Protein AF-A0A9W8HR29-F1 (afdb_monomer)

pLDDT: mean 79.42, std 15.04, range [24.59, 95.12]

Secondary structure (DSSP, 8-state):
------EEETT-EEEEPPTT-SSPEEEE----SSSSEEE-TT-----------SS---S----------EEEPPTT--EEEEEETTB-EEEEEEPPTT--EEEEEEEEPTT--EEEEEESS-SS--SSS-SEEE---TTS-SEEEEEE-TT--TT--EEEEEEEESSSEEEEEEEEEESPPPPPP--------------TTEEE-TTT--EEEGGGHHHHHHHHHHHEEE-TTT--EEETT-HHHHSEEE-SSSS-EEEGGGHHHHHHHHS--EE-SS-TT-EESSHHHHHHHHHHT-TT-EEE-TTT--EEE--SPP--HHHHHTT--HHHHHHHHSEEE-TTT--EEEGGGHHHHHHHHHHHHHHHHHT-PBPSBTT--SBPPSSTT---HHHHGGG---S--TT-HHHHHHHHHHHHHHHHT----TT---TTSHHHHHHH-SSTT-PPPPHHHHHHHHHHHHHHTGGGGT--SS------TT--B----

Nearest PDB structures (foldseek):
  8v38-assembly1_B  TM=7.486E-01  e=2.681E-05  Homo sapiens
  8kcw-assembly1_C  TM=7.750E-01  e=1.058E-04  Homo sapiens
  8jun-assembly1_B  TM=7.691E-01  e=1.193E-04  Homo sapiens
  8k11-assembly1_B  TM=7.518E-01  e=1.058E-04  Homo sapiens
  8k10-assembly1_B  TM=7.608E-01  e=1.193E-04  Homo sapiens

Sequence (493 aa):
MRARLTVLSLGQTFQVPVGGMDKPLAFSVAALEPMDAVDIVDTDLSVDIVHVDGDVISGRPKDDAEQQQIDELIPGVTRDITIAKDRPRVFQLHIPADVENAEISIVCQPGSDASLCASRILRNPGILDNEWFNCSPPSQQPKSLFIECAQFPSGSNTIYASVVGFTDTCTATIEARFDVPAKPEQTNLSASEAIDKVDADERLCSNCGSSVPIARFEMHRAVCERHNVKCPKCSRIFKRGSEELDQHWHCDICNEAGEISDCTKHMDFYHTPCKCSCDSSLNYPSLVALADHRRTDCENRLIECQYCHTIVAQGPVSSAAEAIMLGQRAHEFECGSRSITCVKCKTYVRIRQVQVHMRVHEMKEAEARANMVPCVNRECRRERGDNLLGLCSICFGPLYSGQYDPGNQKLLKRLARNLHMQLTSGCGSASCRNTHCASGRANAIADASAAPLSQTEAAAMLVPVLKAYAPLATATGGHSTVDYSGIDLHLCV

InterPro domains:
  IPR032353 Ubiquitin-protein ligase E3A, N-terminal zinc-binding domain [PF16558] (413-461)
  IPR042556 Ubiquitin-protein ligase E3A, N-terminal zinc-binding domain superfamily [G3DSA:6.10.130.10] (408-475)
  IPR051986 Innate Immunity and Apoptosis Regulator [PTHR16295] (202-377)

Organism: NCBI:txid2761395

Foldseek 3Di:
DPPPPQKDAAQDWDFADAQPDLGTDIDGRPDDPPDRMDGPPPDDDDDDDDDDDDDDDDDDDDPDDPPLDAAEADAPDKDKDKDFQVRKRKYKYADDPPFFKKKKWKDWDPPWDKKKFKAQQDRAADLQAGQDIFLDFNQDPTGMDMDGQNPDDPPGRMMMMIIHTPDRMIIMMIHMHTPDPDDPPPPPPPPPDPPDPLPPQWDADPQARDIDGPVCNVVCNVVCVQQWDQDPLPRDIDGDPDPCVVQWDADPVDSDIDGVSRVVSCCQFQADWDADSQDRVDIDRGNNRSSVCLNPARQSNWDQAPQPRDTGGQHHADPDPVCVVVVGGDVNVVSQQDWDQDPPPRDTDRNVCVVVVVVVVVVVVVVCVVPFDAALAPVGRHGQDPDLRSGRPVLCVQLDDPDDDQQCPSSLVSLLVQLLCQQAVNPPDCPACFPSGLNNLVNVDPDDPSHRDDSVRSNVVCVVLSVLSNVSRVDRDDDDPRPSVPRHHHGDD

Structure (mmCIF, N/CA/C/O backbone):
data_AF-A0A9W8HR29-F1
#
_entry.id   AF-A0A9W8HR29-F1
#
loop_
_atom_site.group_PDB
_atom_site.id
_atom_site.type_symbol
_atom_site.label_atom_id
_atom_site.label_alt_id
_atom_site.label_comp_id
_atom_site.label_asym_id
_atom_site.label_entity_id
_atom_site.label_seq_id
_atom_site.pdbx_PDB_ins_code
_atom_site.Cartn_x
_atom_site.Cartn_y
_atom_site.Cartn_z
_atom_site.occupancy
_atom_site.B_iso_or_equiv
_atom_site.auth_seq_id
_atom_site.auth_comp_id
_atom_site.auth_asym_id
_atom_site.auth_atom_id
_atom_site.pdbx_PDB_model_num
ATOM 1 N N . MET A 1 1 ? -2.275 -29.136 2.436 1.00 29.55 1 MET A N 1
ATOM 2 C CA . MET A 1 1 ? -2.028 -29.855 1.164 1.00 29.55 1 MET A CA 1
ATOM 3 C C . MET A 1 1 ? -3.056 -29.350 0.155 1.00 29.55 1 MET A C 1
ATOM 5 O O . MET A 1 1 ? -4.223 -29.680 0.296 1.00 29.55 1 MET A O 1
ATOM 9 N N . ARG A 1 2 ? -2.686 -28.459 -0.778 1.00 34.75 2 ARG A N 1
ATOM 10 C CA . ARG A 1 2 ? -3.606 -28.018 -1.843 1.00 34.75 2 ARG A CA 1
ATOM 11 C C . ARG A 1 2 ? -3.799 -29.202 -2.790 1.00 34.75 2 ARG A C 1
ATOM 13 O O . ARG A 1 2 ? -2.899 -29.487 -3.575 1.00 34.75 2 ARG A O 1
ATOM 20 N N . ALA A 1 3 ? -4.913 -29.923 -2.680 1.00 44.09 3 ALA A N 1
ATOM 21 C CA . ALA A 1 3 ? -5.321 -30.840 -3.735 1.00 44.09 3 ALA A CA 1
ATOM 22 C C . ALA A 1 3 ? -5.590 -29.969 -4.966 1.00 44.09 3 ALA A C 1
ATOM 24 O O . ALA A 1 3 ? -6.568 -29.228 -5.005 1.00 44.09 3 ALA A O 1
ATOM 25 N N . ARG A 1 4 ? -4.646 -29.948 -5.910 1.00 54.03 4 ARG A N 1
ATOM 26 C CA . ARG A 1 4 ? -4.839 -29.290 -7.200 1.00 54.03 4 ARG A CA 1
ATOM 27 C C . ARG A 1 4 ? -5.914 -30.096 -7.920 1.00 54.03 4 ARG A C 1
ATOM 29 O O . ARG A 1 4 ? -5.614 -31.151 -8.467 1.00 54.03 4 ARG A O 1
ATOM 36 N N . LEU A 1 5 ? -7.163 -29.653 -7.811 1.00 66.69 5 LEU A N 1
ATOM 37 C CA . LEU A 1 5 ? -8.264 -30.214 -8.579 1.00 66.69 5 LEU A CA 1
ATOM 38 C C . LEU A 1 5 ? -7.974 -29.893 -10.041 1.00 66.69 5 LEU A C 1
ATOM 40 O O . LEU A 1 5 ? -7.916 -28.730 -10.421 1.00 66.69 5 LEU A O 1
ATOM 44 N N . THR A 1 6 ? -7.693 -30.926 -10.824 1.00 76.88 6 THR A N 1
ATOM 45 C CA . THR A 1 6 ? -7.554 -30.817 -12.278 1.00 76.88 6 THR A CA 1
ATOM 46 C C . THR A 1 6 ? -8.882 -31.101 -12.969 1.00 76.88 6 THR A C 1
ATOM 48 O O . THR A 1 6 ? -9.074 -30.698 -14.099 1.00 76.88 6 THR A O 1
ATOM 51 N N . VAL A 1 7 ? -9.826 -31.752 -12.286 1.00 81.25 7 VAL A N 1
ATOM 52 C CA . VAL A 1 7 ? -11.146 -32.100 -12.821 1.00 81.25 7 VAL A CA 1
ATOM 53 C C . VAL A 1 7 ? -12.213 -31.716 -11.799 1.00 81.25 7 VAL A C 1
ATOM 55 O O . VAL A 1 7 ? -12.035 -31.979 -10.605 1.00 81.25 7 VAL A O 1
ATOM 58 N N . LEU A 1 8 ? -13.308 -31.116 -12.271 1.00 84.62 8 LEU A N 1
ATOM 59 C CA . LEU A 1 8 ? -14.548 -30.932 -11.512 1.00 84.62 8 LEU A CA 1
ATOM 60 C C . LEU A 1 8 ? -15.607 -31.900 -12.031 1.00 84.62 8 LEU A C 1
ATOM 62 O O . LEU A 1 8 ? -15.760 -32.064 -13.238 1.00 84.62 8 LEU A O 1
ATOM 66 N N . SER A 1 9 ? -16.330 -32.551 -11.123 1.00 86.88 9 SER A N 1
ATOM 67 C CA . SER A 1 9 ? -17.468 -33.423 -11.443 1.00 86.88 9 SER A CA 1
ATOM 68 C C . SER A 1 9 ? -18.747 -32.938 -10.763 1.00 86.88 9 SER A C 1
ATOM 70 O O . SER A 1 9 ? -18.696 -32.375 -9.669 1.00 86.88 9 SER A O 1
ATOM 72 N N . LEU A 1 10 ? -19.898 -33.184 -11.387 1.00 86.00 10 LEU A N 1
ATOM 73 C CA . LEU A 1 10 ? -21.213 -32.880 -10.831 1.00 86.00 10 LEU A CA 1
ATOM 74 C C . LEU A 1 10 ? -21.392 -33.555 -9.460 1.00 86.00 10 LEU A C 1
ATOM 76 O O . LEU A 1 10 ? -21.100 -34.739 -9.290 1.00 86.00 10 LEU A O 1
ATOM 80 N N . GLY A 1 11 ? -21.854 -32.796 -8.465 1.00 80.94 11 GLY A N 1
ATOM 81 C CA . GLY A 1 11 ? -2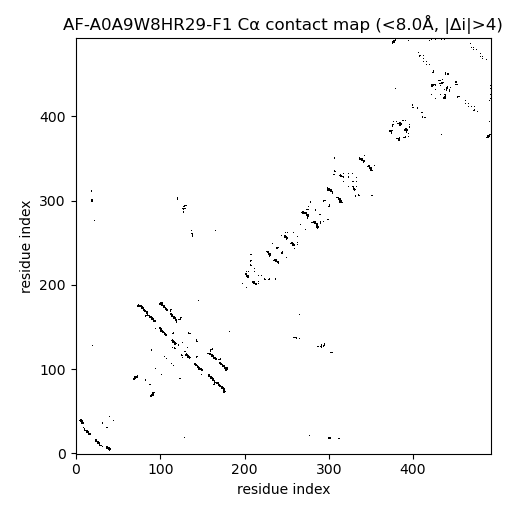2.037 -33.255 -7.085 1.00 80.94 11 GLY A CA 1
ATOM 82 C C . GLY A 1 11 ? -20.746 -33.396 -6.272 1.00 80.94 11 GLY A C 1
ATOM 83 O O . GLY A 1 11 ? -20.801 -33.791 -5.107 1.00 80.94 11 GLY A O 1
ATOM 84 N N . GLN A 1 12 ? -19.579 -33.076 -6.842 1.00 83.62 12 GLN A N 1
ATOM 85 C CA . GLN A 1 12 ? -18.324 -33.090 -6.101 1.00 83.62 12 GLN A CA 1
ATOM 86 C C . GLN A 1 12 ? -18.313 -31.976 -5.056 1.00 83.62 12 GLN A C 1
ATOM 88 O O . GLN A 1 12 ? -18.514 -30.803 -5.374 1.00 83.62 12 GLN A O 1
ATOM 93 N N . THR A 1 13 ? -18.005 -32.338 -3.812 1.00 81.81 13 THR A N 1
ATOM 94 C CA . THR A 1 13 ? -17.772 -31.367 -2.745 1.00 81.81 13 THR A CA 1
ATOM 95 C C . THR A 1 13 ? -16.288 -31.113 -2.547 1.00 81.81 13 THR A C 1
ATOM 97 O O . THR A 1 13 ? -15.501 -32.059 -2.457 1.00 81.81 13 THR A O 1
ATOM 100 N N . PHE A 1 14 ? -15.897 -29.852 -2.415 1.00 79.12 14 PHE A N 1
ATOM 101 C CA . PHE A 1 14 ? -14.521 -29.468 -2.122 1.00 79.12 14 PHE A CA 1
ATOM 102 C C . PHE A 1 14 ? -14.470 -28.290 -1.153 1.00 79.12 14 PHE A C 1
ATOM 104 O O . PHE A 1 14 ? -15.413 -27.515 -1.025 1.00 79.12 14 PHE A O 1
ATOM 111 N N . GLN A 1 15 ? -13.359 -28.180 -0.431 1.00 77.06 15 GLN A N 1
ATOM 112 C CA . GLN A 1 15 ? -13.149 -27.127 0.554 1.00 77.06 15 GLN A CA 1
ATOM 113 C C . GLN A 1 15 ? -12.235 -26.053 -0.017 1.00 77.06 15 GLN A C 1
ATOM 115 O O . GLN A 1 15 ? -11.118 -26.344 -0.450 1.00 77.06 15 GLN A O 1
ATOM 120 N N . VAL A 1 16 ? -12.702 -24.810 0.019 1.00 70.25 16 VAL A N 1
ATOM 121 C CA . VAL A 1 16 ? -11.916 -23.645 -0.375 1.00 70.25 16 VAL A CA 1
ATOM 122 C C . VAL A 1 16 ? -11.541 -22.877 0.891 1.00 70.25 16 VAL A C 1
ATOM 124 O O . VAL A 1 16 ? -12.426 -22.418 1.618 1.00 70.25 16 VAL A O 1
ATOM 127 N N . PRO A 1 17 ? -10.240 -22.735 1.198 1.00 59.31 17 PRO A N 1
ATOM 128 C CA . PRO A 1 17 ? -9.805 -21.833 2.250 1.00 59.31 17 PRO A CA 1
ATOM 129 C C . PRO A 1 17 ? -10.076 -20.396 1.797 1.00 59.31 17 PRO A C 1
ATOM 131 O O . PRO A 1 17 ? -9.523 -19.942 0.795 1.00 59.31 17 PRO A O 1
ATOM 134 N N . VAL A 1 18 ? -10.933 -19.690 2.529 1.00 60.09 18 VAL A N 1
ATOM 135 C CA . VAL A 1 18 ? -11.230 -18.275 2.294 1.00 60.09 18 VAL A CA 1
ATOM 136 C C . VAL A 1 18 ? -10.462 -17.463 3.325 1.00 60.09 18 VAL A C 1
ATOM 138 O O . VAL A 1 18 ? -10.602 -17.689 4.526 1.00 60.09 18 VAL A O 1
ATOM 141 N N . GLY A 1 19 ? -9.620 -16.538 2.859 1.00 46.47 19 GLY A N 1
ATOM 142 C CA . GLY A 1 19 ? -8.911 -15.622 3.751 1.00 46.47 19 GLY A CA 1
ATOM 143 C C . GLY A 1 19 ? -9.905 -14.805 4.580 1.00 46.47 19 GLY A C 1
ATOM 144 O O . GLY A 1 19 ? -10.909 -14.336 4.051 1.00 46.47 19 GLY A O 1
ATOM 145 N N . GLY A 1 20 ? -9.644 -14.685 5.881 1.00 48.59 20 GLY A N 1
ATOM 146 C CA . GLY A 1 20 ? -10.544 -14.042 6.846 1.00 48.59 20 GLY A CA 1
ATOM 147 C C . GLY A 1 20 ? -11.447 -15.007 7.628 1.00 48.59 20 GLY A C 1
ATOM 148 O O . GLY A 1 20 ? -11.881 -14.673 8.726 1.00 48.59 20 GLY A O 1
ATOM 149 N N . MET A 1 21 ? -11.678 -16.234 7.145 1.00 50.28 21 MET A N 1
ATOM 150 C CA . MET A 1 21 ? -12.486 -17.231 7.862 1.00 50.28 21 MET A CA 1
ATOM 151 C C . MET A 1 21 ? -11.616 -18.311 8.514 1.00 50.28 21 MET A C 1
ATOM 153 O O . MET A 1 21 ? -10.758 -18.907 7.868 1.00 50.28 21 MET A O 1
ATOM 157 N N . ASP A 1 22 ? -11.885 -18.629 9.785 1.00 47.88 22 ASP A N 1
ATOM 158 C CA . ASP A 1 22 ? -11.164 -19.688 10.514 1.00 47.88 22 ASP A CA 1
ATOM 159 C C . ASP A 1 22 ? -11.532 -21.109 10.054 1.00 47.88 22 ASP A C 1
ATOM 161 O O . ASP A 1 22 ? -10.843 -22.073 10.390 1.00 47.88 22 ASP A O 1
ATOM 165 N N . LYS A 1 23 ? -12.611 -21.258 9.275 1.00 54.41 23 LYS A N 1
ATOM 166 C CA . LYS A 1 23 ? -13.042 -22.531 8.687 1.00 54.41 23 LYS A CA 1
ATOM 167 C C . LYS A 1 23 ? -13.112 -22.410 7.163 1.00 54.41 23 LYS A C 1
ATOM 169 O O . LYS A 1 23 ? -13.665 -21.426 6.671 1.00 54.41 23 LYS A O 1
ATOM 174 N N . PRO A 1 24 ? -12.596 -23.397 6.409 1.00 66.75 24 PRO A N 1
ATOM 175 C CA . PRO A 1 24 ? -12.752 -23.414 4.961 1.00 66.75 24 PRO A CA 1
ATOM 176 C C . PRO A 1 24 ? -14.233 -23.565 4.593 1.00 66.75 24 PRO A C 1
ATOM 178 O O . PRO A 1 24 ? -14.962 -24.329 5.230 1.00 66.75 24 PRO A O 1
ATOM 181 N N . LEU A 1 25 ? -14.668 -22.857 3.551 1.00 73.75 25 LEU A N 1
ATOM 182 C CA . LEU A 1 25 ? -16.018 -23.000 3.015 1.00 73.75 25 LEU A CA 1
ATOM 183 C C . LEU A 1 25 ? -16.094 -24.282 2.184 1.00 73.75 25 LEU A C 1
ATOM 185 O O . LEU A 1 25 ? -15.221 -24.554 1.356 1.00 73.75 25 LEU A O 1
ATOM 189 N N . ALA A 1 26 ? -17.135 -25.075 2.418 1.00 78.12 26 ALA A N 1
ATOM 190 C CA . ALA A 1 26 ? -17.436 -26.246 1.611 1.00 78.12 26 ALA A CA 1
ATOM 191 C C . ALA A 1 26 ? -18.320 -25.829 0.430 1.00 78.12 26 ALA A C 1
ATOM 193 O O . ALA A 1 26 ? -19.395 -25.269 0.624 1.00 78.12 26 ALA A O 1
ATOM 194 N N . PHE A 1 27 ? -17.863 -26.119 -0.782 1.00 82.06 27 PHE A N 1
ATOM 195 C CA . PHE A 1 27 ? -18.604 -25.918 -2.021 1.00 82.06 27 PHE A CA 1
ATOM 196 C C . PHE A 1 27 ? -19.040 -27.271 -2.576 1.00 82.06 27 PHE A C 1
ATOM 198 O O . PHE A 1 27 ? -18.325 -28.260 -2.418 1.00 82.06 27 PHE A O 1
ATOM 205 N N . SER A 1 28 ? -20.197 -27.305 -3.237 1.00 85.00 28 SER A N 1
ATOM 206 C CA . SER A 1 28 ? -20.696 -28.459 -3.986 1.00 85.00 28 SER A CA 1
ATOM 207 C C . SER A 1 28 ? -20.991 -28.037 -5.420 1.00 85.00 28 SER A C 1
ATOM 209 O O . SER A 1 28 ? -21.617 -26.998 -5.638 1.00 85.00 28 SER A O 1
ATOM 211 N N . VAL A 1 29 ? -20.539 -28.819 -6.401 1.00 86.50 29 VAL A N 1
ATOM 212 C CA . VAL A 1 29 ? -20.821 -28.560 -7.820 1.00 86.50 29 VAL A CA 1
ATOM 213 C C . VAL A 1 29 ? -22.278 -28.920 -8.113 1.00 86.50 29 VAL A C 1
ATOM 215 O O . VAL A 1 29 ? -22.612 -30.092 -8.277 1.00 86.50 29 VAL A O 1
ATOM 218 N N . ALA A 1 30 ? -23.155 -27.918 -8.170 1.00 83.69 30 ALA A N 1
ATOM 219 C CA . ALA A 1 30 ? -24.585 -28.127 -8.411 1.00 83.69 30 ALA A CA 1
ATOM 220 C C . ALA A 1 30 ? -24.928 -28.370 -9.891 1.00 83.69 30 ALA A C 1
ATOM 222 O O . ALA A 1 30 ? -25.857 -29.118 -10.186 1.00 83.69 30 ALA A O 1
ATOM 223 N N . ALA A 1 31 ? -24.189 -27.744 -10.807 1.00 82.44 31 ALA A N 1
ATOM 224 C CA . ALA A 1 31 ? -24.345 -27.878 -12.251 1.00 82.44 31 ALA A CA 1
ATOM 225 C C . ALA A 1 31 ? -22.985 -27.685 -12.936 1.00 82.44 31 ALA A C 1
ATOM 227 O O . ALA A 1 31 ? -22.140 -26.945 -12.429 1.00 82.44 31 ALA A O 1
ATOM 228 N N . LEU A 1 32 ? -22.776 -28.358 -14.068 1.00 84.94 32 LEU A N 1
ATOM 229 C CA . LEU A 1 32 ? -21.562 -28.250 -14.873 1.00 84.94 32 LEU A CA 1
ATOM 230 C C . LEU A 1 32 ? -21.936 -28.391 -16.354 1.00 84.94 32 LEU A C 1
ATOM 232 O O . LEU A 1 32 ? -22.578 -29.363 -16.741 1.00 84.94 32 LEU A O 1
ATOM 236 N N . GLU A 1 33 ? -21.545 -27.421 -17.177 1.00 80.81 33 GLU A N 1
ATOM 237 C CA . GLU A 1 33 ? -21.699 -27.466 -18.634 1.00 80.81 33 GLU A CA 1
ATOM 238 C C . GLU A 1 33 ? -20.305 -27.439 -19.287 1.00 80.81 33 GLU A C 1
ATOM 240 O O . GLU A 1 33 ? -19.400 -26.793 -18.755 1.00 80.81 33 GLU A O 1
ATOM 245 N N . PRO A 1 34 ? -20.081 -28.130 -20.422 1.00 79.25 34 PRO A N 1
ATOM 246 C CA . PRO A 1 34 ? -21.062 -28.863 -21.230 1.00 79.25 34 PRO A CA 1
ATOM 247 C C . PRO A 1 34 ? -21.294 -30.320 -20.792 1.00 79.25 34 PRO A C 1
ATOM 249 O O . PRO A 1 34 ? -22.150 -30.991 -21.364 1.00 79.25 34 PRO A O 1
ATOM 252 N N . MET A 1 35 ? -20.512 -30.841 -19.843 1.00 84.12 35 MET A N 1
ATOM 253 C CA . MET A 1 35 ? -20.577 -32.236 -19.395 1.00 84.12 35 MET A CA 1
ATOM 254 C C . MET A 1 35 ? -20.517 -32.324 -17.871 1.00 84.12 35 MET A C 1
ATOM 256 O O . MET A 1 35 ? -19.964 -31.446 -17.218 1.00 84.12 35 MET A O 1
ATOM 260 N N . ASP A 1 36 ? -20.984 -33.445 -17.320 1.00 84.31 36 ASP A N 1
ATOM 261 C CA . ASP A 1 36 ? -21.012 -33.711 -15.873 1.00 84.31 36 ASP A CA 1
ATOM 262 C C . ASP A 1 36 ? -19.617 -33.911 -15.243 1.00 84.31 36 ASP A C 1
ATOM 264 O O . ASP A 1 36 ? -19.499 -34.045 -14.025 1.00 84.31 36 ASP A O 1
ATOM 268 N N . ALA A 1 37 ? -18.553 -33.936 -16.050 1.00 83.75 37 ALA A N 1
ATOM 269 C CA . ALA A 1 37 ? -17.166 -33.886 -15.602 1.00 83.75 37 ALA A CA 1
ATOM 270 C C . ALA A 1 37 ? -16.308 -33.128 -16.624 1.00 83.75 37 ALA A C 1
ATOM 272 O O . ALA A 1 37 ? -16.308 -33.469 -17.810 1.00 83.75 37 ALA A O 1
ATOM 273 N N . VAL A 1 38 ? -15.572 -32.114 -16.167 1.00 81.69 38 VAL A N 1
ATOM 274 C CA . VAL A 1 38 ? -14.775 -31.226 -17.027 1.00 81.69 38 VAL A CA 1
ATOM 275 C C . VAL A 1 38 ? -13.377 -31.040 -16.437 1.00 81.69 38 VAL A C 1
ATOM 277 O O . VAL A 1 38 ? -13.218 -30.870 -15.225 1.00 81.69 38 VAL A O 1
ATOM 280 N N . ASP A 1 39 ? -12.362 -31.108 -17.300 1.00 82.31 39 ASP A N 1
ATOM 281 C CA . ASP A 1 39 ? -10.987 -30.714 -16.976 1.00 82.31 39 ASP A CA 1
ATOM 282 C C . ASP A 1 39 ? -10.919 -29.187 -16.891 1.00 82.31 39 ASP A C 1
ATOM 284 O O . ASP A 1 39 ? -11.374 -28.489 -17.794 1.00 82.31 39 ASP A O 1
ATOM 288 N N . ILE A 1 40 ? -10.394 -28.678 -15.782 1.00 80.25 40 ILE A N 1
ATOM 289 C CA . ILE A 1 40 ? -10.356 -27.246 -15.472 1.00 80.25 40 ILE A CA 1
ATOM 290 C C . ILE A 1 40 ? -8.967 -26.628 -15.653 1.00 80.25 40 ILE A C 1
ATOM 292 O O . ILE A 1 40 ? -8.763 -25.456 -15.337 1.00 80.25 40 ILE A O 1
ATOM 296 N N . VAL A 1 41 ? -7.991 -27.393 -16.146 1.00 75.75 41 VAL A N 1
ATOM 297 C CA . VAL A 1 41 ? -6.661 -26.864 -16.461 1.00 75.75 41 VAL A CA 1
ATOM 298 C C . VAL A 1 41 ? -6.735 -26.039 -17.749 1.00 75.75 41 VAL A C 1
ATOM 300 O O . VAL A 1 41 ? -7.274 -26.494 -18.753 1.00 75.75 41 VAL A O 1
ATOM 303 N N . ASP A 1 42 ? -6.218 -24.807 -17.709 1.00 68.75 42 ASP A N 1
ATOM 304 C CA . ASP A 1 42 ? -6.177 -23.863 -18.842 1.00 68.75 42 ASP A CA 1
ATOM 305 C C . ASP A 1 42 ? -7.539 -23.617 -19.528 1.00 68.75 42 ASP A C 1
ATOM 307 O O . ASP A 1 42 ? -7.603 -23.315 -20.720 1.00 68.75 42 ASP A O 1
ATOM 311 N N . THR A 1 43 ? -8.633 -23.734 -18.768 1.00 69.75 43 THR A N 1
ATOM 312 C CA . THR A 1 43 ? -10.004 -23.543 -19.258 1.00 69.75 43 THR A CA 1
ATOM 313 C C . THR A 1 43 ? -10.639 -22.316 -18.605 1.00 69.75 43 THR A C 1
ATOM 315 O O . THR A 1 43 ? -10.575 -22.153 -17.385 1.00 69.75 43 THR A O 1
ATOM 318 N N . ASP A 1 44 ? -11.269 -21.457 -19.408 1.00 72.19 44 ASP A N 1
ATOM 319 C CA . ASP A 1 44 ? -12.042 -20.320 -18.904 1.00 72.19 44 ASP A CA 1
ATOM 320 C C . ASP A 1 44 ? -13.346 -20.828 -18.266 1.00 72.19 44 ASP A C 1
ATOM 322 O O . ASP A 1 44 ? -14.189 -21.426 -18.934 1.00 72.19 44 ASP A O 1
ATOM 326 N N . LEU A 1 45 ? -13.508 -20.600 -16.960 1.00 75.56 45 LEU A N 1
ATOM 327 C CA . LEU A 1 45 ? -14.682 -21.013 -16.187 1.00 75.56 45 LEU A CA 1
ATOM 328 C C . LEU A 1 45 ? -15.534 -19.801 -15.810 1.00 75.56 45 LEU A C 1
ATOM 330 O O . LEU A 1 45 ? -15.059 -18.883 -15.142 1.00 75.56 45 LEU A O 1
ATOM 334 N N . SER A 1 46 ? -16.815 -19.833 -16.173 1.00 76.12 46 SER A N 1
ATOM 335 C CA . SER A 1 46 ? -17.845 -18.973 -15.585 1.00 76.12 46 SER A CA 1
ATOM 336 C C . SER A 1 46 ? -18.444 -19.669 -14.367 1.00 76.12 46 SER A C 1
ATOM 338 O O . SER A 1 46 ? -18.906 -20.805 -14.476 1.00 76.12 46 SER A O 1
ATOM 340 N N . VAL A 1 47 ? -18.430 -19.006 -13.210 1.00 80.38 47 VAL A N 1
ATOM 341 C CA . VAL A 1 47 ? -18.870 -19.597 -11.940 1.00 80.38 47 VAL A CA 1
ATOM 342 C C . VAL A 1 47 ? -20.011 -18.781 -11.350 1.00 80.38 47 VAL A C 1
ATOM 344 O O . VAL A 1 47 ? -19.821 -17.610 -11.026 1.00 80.38 47 VAL A O 1
ATOM 347 N N . ASP A 1 48 ? -21.148 -19.440 -11.134 1.00 79.25 48 ASP A N 1
ATOM 348 C CA . ASP A 1 48 ? -22.278 -18.910 -10.373 1.00 79.25 48 ASP A CA 1
ATOM 349 C C . ASP A 1 48 ? -22.317 -19.565 -8.987 1.00 79.25 48 ASP A C 1
ATOM 351 O O . ASP A 1 48 ? -22.355 -20.791 -8.857 1.00 79.25 48 ASP A O 1
ATOM 355 N N . ILE A 1 49 ? -22.286 -18.747 -7.931 1.00 82.56 49 ILE A N 1
ATOM 356 C CA . ILE A 1 49 ? -22.278 -19.218 -6.540 1.00 82.56 49 ILE A CA 1
ATOM 357 C C . ILE A 1 49 ? -23.665 -19.013 -5.935 1.00 82.56 49 ILE A C 1
ATOM 359 O O . ILE A 1 49 ? -24.147 -17.886 -5.844 1.00 82.56 49 ILE A O 1
ATOM 363 N N . VAL A 1 50 ? -24.275 -20.103 -5.467 1.00 78.75 50 VAL A N 1
ATOM 364 C CA . VAL A 1 50 ? -25.568 -20.094 -4.770 1.00 78.75 50 VAL A CA 1
ATOM 365 C C . VAL A 1 50 ? -25.352 -20.475 -3.305 1.00 78.75 50 VAL A C 1
ATOM 367 O O . VAL A 1 50 ? -24.699 -21.476 -3.011 1.00 78.75 50 VAL A O 1
ATOM 370 N N . HIS A 1 51 ? -25.882 -19.671 -2.381 1.00 68.12 51 HIS A N 1
ATOM 371 C CA . HIS A 1 51 ? -25.857 -19.974 -0.950 1.00 68.12 51 HIS A CA 1
ATOM 372 C C . HIS A 1 51 ? -26.900 -21.049 -0.616 1.00 68.12 51 HIS A C 1
ATOM 374 O O . HIS A 1 51 ? -28.027 -20.983 -1.104 1.00 68.12 51 HIS A O 1
ATOM 380 N N . VAL A 1 52 ? -26.530 -22.035 0.203 1.00 61.03 52 VAL A N 1
ATOM 381 C CA . VAL A 1 52 ? -27.433 -23.108 0.638 1.00 61.03 52 VAL A CA 1
ATOM 382 C C . VAL A 1 52 ? -27.587 -23.019 2.152 1.00 61.03 52 VAL A C 1
ATOM 384 O O . VAL A 1 52 ? -26.702 -23.447 2.890 1.00 61.03 52 VAL A O 1
ATOM 387 N N . ASP A 1 53 ? -28.709 -22.468 2.612 1.00 40.19 53 ASP A N 1
ATOM 388 C CA . ASP A 1 53 ? -29.099 -22.529 4.019 1.00 40.19 53 ASP A CA 1
ATOM 389 C C . ASP A 1 53 ? -29.784 -23.873 4.311 1.00 40.19 53 ASP A C 1
ATOM 391 O O . ASP A 1 53 ? -30.951 -24.080 3.982 1.00 40.19 53 ASP A O 1
ATOM 395 N N . GLY A 1 54 ? -29.053 -24.787 4.957 1.00 42.81 54 GLY A N 1
ATOM 396 C CA . GLY A 1 54 ? -29.590 -26.031 5.523 1.00 42.81 54 GLY A CA 1
ATOM 397 C C . GLY A 1 54 ? -29.890 -27.164 4.527 1.00 42.81 54 GLY A C 1
ATOM 398 O O . GLY A 1 54 ? -30.117 -26.955 3.339 1.00 42.81 54 GLY A O 1
ATOM 399 N N . ASP A 1 55 ? -29.863 -28.398 5.045 1.00 40.41 55 ASP A N 1
ATOM 400 C CA . ASP A 1 55 ? -30.017 -29.676 4.330 1.00 40.41 55 ASP A CA 1
ATOM 401 C C . ASP A 1 55 ? -31.291 -29.771 3.465 1.00 40.41 55 ASP A C 1
ATOM 403 O O . ASP A 1 55 ? -32.291 -30.328 3.911 1.00 40.41 55 ASP A O 1
ATOM 407 N N . VAL A 1 56 ? -31.274 -29.322 2.204 1.00 37.06 56 VAL A N 1
ATOM 408 C CA . VAL A 1 56 ? -32.254 -29.775 1.198 1.00 37.06 56 VAL A CA 1
ATOM 409 C C . VAL A 1 56 ? -31.645 -29.826 -0.208 1.00 37.06 56 VAL A C 1
ATOM 411 O O . VAL A 1 56 ? -31.516 -28.826 -0.912 1.00 37.06 56 VAL A O 1
ATOM 414 N N . ILE A 1 57 ? -31.364 -31.048 -0.666 1.00 41.25 57 ILE A N 1
ATOM 415 C CA . ILE A 1 57 ? -31.263 -31.400 -2.086 1.00 41.25 57 ILE A CA 1
ATOM 416 C C . ILE A 1 57 ? -32.693 -31.421 -2.647 1.00 41.25 57 ILE A C 1
ATOM 418 O O . ILE A 1 57 ? -33.349 -32.453 -2.570 1.00 41.25 57 ILE A O 1
ATOM 422 N N . SER A 1 58 ? -33.195 -30.301 -3.181 1.00 35.03 58 SER A N 1
ATOM 423 C CA . SER A 1 58 ? -34.215 -30.278 -4.249 1.00 35.03 58 SER A CA 1
ATOM 424 C C . SER A 1 58 ? -34.688 -28.859 -4.587 1.00 35.03 58 SER A C 1
ATOM 426 O O . SER A 1 58 ? -35.375 -28.227 -3.794 1.00 35.03 58 SER A O 1
ATOM 428 N N . GLY A 1 59 ? -34.418 -28.438 -5.825 1.00 33.16 59 GLY A N 1
ATOM 429 C CA . GLY A 1 59 ? -35.404 -27.828 -6.724 1.00 33.16 59 GLY A CA 1
ATOM 430 C C . GLY A 1 59 ? -36.092 -26.513 -6.328 1.00 33.16 59 GLY A C 1
ATOM 431 O O . GLY A 1 59 ? -37.126 -26.527 -5.672 1.00 33.16 59 GLY A O 1
ATOM 432 N N . ARG A 1 60 ? -35.635 -25.441 -6.995 1.00 28.69 60 ARG A N 1
ATOM 433 C CA . ARG A 1 60 ? -36.199 -24.080 -7.152 1.00 28.69 60 ARG A CA 1
ATOM 434 C C . ARG A 1 60 ? -35.934 -23.092 -6.004 1.00 28.69 60 ARG A C 1
ATOM 436 O O . ARG A 1 60 ? -36.316 -23.363 -4.869 1.00 28.69 60 ARG A O 1
ATOM 443 N N . PRO A 1 61 ? -35.338 -21.923 -6.312 1.00 30.22 61 PRO A N 1
ATOM 444 C CA . PRO A 1 61 ? -35.013 -20.918 -5.314 1.00 30.22 61 PRO A CA 1
ATOM 445 C C . PRO A 1 61 ? -36.286 -20.214 -4.839 1.00 30.22 61 PRO A C 1
ATOM 447 O O . PRO A 1 61 ? -37.112 -19.778 -5.642 1.00 30.22 61 PRO A O 1
ATOM 450 N N . LYS A 1 62 ? -36.435 -20.111 -3.518 1.00 29.91 62 LYS A N 1
ATOM 451 C CA . LYS A 1 62 ? -37.134 -18.982 -2.914 1.00 29.91 62 LYS A CA 1
ATOM 452 C C . LYS A 1 62 ? -36.094 -17.879 -2.769 1.00 29.91 62 LYS A C 1
ATOM 454 O O . LYS A 1 62 ? -35.113 -18.063 -2.054 1.00 29.91 62 LYS A O 1
ATOM 459 N N . ASP A 1 63 ? -36.303 -16.795 -3.503 1.00 33.16 63 ASP A N 1
ATOM 460 C CA . ASP A 1 63 ? -35.687 -15.505 -3.224 1.00 33.16 63 ASP A CA 1
ATOM 461 C C . ASP A 1 63 ? -36.018 -15.136 -1.776 1.00 33.16 63 ASP A C 1
ATOM 463 O O . ASP A 1 63 ? -37.195 -15.138 -1.433 1.00 33.16 63 ASP A O 1
ATOM 467 N N . ASP A 1 64 ? -34.989 -14.967 -0.943 1.00 32.31 64 ASP A N 1
ATOM 468 C CA . ASP A 1 64 ? -34.931 -14.124 0.267 1.00 32.31 64 ASP A CA 1
ATOM 469 C C . ASP A 1 64 ? -33.626 -14.450 1.030 1.00 32.31 64 ASP A C 1
ATOM 471 O O . ASP A 1 64 ? -33.629 -14.869 2.186 1.00 32.31 64 ASP A O 1
ATOM 475 N N . ALA A 1 65 ? -32.474 -14.297 0.367 1.00 38.66 65 ALA A N 1
ATOM 476 C CA . ALA A 1 65 ? -31.202 -14.184 1.077 1.00 38.66 65 ALA A CA 1
ATOM 477 C C . ALA A 1 65 ? -31.025 -12.706 1.448 1.00 38.66 65 ALA A C 1
ATOM 479 O O . ALA A 1 65 ? -30.914 -11.867 0.552 1.00 38.66 65 ALA A O 1
ATOM 480 N N . GLU A 1 66 ? -31.014 -12.381 2.746 1.00 41.09 66 GLU A N 1
ATOM 481 C CA . GLU A 1 66 ? -30.610 -11.066 3.261 1.00 41.09 66 GLU A CA 1
ATOM 482 C C . GLU A 1 66 ? -29.160 -10.792 2.820 1.00 41.09 66 GLU A C 1
ATOM 484 O O . GLU A 1 66 ? -28.199 -11.091 3.529 1.00 41.09 66 GLU A O 1
ATOM 489 N N . GLN A 1 67 ? -28.978 -10.248 1.615 1.00 48.75 67 GLN A N 1
ATOM 490 C CA . GLN A 1 67 ? -27.714 -9.659 1.194 1.00 48.75 67 GLN A CA 1
ATOM 491 C C . GLN A 1 67 ? -27.344 -8.619 2.249 1.00 48.75 67 GLN A C 1
ATOM 493 O O . GLN A 1 67 ? -28.119 -7.699 2.506 1.00 48.75 67 GLN A O 1
ATOM 498 N N . GLN A 1 68 ? -26.187 -8.791 2.894 1.00 61.12 68 GLN A N 1
ATOM 499 C CA . GLN A 1 68 ? -25.693 -7.850 3.893 1.00 61.12 68 GLN A CA 1
ATOM 500 C C . GLN A 1 68 ? -25.658 -6.456 3.255 1.00 61.12 68 GLN A C 1
ATOM 502 O O . GLN A 1 68 ? -24.853 -6.189 2.363 1.00 61.12 68 GLN A O 1
ATOM 507 N N . GLN A 1 69 ? -26.601 -5.602 3.653 1.00 70.19 69 GLN A N 1
ATOM 508 C CA . GLN A 1 69 ? -26.821 -4.311 3.019 1.00 70.19 69 GLN A CA 1
ATOM 509 C C . GLN A 1 69 ? -25.612 -3.410 3.289 1.00 70.19 69 GLN A C 1
ATOM 511 O O . GLN A 1 69 ? -25.332 -3.065 4.438 1.00 70.19 69 GLN A O 1
ATOM 516 N N . ILE A 1 70 ? -24.885 -3.064 2.224 1.00 82.62 70 ILE A N 1
ATOM 517 C CA . ILE A 1 70 ? -23.780 -2.107 2.269 1.00 82.62 70 ILE A CA 1
ATOM 518 C C . ILE A 1 70 ? -24.374 -0.724 2.026 1.00 82.62 70 ILE A C 1
ATOM 520 O O . ILE A 1 70 ? -24.843 -0.430 0.927 1.00 82.62 70 ILE A O 1
ATOM 524 N N . ASP A 1 71 ? -24.356 0.119 3.051 1.00 86.75 71 ASP A N 1
ATOM 525 C CA . ASP A 1 71 ? -24.885 1.475 2.951 1.00 86.75 71 ASP A CA 1
ATOM 526 C C . ASP A 1 71 ? -23.801 2.445 2.461 1.00 86.75 71 ASP A C 1
ATOM 528 O O . ASP A 1 71 ? -22.661 2.416 2.914 1.00 86.75 71 ASP A O 1
ATOM 532 N N . GLU A 1 72 ? -24.141 3.365 1.562 1.00 89.50 72 GLU A N 1
ATOM 533 C CA . GLU A 1 72 ? -23.199 4.402 1.127 1.00 89.50 72 GLU A CA 1
ATOM 534 C C . GLU A 1 72 ? -23.031 5.478 2.209 1.00 89.50 72 GLU A C 1
ATOM 536 O O . GLU A 1 72 ? -24.021 6.035 2.690 1.00 89.50 72 GLU A O 1
ATOM 541 N N . LEU A 1 73 ? -21.792 5.789 2.591 1.00 90.25 73 LEU A N 1
ATOM 542 C CA . LEU A 1 73 ? -21.464 6.842 3.549 1.00 90.25 73 LEU A CA 1
ATOM 543 C C . LEU A 1 73 ? -21.101 8.125 2.804 1.00 90.25 73 LEU A C 1
ATOM 545 O O . LEU A 1 73 ? -20.106 8.176 2.084 1.00 90.25 73 LEU A O 1
ATOM 549 N N . ILE A 1 74 ? -21.909 9.167 2.997 1.00 87.88 74 ILE A N 1
ATOM 550 C CA . ILE A 1 74 ? -21.728 10.459 2.333 1.00 87.88 74 ILE A CA 1
ATOM 551 C C . ILE A 1 74 ? -20.901 11.377 3.251 1.00 87.88 74 ILE A C 1
ATOM 553 O O . ILE A 1 74 ? -21.303 11.598 4.397 1.00 87.88 74 ILE A O 1
ATOM 557 N N . PRO A 1 75 ? -19.774 11.935 2.777 1.00 88.25 75 PRO A N 1
ATOM 558 C CA . PRO A 1 75 ? -18.957 12.862 3.555 1.00 88.25 75 PRO A CA 1
ATOM 559 C C . PRO A 1 75 ? -19.754 14.078 4.051 1.00 88.25 75 PRO A C 1
ATOM 561 O O . PRO A 1 75 ? -20.517 14.679 3.297 1.00 88.25 75 PRO A O 1
ATOM 564 N N . GLY A 1 76 ? -19.572 14.450 5.319 1.00 85.31 76 GLY A N 1
ATOM 565 C CA . GLY A 1 76 ? -20.255 15.568 5.979 1.00 85.31 76 GLY A CA 1
ATOM 566 C C . GLY A 1 76 ? -21.720 15.308 6.348 1.00 85.31 76 GLY A C 1
ATOM 567 O O . GLY A 1 76 ? -22.374 16.199 6.889 1.00 85.31 76 GLY A O 1
ATOM 568 N N . VAL A 1 77 ? -22.249 14.110 6.073 1.00 89.06 77 VAL A N 1
ATOM 569 C CA . VAL A 1 77 ? -23.601 13.702 6.466 1.00 89.06 77 VAL A CA 1
ATOM 570 C C . VAL A 1 77 ? -23.508 12.706 7.613 1.00 89.06 77 VAL A C 1
ATOM 572 O O . VAL A 1 77 ? -22.914 11.636 7.482 1.00 89.06 77 VAL A O 1
ATOM 575 N N . THR A 1 78 ? -24.133 13.044 8.736 1.00 90.06 78 THR A N 1
ATOM 576 C CA . THR A 1 78 ? -24.272 12.132 9.870 1.00 90.06 78 THR A CA 1
ATOM 577 C C . THR A 1 78 ? -25.395 11.129 9.617 1.00 90.06 78 THR A C 1
ATOM 579 O O . THR A 1 78 ? -26.439 11.460 9.045 1.00 90.06 78 THR A O 1
ATOM 582 N N . ARG A 1 79 ? -25.199 9.883 10.052 1.00 89.19 79 ARG A N 1
ATOM 583 C CA . ARG A 1 79 ? -26.234 8.844 10.018 1.00 89.19 79 ARG A CA 1
ATOM 584 C C . ARG A 1 79 ? -26.363 8.145 11.355 1.00 89.19 79 ARG A C 1
ATOM 586 O O . ARG A 1 79 ? -25.387 7.603 11.864 1.00 89.19 79 ARG A O 1
ATOM 593 N N . ASP A 1 80 ? -27.587 8.095 11.861 1.00 90.00 80 ASP A N 1
ATOM 594 C CA . ASP A 1 80 ? -27.922 7.308 13.041 1.00 90.00 80 ASP A CA 1
ATOM 595 C C . ASP A 1 80 ? -28.144 5.849 12.654 1.00 90.00 80 ASP A C 1
ATOM 597 O O . ASP A 1 80 ? -28.828 5.530 11.676 1.00 90.00 80 ASP A O 1
ATOM 601 N N . ILE A 1 81 ? -27.527 4.952 13.412 1.00 90.56 81 ILE A N 1
ATOM 602 C CA . ILE A 1 81 ? -27.484 3.526 13.119 1.00 90.56 81 ILE A CA 1
ATOM 603 C C . ILE A 1 81 ? -27.779 2.727 14.382 1.00 90.56 81 ILE A C 1
ATOM 605 O O . ILE A 1 81 ? -27.375 3.088 15.487 1.00 90.56 81 ILE A O 1
ATOM 609 N N . THR A 1 82 ? -28.481 1.612 14.204 1.00 88.75 82 THR A N 1
ATOM 610 C CA . THR A 1 82 ? -28.710 0.610 15.245 1.00 88.75 82 THR A CA 1
ATOM 611 C C . THR A 1 82 ? -28.052 -0.691 14.813 1.00 88.75 82 THR A C 1
ATOM 613 O O . THR A 1 82 ? -28.257 -1.145 13.689 1.00 88.75 82 THR A O 1
ATOM 616 N N . ILE A 1 83 ? -27.222 -1.258 15.681 1.00 87.88 83 ILE A N 1
ATOM 617 C CA . ILE A 1 83 ? -26.354 -2.400 15.394 1.00 87.88 83 ILE A CA 1
ATOM 618 C C . ILE A 1 83 ? -26.647 -3.484 16.426 1.00 87.88 83 ILE A C 1
ATOM 620 O O . ILE A 1 83 ? -26.756 -3.189 17.614 1.00 87.88 83 ILE A O 1
ATOM 624 N N . ALA A 1 84 ? -26.757 -4.731 15.981 1.00 84.50 84 ALA A N 1
ATOM 625 C CA . ALA A 1 84 ? -26.791 -5.881 16.878 1.00 84.50 84 ALA A CA 1
ATOM 626 C C . ALA A 1 84 ? -25.374 -6.448 17.032 1.00 84.50 84 ALA A C 1
ATOM 628 O O . ALA A 1 84 ? -24.602 -6.432 16.072 1.00 84.50 84 ALA A O 1
ATOM 629 N N . LYS A 1 85 ? -25.046 -6.981 18.213 1.00 76.88 85 LYS A N 1
ATOM 630 C CA . LYS A 1 85 ? -23.709 -7.506 18.552 1.00 76.88 85 LYS A CA 1
ATOM 631 C C . LYS A 1 85 ? -23.103 -8.424 17.480 1.00 76.88 85 LYS A C 1
ATOM 633 O O . LYS A 1 85 ? -21.952 -8.253 17.093 1.00 76.88 85 LYS A O 1
ATOM 638 N N . ASP A 1 86 ? -23.906 -9.341 16.944 1.00 73.31 86 ASP A N 1
ATOM 639 C CA . ASP A 1 86 ? -23.449 -10.361 15.989 1.00 73.31 86 ASP A CA 1
ATOM 640 C C . ASP A 1 86 ? -23.630 -9.958 14.514 1.00 73.31 86 ASP A C 1
ATOM 642 O O . ASP A 1 86 ? -23.306 -10.727 13.609 1.00 73.31 86 ASP A O 1
ATOM 646 N N . ARG A 1 87 ? -24.177 -8.766 14.244 1.00 82.69 87 ARG A N 1
ATOM 647 C CA . ARG A 1 87 ? -24.484 -8.292 12.886 1.00 82.69 87 ARG A CA 1
ATOM 648 C C . ARG A 1 87 ? -23.871 -6.908 12.662 1.00 82.69 87 ARG A C 1
ATOM 650 O O . ARG A 1 87 ? -24.550 -5.902 12.888 1.00 82.69 87 ARG A O 1
ATOM 657 N N . PRO A 1 88 ? -22.602 -6.833 12.217 1.00 85.75 88 PRO A N 1
ATOM 658 C CA . PRO A 1 88 ? -21.965 -5.554 11.944 1.00 85.75 88 PRO A CA 1
ATOM 659 C C . PRO A 1 88 ? -22.652 -4.850 10.770 1.00 85.75 88 PRO A C 1
ATOM 661 O O . PRO A 1 88 ? -22.995 -5.482 9.764 1.00 85.75 88 PRO A O 1
ATOM 664 N N . ARG A 1 89 ? -22.831 -3.528 10.885 1.00 89.19 89 ARG A N 1
ATOM 665 C CA . ARG A 1 89 ? -23.290 -2.700 9.760 1.00 89.19 89 ARG A CA 1
ATOM 666 C C . ARG A 1 89 ? -22.090 -2.213 8.968 1.00 89.19 89 ARG A C 1
ATOM 668 O O . ARG A 1 89 ? -21.138 -1.689 9.545 1.00 89.19 89 ARG A O 1
ATOM 675 N N . VAL A 1 90 ? -22.159 -2.395 7.657 1.00 90.38 90 VAL A N 1
ATOM 676 C CA . VAL A 1 90 ? -21.083 -2.079 6.723 1.00 90.38 90 VAL A CA 1
ATOM 677 C C . VAL A 1 90 ? -21.465 -0.854 5.908 1.00 90.38 90 VAL A C 1
ATOM 679 O O . VAL A 1 90 ? -22.578 -0.749 5.393 1.00 90.38 90 VAL A O 1
ATOM 682 N N . PHE A 1 91 ? -20.504 0.045 5.766 1.00 91.75 91 PHE A N 1
ATOM 683 C CA . PHE A 1 91 ? -20.599 1.278 5.018 1.00 91.75 91 PHE A CA 1
ATOM 684 C C . PHE A 1 91 ? -19.545 1.312 3.921 1.00 91.75 91 PHE A C 1
ATOM 686 O O . PHE A 1 91 ? -18.419 0.865 4.126 1.00 91.75 91 PHE A O 1
ATOM 693 N N . GLN A 1 92 ? -19.891 1.874 2.772 1.00 92.88 92 GLN A N 1
ATOM 694 C CA . GLN A 1 92 ? -18.967 2.114 1.672 1.00 92.88 92 GLN A CA 1
ATOM 695 C C . GLN A 1 92 ? -18.738 3.616 1.512 1.00 92.88 92 GLN A C 1
ATOM 697 O O . GLN A 1 92 ? -19.690 4.374 1.350 1.00 92.88 92 GLN A O 1
ATOM 702 N N . LEU A 1 93 ? -17.476 4.036 1.520 1.00 91.19 93 LEU A N 1
ATOM 703 C CA . LEU A 1 93 ? -17.049 5.416 1.312 1.00 91.19 93 LEU A CA 1
ATOM 704 C C . LEU A 1 93 ? -16.212 5.500 0.033 1.00 91.19 93 LEU A C 1
ATOM 706 O O . LEU A 1 93 ? -15.191 4.820 -0.087 1.00 91.19 93 LEU A O 1
ATOM 710 N N . HIS A 1 94 ? -16.633 6.338 -0.913 1.00 90.50 94 HIS A N 1
ATOM 711 C CA . HIS A 1 94 ? -15.865 6.630 -2.121 1.00 90.50 94 HIS A CA 1
ATOM 712 C C . HIS A 1 94 ? -15.010 7.882 -1.920 1.00 90.50 94 HIS A C 1
ATOM 714 O O . HIS A 1 94 ? -15.528 8.931 -1.546 1.00 90.50 94 HIS A O 1
ATOM 720 N N . ILE A 1 95 ? -13.710 7.770 -2.179 1.00 87.38 95 ILE A N 1
ATOM 721 C CA . ILE A 1 95 ? -12.730 8.837 -2.003 1.00 87.38 95 ILE A CA 1
ATOM 722 C C . ILE A 1 95 ? -12.386 9.454 -3.368 1.00 87.38 95 ILE A C 1
ATOM 724 O O . ILE A 1 95 ? -11.912 8.759 -4.272 1.00 87.38 95 ILE A O 1
ATOM 728 N N . PRO A 1 96 ? -12.614 10.760 -3.551 1.00 85.69 96 PRO A N 1
ATOM 729 C CA . PRO A 1 96 ? -12.151 11.481 -4.731 1.00 85.69 96 PRO A CA 1
ATOM 730 C C . PRO A 1 96 ? -10.617 11.464 -4.858 1.00 85.69 96 PRO A C 1
ATOM 732 O O . PRO A 1 96 ? -9.903 11.364 -3.866 1.00 85.69 96 PRO A O 1
ATOM 735 N N . ALA A 1 97 ? -10.092 11.549 -6.083 1.00 81.50 97 ALA A N 1
ATOM 736 C CA . ALA A 1 97 ? -8.647 11.446 -6.340 1.00 81.50 97 ALA A CA 1
ATOM 737 C C . ALA A 1 97 ? -7.820 12.640 -5.816 1.00 81.50 97 ALA A C 1
ATOM 739 O O . ALA A 1 97 ? -6.599 12.547 -5.738 1.00 81.50 97 ALA A O 1
ATOM 740 N N . ASP A 1 98 ? -8.477 13.755 -5.512 1.00 82.06 98 ASP A N 1
ATOM 741 C CA . ASP A 1 98 ? -7.914 15.006 -5.001 1.00 82.06 98 ASP A CA 1
ATOM 742 C C . ASP A 1 98 ? -7.862 15.084 -3.468 1.00 82.06 98 ASP A C 1
ATOM 744 O O . ASP A 1 98 ? -7.233 15.996 -2.938 1.00 82.06 98 ASP A O 1
ATOM 748 N N . VAL A 1 99 ? -8.478 14.129 -2.766 1.00 84.69 99 VAL A N 1
ATOM 749 C CA . VAL A 1 99 ? -8.487 14.073 -1.300 1.00 84.69 99 VAL A CA 1
ATOM 750 C C . VAL A 1 99 ? -7.205 13.423 -0.789 1.00 84.69 99 VAL A C 1
ATOM 752 O O . VAL A 1 99 ? -6.859 12.303 -1.174 1.00 84.69 99 VAL A O 1
ATOM 755 N N . GLU A 1 100 ? -6.517 14.100 0.128 1.00 85.00 100 GLU A N 1
ATOM 756 C CA . GLU A 1 100 ? -5.282 13.589 0.723 1.00 85.00 100 GLU A CA 1
ATOM 757 C C . GLU A 1 100 ? -5.571 12.676 1.911 1.00 85.00 100 GLU A C 1
ATOM 759 O O . GLU A 1 100 ? -4.869 11.680 2.099 1.00 85.00 100 GLU A O 1
ATOM 764 N N . ASN A 1 101 ? -6.606 12.988 2.699 1.00 88.19 101 ASN A N 1
ATOM 765 C CA . ASN A 1 101 ? -6.924 12.274 3.935 1.00 88.19 101 ASN A CA 1
ATOM 766 C C . ASN A 1 101 ? -8.435 12.146 4.173 1.00 88.19 101 ASN A C 1
ATOM 768 O O . ASN A 1 101 ? -9.210 13.045 3.849 1.00 88.19 101 ASN A O 1
ATOM 772 N N . ALA A 1 102 ? -8.849 11.058 4.823 1.00 90.25 102 ALA A N 1
ATOM 773 C CA . ALA A 1 102 ? -10.226 10.832 5.253 1.00 90.25 102 ALA A CA 1
ATOM 774 C C . ALA A 1 102 ? -10.293 10.479 6.747 1.00 90.25 102 ALA A C 1
ATOM 776 O O . ALA A 1 102 ? -9.496 9.685 7.241 1.00 90.25 102 ALA A O 1
ATOM 777 N N . GLU A 1 103 ? -11.270 11.037 7.462 1.00 92.50 103 GLU A N 1
ATOM 778 C CA . GLU A 1 103 ? -11.601 10.671 8.841 1.00 92.50 103 GLU A CA 1
ATOM 779 C C . GLU A 1 103 ? -12.989 10.024 8.880 1.00 92.50 103 GLU A C 1
ATOM 781 O O . GLU A 1 103 ? -13.972 10.632 8.456 1.00 92.50 103 GLU A O 1
ATOM 786 N N . ILE A 1 104 ? -13.086 8.802 9.404 1.00 93.00 104 ILE A N 1
ATOM 787 C CA . ILE A 1 104 ? -14.365 8.133 9.691 1.00 93.00 104 ILE A CA 1
ATOM 788 C C . ILE A 1 104 ? -14.527 8.099 11.203 1.00 93.00 104 ILE A C 1
ATOM 790 O O . ILE A 1 104 ? -13.638 7.616 11.897 1.00 93.00 104 ILE A O 1
ATOM 794 N N . SER A 1 105 ? -15.646 8.593 11.723 1.00 93.06 105 SER A N 1
ATOM 795 C CA . SER A 1 105 ? -15.888 8.680 13.163 1.00 93.06 105 SER A CA 1
ATOM 796 C C . SER A 1 105 ? -17.248 8.121 13.557 1.00 93.06 105 SER A C 1
ATOM 798 O O . SER A 1 105 ? -18.217 8.223 12.803 1.00 93.06 105 SER A O 1
ATOM 800 N N . ILE A 1 106 ? -17.310 7.526 14.749 1.00 93.69 106 ILE A N 1
ATOM 801 C CA . ILE A 1 106 ? -18.553 7.101 15.389 1.00 93.69 106 ILE A CA 1
ATOM 802 C C . ILE A 1 106 ? -18.694 7.738 16.771 1.00 93.69 106 ILE A C 1
ATOM 804 O O . ILE A 1 106 ? -17.719 7.873 17.517 1.00 93.69 106 ILE A O 1
ATOM 808 N N . VAL A 1 107 ? -19.930 8.090 17.116 1.00 92.69 107 VAL A N 1
ATOM 809 C CA . VAL A 1 107 ? -20.338 8.537 18.452 1.00 92.69 107 VAL A CA 1
ATOM 810 C C . VAL A 1 107 ? -21.402 7.577 18.965 1.00 92.69 107 VAL A C 1
ATOM 812 O O . VAL A 1 107 ? -22.475 7.478 18.375 1.00 92.69 107 VAL A O 1
ATOM 815 N N . CYS A 1 108 ? -21.114 6.848 20.041 1.00 89.69 108 CYS A N 1
ATOM 816 C CA . CYS A 1 108 ? -22.086 5.931 20.649 1.00 89.69 108 CYS A CA 1
ATOM 817 C C . CYS A 1 108 ? -23.019 6.685 21.610 1.00 89.69 108 CYS A C 1
ATOM 819 O O . CYS A 1 108 ? -22.582 7.589 22.323 1.00 89.69 108 CYS A O 1
ATOM 821 N N . GLN A 1 109 ? -24.301 6.313 21.653 1.00 87.56 109 GLN A N 1
ATOM 822 C CA . GLN A 1 109 ? -25.233 6.849 22.649 1.00 87.56 109 GLN A CA 1
ATOM 823 C C . GLN A 1 109 ? -24.925 6.290 24.052 1.00 87.56 109 GLN A C 1
ATOM 825 O O . GLN A 1 109 ? -24.362 5.195 24.163 1.00 87.56 109 GLN A O 1
ATOM 830 N N . PRO A 1 110 ? -25.316 6.988 25.138 1.00 82.62 110 PRO A N 1
ATOM 831 C CA . PRO A 1 110 ? -25.085 6.520 26.504 1.00 82.62 110 PRO A CA 1
ATOM 832 C C . PRO A 1 110 ? -25.623 5.100 26.731 1.00 82.62 110 PRO A C 1
ATOM 834 O O . PRO A 1 110 ? -26.771 4.806 26.402 1.00 82.62 110 PRO A O 1
ATOM 837 N N . GLY A 1 111 ? -24.795 4.220 27.298 1.00 80.38 111 GLY A N 1
ATOM 838 C CA . GLY A 1 111 ? -25.148 2.816 27.550 1.00 80.38 111 GLY A CA 1
ATOM 839 C C . GLY A 1 111 ? -24.970 1.874 26.353 1.00 80.38 111 GLY A C 1
ATOM 840 O O . GLY A 1 111 ? -25.221 0.679 26.489 1.00 80.38 111 GLY A O 1
ATOM 841 N N . SER A 1 112 ? -24.509 2.380 25.207 1.00 85.94 112 SER A N 1
ATOM 842 C CA . SER A 1 112 ? -24.125 1.569 24.051 1.00 85.94 112 SER A CA 1
ATOM 843 C C . SER A 1 112 ? -22.636 1.694 23.757 1.00 85.94 112 SER A C 1
ATOM 845 O O . SER A 1 112 ? -22.038 2.748 23.975 1.00 85.94 112 SER A O 1
ATOM 847 N N . ASP A 1 113 ? -22.039 0.624 23.235 1.00 88.88 113 ASP A N 1
ATOM 848 C CA . ASP A 1 113 ? -20.648 0.649 22.806 1.00 88.88 113 ASP A CA 1
ATOM 849 C C . ASP A 1 113 ? -20.435 -0.130 21.514 1.00 88.88 113 ASP A C 1
ATOM 851 O O . ASP A 1 113 ? -20.930 -1.246 21.357 1.00 88.88 113 ASP A O 1
ATOM 855 N N . ALA A 1 114 ? -19.667 0.452 20.600 1.00 89.56 114 ALA A N 1
ATOM 856 C CA . ALA A 1 114 ? -19.292 -0.176 19.346 1.00 89.56 114 ALA A CA 1
ATOM 857 C C . ALA A 1 114 ? -17.814 0.064 19.020 1.00 89.56 114 ALA A C 1
ATOM 859 O O . ALA A 1 114 ? -17.173 0.985 19.536 1.00 89.56 114 ALA A O 1
ATOM 860 N N . SER A 1 115 ? -17.266 -0.778 18.154 1.00 90.94 115 SER A N 1
ATOM 861 C CA . SER A 1 115 ? -15.922 -0.651 17.595 1.00 90.94 115 SER A CA 1
ATOM 862 C C . SER A 1 115 ? -16.013 -0.314 16.111 1.00 90.94 115 SER A C 1
ATOM 864 O O . SER A 1 115 ? -16.917 -0.777 15.412 1.00 90.94 115 SER A O 1
ATOM 866 N N . LEU A 1 116 ? -15.071 0.496 15.636 1.00 92.44 116 LEU A N 1
ATOM 867 C CA . LEU A 1 116 ? -14.991 0.916 14.241 1.00 92.44 116 LEU A CA 1
ATOM 868 C C . LEU A 1 116 ? -13.814 0.206 13.572 1.00 92.44 116 LEU A C 1
ATOM 870 O O . LEU A 1 116 ? -12.694 0.263 14.078 1.00 92.44 116 LEU A O 1
ATOM 874 N N . CYS A 1 117 ? -14.057 -0.451 12.443 1.00 91.75 117 CYS A N 1
ATOM 875 C CA . CYS A 1 117 ? -13.012 -1.074 11.632 1.00 91.75 117 CYS A CA 1
ATOM 876 C C . CYS A 1 117 ? -13.163 -0.636 10.176 1.00 91.75 117 CYS A C 1
ATOM 878 O O . CYS A 1 117 ? -14.272 -0.371 9.721 1.00 91.75 117 CYS A O 1
ATOM 880 N N . ALA A 1 118 ? -12.062 -0.557 9.437 1.00 91.62 118 ALA A N 1
ATOM 881 C CA . ALA A 1 118 ? -12.075 -0.213 8.025 1.00 91.62 118 ALA A CA 1
ATOM 882 C C . ALA A 1 118 ? -11.045 -1.024 7.232 1.00 91.62 118 ALA A C 1
ATOM 884 O O . ALA A 1 118 ? -9.993 -1.416 7.747 1.00 91.62 118 ALA A O 1
ATOM 885 N N . SER A 1 119 ? -11.358 -1.278 5.965 1.00 89.19 119 SER A N 1
ATOM 886 C CA . SER A 1 119 ? -10.474 -1.934 5.004 1.00 89.19 119 SER A CA 1
ATOM 887 C C . SER A 1 119 ? -10.810 -1.487 3.585 1.00 89.19 119 SER A C 1
ATOM 889 O O . SER A 1 119 ? -11.964 -1.223 3.253 1.00 89.19 119 SER A O 1
ATOM 891 N N . ARG A 1 120 ? -9.803 -1.437 2.721 1.00 87.38 120 ARG A N 1
ATOM 892 C CA . ARG A 1 120 ? -9.975 -1.287 1.275 1.00 87.38 120 ARG A CA 1
ATOM 893 C C . ARG A 1 120 ? -10.220 -2.609 0.560 1.00 87.38 120 ARG A C 1
ATOM 895 O O . ARG A 1 120 ? -10.885 -2.643 -0.470 1.00 87.38 120 ARG A O 1
ATOM 902 N N . ILE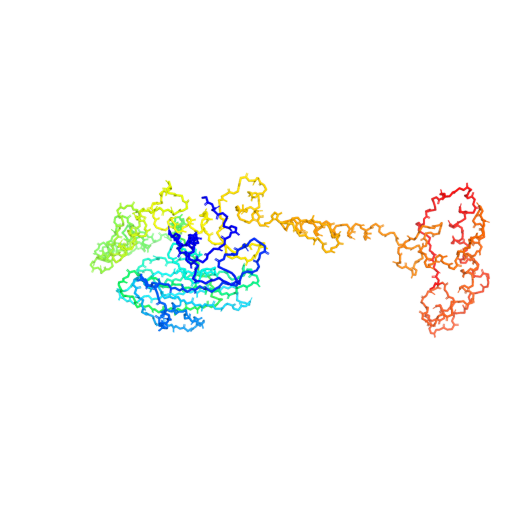 A 1 121 ? -9.630 -3.683 1.079 1.00 82.38 121 ILE A N 1
ATOM 903 C CA . ILE A 1 121 ? -9.636 -5.004 0.444 1.00 82.38 121 ILE A CA 1
ATOM 904 C C . ILE A 1 121 ? -10.915 -5.755 0.818 1.00 82.38 121 ILE A C 1
ATOM 906 O O . ILE A 1 121 ? -11.568 -6.361 -0.032 1.00 82.38 121 ILE A O 1
ATOM 910 N N . LEU A 1 122 ? -11.282 -5.719 2.100 1.00 82.56 122 LEU A N 1
ATOM 911 C CA . LEU A 1 122 ? -12.413 -6.468 2.630 1.00 82.56 122 LEU A CA 1
ATOM 912 C C . LEU A 1 122 ? -13.683 -5.635 2.579 1.00 82.56 122 LEU A C 1
ATOM 914 O O . LEU A 1 122 ? -13.738 -4.554 3.151 1.00 82.56 122 LEU A O 1
ATOM 918 N N . ARG A 1 123 ? -14.733 -6.189 1.964 1.00 84.44 123 ARG A N 1
ATOM 919 C CA . ARG A 1 123 ? -16.064 -5.564 1.943 1.00 84.44 123 ARG A CA 1
ATOM 920 C C . ARG A 1 123 ? -16.745 -5.573 3.306 1.00 84.44 123 ARG A C 1
ATOM 922 O O . ARG A 1 123 ? -17.537 -4.689 3.570 1.00 84.44 123 ARG A O 1
ATOM 929 N N . ASN A 1 124 ? -16.441 -6.549 4.156 1.00 83.50 124 ASN A N 1
ATOM 930 C CA . ASN A 1 124 ? -16.946 -6.636 5.523 1.00 83.50 124 ASN A CA 1
ATOM 931 C C . ASN A 1 124 ? -15.749 -6.791 6.473 1.00 83.50 124 ASN A C 1
ATOM 933 O O . ASN A 1 124 ? -15.396 -7.922 6.818 1.00 83.50 124 ASN A O 1
ATOM 937 N N . PRO A 1 125 ? -15.048 -5.691 6.804 1.00 85.75 125 PRO A N 1
ATOM 938 C CA . PRO A 1 125 ? -13.979 -5.756 7.784 1.00 85.75 125 PRO A CA 1
ATOM 939 C C . PRO A 1 125 ? -14.544 -6.143 9.154 1.00 85.75 125 PRO A C 1
ATOM 941 O O . PRO A 1 125 ? -15.685 -5.848 9.492 1.00 85.75 125 PRO A O 1
ATOM 944 N N . GLY A 1 126 ? -13.735 -6.835 9.943 1.00 85.00 126 GLY A N 1
ATOM 945 C CA . GLY A 1 126 ? -14.062 -7.217 11.311 1.00 85.00 126 GLY A CA 1
ATOM 946 C C . GLY A 1 126 ? -12.972 -6.768 12.273 1.00 85.00 126 GLY A C 1
ATOM 947 O O . GLY A 1 126 ? -11.940 -6.232 11.872 1.00 85.00 126 GLY A O 1
ATOM 948 N N . ILE A 1 127 ? -13.155 -7.048 13.562 1.00 85.50 127 ILE A N 1
ATOM 949 C CA . ILE A 1 127 ? -12.155 -6.687 14.583 1.00 85.50 127 ILE A CA 1
ATOM 950 C C . ILE A 1 127 ? -10.822 -7.417 14.341 1.00 85.50 127 ILE A C 1
ATOM 952 O O . ILE A 1 127 ? -9.756 -6.865 14.596 1.00 85.50 127 ILE A O 1
ATOM 956 N N . LEU A 1 128 ? -10.876 -8.643 13.818 1.00 83.88 128 LEU A N 1
ATOM 957 C CA . LEU A 1 128 ? -9.691 -9.452 13.521 1.00 83.88 128 LEU A CA 1
ATOM 958 C C . LEU A 1 128 ? -9.128 -9.225 12.113 1.00 83.88 128 LEU A C 1
ATOM 960 O O . LEU A 1 128 ? -7.947 -9.474 11.892 1.00 83.88 128 LEU A O 1
ATOM 964 N N . ASP A 1 129 ? -9.958 -8.766 11.175 1.00 83.00 129 ASP A N 1
ATOM 965 C CA . ASP A 1 129 ? -9.593 -8.578 9.771 1.00 83.00 129 ASP A CA 1
ATOM 966 C C . ASP A 1 129 ? -9.907 -7.150 9.335 1.00 83.00 129 ASP A C 1
ATOM 968 O O . ASP A 1 129 ? -11.026 -6.822 8.936 1.00 83.00 129 ASP A O 1
ATOM 972 N N . ASN A 1 130 ? -8.907 -6.284 9.434 1.00 87.50 130 ASN A N 1
ATOM 973 C CA . ASN A 1 130 ? -9.008 -4.881 9.063 1.00 87.50 130 ASN A CA 1
ATOM 974 C C . ASN A 1 130 ? -7.627 -4.315 8.717 1.00 87.50 130 ASN A C 1
ATOM 976 O O . ASN A 1 130 ? -6.589 -4.917 8.996 1.00 87.50 130 ASN A O 1
ATOM 980 N N . GLU A 1 131 ? -7.632 -3.140 8.097 1.00 84.50 131 GLU A N 1
ATOM 981 C CA . GLU A 1 131 ? -6.427 -2.328 7.911 1.00 84.50 131 GLU A CA 1
ATOM 982 C C . GLU A 1 131 ? -6.340 -1.277 9.023 1.00 84.50 131 GLU A C 1
ATOM 984 O O . GLU A 1 131 ? -5.289 -1.103 9.646 1.00 84.50 131 GLU A O 1
ATOM 989 N N . TRP A 1 132 ? -7.482 -0.668 9.350 1.00 88.69 132 TRP A N 1
ATOM 990 C CA . TRP A 1 132 ? -7.629 0.299 10.430 1.00 88.69 132 TRP A CA 1
ATOM 991 C C . TRP A 1 132 ? -8.690 -0.165 11.424 1.00 88.69 132 TRP A C 1
ATOM 993 O O . TRP A 1 132 ? -9.751 -0.655 11.031 1.00 88.69 132 TRP A O 1
ATOM 1003 N N . PHE A 1 133 ? -8.435 0.033 12.716 1.00 90.56 133 PHE A N 1
ATOM 1004 C CA . PHE A 1 133 ? -9.407 -0.245 13.765 1.00 90.56 133 PHE A CA 1
ATOM 1005 C C . PHE A 1 133 ? -9.286 0.747 14.918 1.00 90.56 133 PHE A C 1
ATOM 1007 O O . PHE A 1 133 ? -8.202 1.233 15.230 1.00 90.56 133 PHE A O 1
ATOM 1014 N N . ASN A 1 134 ? -10.414 1.013 15.568 1.00 89.69 134 ASN A N 1
ATOM 1015 C CA . ASN A 1 134 ? -10.496 1.756 16.810 1.00 89.69 134 ASN A CA 1
ATOM 1016 C C . ASN A 1 134 ? -11.460 1.013 17.744 1.00 89.69 134 ASN A C 1
ATOM 1018 O O . ASN A 1 134 ? -12.684 1.028 17.576 1.00 89.69 134 ASN A O 1
ATOM 1022 N N . CYS A 1 135 ? -10.862 0.323 18.714 1.00 84.94 135 CYS A N 1
ATOM 1023 C CA . CYS A 1 135 ? -11.546 -0.462 19.738 1.00 84.94 135 CYS A CA 1
ATOM 1024 C C . CYS A 1 135 ? -11.622 0.284 21.072 1.00 84.94 135 CYS A C 1
ATOM 1026 O O . CYS A 1 135 ? -11.884 -0.364 22.087 1.00 84.94 135 CYS A O 1
ATOM 1028 N N . SER A 1 136 ? -11.368 1.599 21.088 1.00 86.50 136 SER A N 1
ATOM 1029 C CA . SER A 1 136 ? -11.264 2.378 22.320 1.00 86.50 136 SER A CA 1
ATOM 1030 C C . SER A 1 136 ? -12.467 2.157 23.244 1.00 86.50 136 SER A C 1
ATOM 1032 O O . SER A 1 136 ? -13.569 1.807 22.779 1.00 86.50 136 SER A O 1
ATOM 1034 N N . PRO A 1 137 ? -12.257 2.306 24.559 1.00 84.25 137 PRO A N 1
ATOM 1035 C CA . PRO A 1 137 ? -13.310 2.139 25.545 1.00 84.25 137 PRO A CA 1
ATOM 1036 C C . PRO A 1 137 ? -14.490 3.113 25.343 1.00 84.25 137 PRO A C 1
ATOM 1038 O O . PRO A 1 137 ? -14.330 4.136 24.671 1.00 84.25 137 PRO A O 1
ATOM 1041 N N . PRO A 1 138 ? -15.670 2.811 25.916 1.00 83.00 138 PRO A N 1
ATOM 1042 C CA . PRO A 1 138 ? -16.830 3.704 25.932 1.00 83.00 138 PRO A CA 1
ATOM 1043 C C . PRO A 1 138 ? -16.522 5.137 26.385 1.00 83.00 138 PRO A C 1
ATOM 1045 O O . PRO A 1 138 ? -17.074 6.068 25.802 1.00 83.00 138 PRO A O 1
ATOM 1048 N N . SER A 1 139 ? -15.628 5.313 27.366 1.00 83.25 139 SER A N 1
ATOM 1049 C CA . SER A 1 139 ? -15.214 6.625 27.892 1.00 83.25 139 SER A CA 1
ATOM 1050 C C . SER A 1 139 ? -14.455 7.506 26.883 1.00 83.25 139 SER A C 1
ATOM 1052 O O . SER A 1 139 ? -14.390 8.726 27.034 1.00 83.25 139 SER A O 1
ATOM 1054 N N . GLN A 1 140 ? -13.900 6.918 25.816 1.00 83.44 140 GLN A N 1
ATOM 1055 C CA . GLN A 1 140 ? -13.129 7.618 24.786 1.00 83.44 140 GLN A CA 1
ATOM 1056 C C . GLN A 1 140 ? -13.955 7.795 23.504 1.00 83.44 140 GLN A C 1
ATOM 1058 O O . GLN A 1 140 ? -13.926 6.961 22.597 1.00 83.44 140 GLN A O 1
ATOM 1063 N N . GLN A 1 141 ? -14.685 8.909 23.430 1.00 84.00 141 GLN A N 1
ATOM 1064 C CA . GLN A 1 141 ? -15.499 9.313 22.277 1.00 84.00 141 GLN A CA 1
ATOM 1065 C C . GLN A 1 141 ? -15.042 10.684 21.734 1.00 84.00 141 GLN A C 1
ATOM 1067 O O . GLN A 1 141 ? -14.576 11.521 22.512 1.00 84.00 141 GLN A O 1
ATOM 1072 N N . PRO A 1 142 ? -15.227 10.976 20.432 1.00 87.50 142 PRO A N 1
ATOM 1073 C CA . PRO A 1 142 ? -15.647 10.057 19.372 1.00 87.50 142 PRO A CA 1
ATOM 1074 C C . PRO A 1 142 ? -14.545 9.047 19.038 1.00 87.50 142 PRO A C 1
ATOM 1076 O O . PRO A 1 142 ? -13.358 9.344 19.171 1.00 87.50 142 PRO A O 1
ATOM 1079 N N . LYS A 1 143 ? -14.928 7.869 18.544 1.00 91.69 143 LYS A N 1
ATOM 1080 C CA . LYS A 1 143 ? -13.960 6.903 18.009 1.00 91.69 143 LYS A CA 1
ATOM 1081 C C . LYS A 1 143 ? -13.758 7.207 16.540 1.00 91.69 143 LYS A C 1
ATOM 1083 O O . LYS A 1 143 ? -14.684 7.007 15.756 1.00 91.69 143 LYS A O 1
ATOM 1088 N N . SER A 1 144 ? -12.581 7.702 16.174 1.00 91.69 144 SER A N 1
ATOM 1089 C CA . SER A 1 144 ? -12.255 8.009 14.784 1.00 91.69 144 SER A CA 1
ATOM 1090 C C . SER A 1 144 ? -11.095 7.183 14.235 1.00 91.69 144 SER A C 1
ATOM 1092 O O . SER A 1 144 ? -10.255 6.671 14.979 1.00 91.69 144 SER A O 1
ATOM 1094 N N . LEU A 1 145 ? -11.113 7.011 12.914 1.00 91.56 145 LEU A N 1
ATOM 1095 C CA . LEU A 1 145 ? -10.064 6.428 12.091 1.00 91.56 145 LEU A CA 1
ATOM 1096 C C . LEU A 1 145 ? -9.580 7.495 11.122 1.00 91.56 145 LEU A C 1
ATOM 1098 O O . LEU A 1 145 ? -10.380 8.013 10.344 1.00 91.56 145 LEU A O 1
ATOM 1102 N N . PHE A 1 146 ? -8.284 7.781 11.156 1.00 90.50 146 PHE A N 1
ATOM 1103 C CA . PHE A 1 146 ? -7.627 8.653 10.192 1.00 90.50 146 PHE A CA 1
ATOM 1104 C C . PHE A 1 146 ? -6.960 7.807 9.106 1.00 90.50 146 PHE A C 1
ATOM 1106 O O . PHE A 1 146 ? -6.235 6.859 9.414 1.00 90.50 146 PHE A O 1
ATOM 1113 N N . ILE A 1 147 ? -7.236 8.125 7.844 1.00 89.06 147 ILE A N 1
ATOM 1114 C CA . ILE A 1 147 ? -6.814 7.334 6.691 1.00 89.06 147 ILE A CA 1
ATOM 1115 C C . ILE A 1 147 ? -6.114 8.244 5.686 1.00 89.06 147 ILE A C 1
ATOM 1117 O O . ILE A 1 147 ? -6.745 9.087 5.046 1.00 89.06 147 ILE A O 1
ATOM 1121 N N . GLU A 1 148 ? -4.811 8.031 5.519 1.00 86.06 148 GLU A N 1
ATOM 1122 C CA . GLU A 1 148 ? -4.018 8.686 4.480 1.00 86.06 148 GLU A CA 1
ATOM 1123 C C . GLU A 1 148 ? -4.354 8.086 3.109 1.00 86.06 148 GLU A C 1
ATOM 1125 O O . GLU A 1 148 ? -4.114 6.906 2.840 1.00 86.06 148 GLU A O 1
ATOM 1130 N N . CYS A 1 149 ? -4.917 8.909 2.229 1.00 81.88 149 CYS A N 1
ATOM 1131 C CA . CYS A 1 149 ? -5.398 8.509 0.907 1.00 81.88 149 CYS A CA 1
ATOM 1132 C C . CYS A 1 149 ? -4.338 8.706 -0.189 1.00 81.88 149 CYS A C 1
ATOM 1134 O O . CYS A 1 149 ? -4.392 8.050 -1.229 1.00 81.88 149 CYS A O 1
ATOM 1136 N N . ALA A 1 150 ? -3.316 9.533 0.064 1.00 69.25 150 ALA A N 1
ATOM 1137 C CA . ALA A 1 150 ? -2.242 9.842 -0.887 1.00 69.25 150 ALA A CA 1
ATOM 1138 C C . ALA A 1 150 ? -1.464 8.609 -1.401 1.00 69.25 150 ALA A C 1
ATOM 1140 O O . ALA A 1 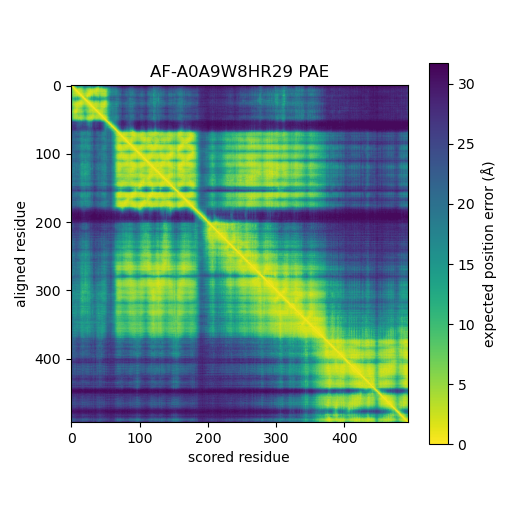150 ? -0.863 8.649 -2.473 1.00 69.25 150 ALA A O 1
ATOM 1141 N N . GLN A 1 151 ? -1.469 7.502 -0.651 1.00 62.06 151 GLN A N 1
ATOM 1142 C CA . GLN A 1 151 ? -0.726 6.278 -0.979 1.00 62.06 151 GLN A CA 1
ATOM 1143 C C . GLN A 1 151 ? -1.569 5.235 -1.726 1.00 62.06 151 GLN A C 1
ATOM 1145 O O . GLN A 1 151 ? -1.154 4.085 -1.882 1.00 62.06 151 GLN A O 1
ATOM 1150 N N . PHE A 1 152 ? -2.776 5.594 -2.164 1.00 72.38 152 PHE A N 1
ATOM 1151 C CA . PHE A 1 152 ? -3.688 4.634 -2.762 1.00 72.38 152 PHE A CA 1
ATOM 1152 C C . PHE A 1 152 ? -3.175 4.178 -4.143 1.00 72.38 152 PHE A C 1
ATOM 1154 O O . PHE A 1 152 ? -2.982 5.017 -5.024 1.00 72.38 152 PHE A O 1
ATOM 1161 N N . PRO A 1 153 ? -2.973 2.862 -4.390 1.00 64.75 153 PRO A N 1
ATOM 1162 C CA . PRO A 1 153 ? -2.712 2.380 -5.742 1.00 64.75 153 PRO A CA 1
ATOM 1163 C C . PRO A 1 153 ? -3.885 2.744 -6.656 1.00 64.75 153 PRO A C 1
ATOM 1165 O O . PRO A 1 153 ? -5.040 2.730 -6.226 1.00 64.75 153 PRO A O 1
ATOM 1168 N N . SER A 1 154 ? -3.574 3.059 -7.916 1.00 54.41 154 SER A N 1
ATOM 1169 C CA . SER A 1 154 ? -4.423 3.772 -8.887 1.00 54.41 154 SER A CA 1
ATOM 1170 C C . SER A 1 154 ? -5.704 3.049 -9.363 1.00 54.41 154 SER A C 1
ATOM 1172 O O . SER A 1 154 ? -6.184 3.339 -10.455 1.00 54.41 154 SER A O 1
ATOM 1174 N N . GLY A 1 155 ? -6.252 2.101 -8.596 1.00 52.41 155 GLY A N 1
ATOM 1175 C CA . GLY A 1 155 ? -7.362 1.232 -9.008 1.00 52.41 155 GLY A CA 1
ATOM 1176 C C . GLY A 1 155 ? -8.632 1.298 -8.152 1.00 52.41 155 GLY A C 1
ATOM 1177 O O . GLY A 1 155 ? -9.724 1.181 -8.701 1.00 52.41 155 GLY A O 1
ATOM 1178 N N . SER A 1 156 ? -8.540 1.500 -6.832 1.00 66.69 156 SER A N 1
ATOM 1179 C CA . SER A 1 156 ? -9.723 1.492 -5.956 1.00 66.69 156 SER A CA 1
ATOM 1180 C C . SER A 1 156 ? -9.662 2.587 -4.893 1.00 66.69 156 SER A C 1
ATOM 1182 O O . SER A 1 156 ? -8.991 2.442 -3.869 1.00 66.69 156 SER A O 1
ATOM 1184 N N . ASN A 1 157 ? -10.435 3.654 -5.089 1.00 83.19 157 ASN A N 1
ATOM 1185 C CA . ASN A 1 157 ? -10.598 4.708 -4.086 1.00 83.19 157 ASN A CA 1
ATOM 1186 C C . ASN A 1 157 ? -11.823 4.451 -3.203 1.00 83.19 157 ASN A C 1
ATOM 1188 O O . ASN A 1 157 ? -12.624 5.342 -2.953 1.00 83.19 157 ASN A O 1
ATOM 1192 N N . THR A 1 158 ? -12.057 3.202 -2.816 1.00 88.19 158 THR A N 1
ATOM 1193 C CA . THR A 1 158 ? -13.214 2.839 -1.994 1.00 88.19 158 THR A CA 1
ATOM 1194 C C . THR A 1 158 ? -12.732 2.219 -0.699 1.00 88.19 158 THR A C 1
ATOM 1196 O O . THR A 1 158 ? -11.874 1.339 -0.716 1.00 88.19 158 THR A O 1
ATOM 1199 N N . ILE A 1 159 ? -13.296 2.682 0.410 1.00 90.88 159 ILE A N 1
ATOM 1200 C CA . ILE A 1 159 ? -13.078 2.125 1.740 1.00 90.88 159 ILE A CA 1
ATOM 1201 C C . ILE A 1 159 ? -14.390 1.530 2.219 1.00 90.88 159 ILE A C 1
ATOM 1203 O O . ILE A 1 159 ? -15.444 2.156 2.107 1.00 90.88 159 ILE A O 1
ATOM 1207 N N . TYR A 1 160 ? -14.310 0.339 2.791 1.00 91.62 160 TYR A N 1
ATOM 1208 C CA . TYR A 1 160 ? -15.407 -0.270 3.518 1.00 91.62 160 TYR A CA 1
ATOM 1209 C C . TYR A 1 160 ? -15.162 -0.074 5.011 1.00 91.62 160 TYR A C 1
ATOM 1211 O O . TYR A 1 160 ? -14.099 -0.426 5.520 1.00 91.62 160 TYR A O 1
ATOM 1219 N N . ALA A 1 161 ? -16.129 0.511 5.708 1.00 92.62 161 ALA A N 1
ATOM 1220 C CA . ALA A 1 161 ? -16.104 0.729 7.148 1.00 92.62 161 ALA A CA 1
ATOM 1221 C C . ALA A 1 161 ? -17.184 -0.133 7.805 1.00 92.62 161 ALA A C 1
ATOM 1223 O O . ALA A 1 161 ? -18.346 -0.071 7.425 1.00 92.62 161 ALA A O 1
ATOM 1224 N N . SER A 1 162 ? -16.824 -0.924 8.803 1.00 91.62 162 SER A N 1
ATOM 1225 C CA . SER A 1 162 ? -17.750 -1.738 9.585 1.00 91.62 162 SER A CA 1
ATOM 1226 C C . SER A 1 162 ? -17.875 -1.182 10.996 1.00 91.62 162 SER A C 1
ATOM 1228 O O . SER A 1 162 ? -16.862 -0.928 11.657 1.00 91.62 162 SER A O 1
ATOM 1230 N N . VAL A 1 163 ? -19.103 -1.085 11.492 1.00 91.44 163 VAL A N 1
ATOM 1231 C CA . VAL A 1 163 ? -19.366 -0.800 12.902 1.00 91.44 163 VAL A CA 1
ATOM 1232 C C . VAL A 1 163 ? -19.827 -2.084 13.582 1.00 91.44 163 VAL A C 1
ATOM 1234 O O . VAL A 1 163 ? -20.855 -2.657 13.213 1.00 91.44 163 VAL A O 1
ATOM 1237 N N . VAL A 1 164 ? -19.044 -2.543 14.558 1.00 89.25 164 VAL A N 1
ATOM 1238 C CA . VAL A 1 164 ? -19.255 -3.801 15.285 1.00 89.25 164 VAL A CA 1
ATOM 1239 C C . VAL A 1 164 ? -19.767 -3.481 16.685 1.00 89.25 164 VAL A C 1
ATOM 1241 O O . VAL A 1 164 ? -19.066 -2.831 17.462 1.00 89.25 164 VAL A O 1
ATOM 1244 N N . GLY A 1 165 ? -20.988 -3.907 17.006 1.00 87.38 165 GLY A N 1
ATOM 1245 C CA . GLY A 1 165 ? -21.580 -3.688 18.325 1.00 87.38 165 GLY A CA 1
ATOM 1246 C C . GLY A 1 165 ? -20.914 -4.545 19.402 1.00 87.38 165 GLY A C 1
ATOM 1247 O O . GLY A 1 165 ? -20.618 -5.713 19.169 1.00 87.38 165 GLY A O 1
ATOM 1248 N N . PHE A 1 166 ? -20.677 -3.975 20.583 1.00 85.56 166 PHE A N 1
ATOM 1249 C CA . PHE A 1 166 ? -20.209 -4.723 21.754 1.00 85.56 166 PHE A CA 1
ATOM 1250 C C . PHE A 1 166 ? -21.376 -5.153 22.657 1.00 85.56 166 PHE A C 1
ATOM 1252 O O . PHE A 1 166 ? -21.376 -6.265 23.193 1.00 85.56 166 PHE A O 1
ATOM 1259 N N . THR A 1 167 ? -22.393 -4.295 22.793 1.00 82.12 167 THR A N 1
ATOM 1260 C CA . THR A 1 167 ? -23.644 -4.590 23.510 1.00 82.12 167 THR A CA 1
ATOM 1261 C C . THR A 1 167 ? -24.675 -5.250 22.587 1.00 82.12 167 THR A C 1
ATOM 1263 O O . THR A 1 167 ? -24.583 -5.139 21.366 1.00 82.12 167 THR A O 1
ATOM 1266 N N . ASP A 1 168 ? -25.676 -5.935 23.154 1.00 81.12 168 ASP A N 1
ATOM 1267 C CA . ASP A 1 168 ? -26.695 -6.675 22.379 1.00 81.12 168 ASP A CA 1
ATOM 1268 C C . ASP A 1 168 ? -27.415 -5.796 21.350 1.00 81.12 168 ASP A C 1
ATOM 1270 O O . ASP A 1 168 ? -27.744 -6.231 20.246 1.00 81.12 168 ASP A O 1
ATOM 1274 N N . THR A 1 169 ? -27.631 -4.530 21.699 1.00 86.06 169 THR A N 1
ATOM 1275 C CA . THR A 1 169 ? -28.086 -3.487 20.783 1.00 86.06 169 THR A CA 1
ATOM 1276 C C . THR A 1 169 ? -27.269 -2.227 21.036 1.00 86.06 169 THR A C 1
ATOM 1278 O O . THR A 1 169 ? -27.142 -1.784 22.180 1.00 86.06 169 THR A O 1
ATOM 1281 N N . CYS A 1 170 ? -26.700 -1.661 19.975 1.00 86.25 170 CYS A N 1
ATOM 1282 C CA . CYS A 1 170 ? -25.919 -0.433 20.017 1.00 86.25 170 CYS A CA 1
ATOM 1283 C C . CYS A 1 170 ? -26.549 0.619 19.115 1.00 86.25 170 CYS A C 1
ATOM 1285 O O . CYS A 1 170 ? -26.851 0.333 17.957 1.00 86.25 170 CYS A O 1
ATOM 1287 N N . THR A 1 171 ? -26.690 1.842 19.611 1.00 90.50 171 THR A N 1
ATOM 1288 C CA . THR A 1 171 ? -27.088 2.998 18.810 1.00 90.50 171 THR A CA 1
ATOM 1289 C C . THR A 1 171 ? -25.911 3.955 18.697 1.00 90.50 171 THR A C 1
ATOM 1291 O O . THR A 1 171 ? -25.336 4.388 19.692 1.00 90.50 171 THR A O 1
ATOM 1294 N N . ALA A 1 172 ? -25.517 4.272 17.470 1.00 91.44 172 ALA A N 1
ATOM 1295 C CA . ALA A 1 172 ? -24.394 5.161 17.210 1.00 91.44 172 ALA A CA 1
ATOM 1296 C C . ALA A 1 172 ? -24.716 6.108 16.057 1.00 91.44 172 ALA A C 1
ATOM 1298 O O . ALA A 1 172 ? -25.572 5.814 15.228 1.00 91.44 172 ALA A O 1
ATOM 1299 N N . THR A 1 173 ? -24.002 7.223 15.993 1.00 93.00 173 THR A N 1
ATOM 1300 C CA . THR A 1 173 ? -24.013 8.131 14.846 1.00 93.00 173 THR A CA 1
ATOM 1301 C C . THR A 1 173 ? -22.671 8.009 14.134 1.00 93.00 173 THR A C 1
ATOM 1303 O O . THR A 1 173 ? -21.631 8.166 14.774 1.00 93.00 173 THR A O 1
ATOM 1306 N N . ILE A 1 174 ? -22.681 7.708 12.834 1.00 93.12 174 ILE A N 1
ATOM 1307 C CA . ILE A 1 174 ? -21.482 7.625 11.989 1.00 93.12 174 ILE A CA 1
ATOM 1308 C C . ILE A 1 174 ? -21.375 8.848 11.073 1.00 93.12 174 ILE A C 1
ATOM 1310 O O . ILE A 1 174 ? -22.379 9.323 10.539 1.00 93.12 174 ILE A O 1
ATOM 1314 N N . GLU A 1 175 ? -20.154 9.339 10.876 1.00 93.44 175 GLU A N 1
ATOM 1315 C CA . GLU A 1 175 ? -19.833 10.436 9.962 1.00 93.44 175 GLU A CA 1
ATOM 1316 C C . GLU A 1 175 ? -18.476 10.192 9.285 1.00 93.44 175 GLU A C 1
ATOM 1318 O O . GLU A 1 175 ? -17.537 9.719 9.928 1.00 93.44 175 GLU A O 1
ATOM 1323 N N . ALA A 1 176 ? -18.356 10.558 8.007 1.00 92.81 176 ALA A N 1
ATOM 1324 C CA . ALA A 1 176 ? -17.076 10.652 7.304 1.00 92.81 176 ALA A CA 1
ATOM 1325 C C . ALA A 1 176 ? -16.764 12.105 6.937 1.00 92.81 176 ALA A C 1
ATOM 1327 O O . ALA A 1 176 ? -17.666 12.865 6.588 1.00 92.81 176 ALA A O 1
ATOM 1328 N N . ARG A 1 177 ? -15.490 12.491 6.969 1.00 91.06 177 ARG A N 1
ATOM 1329 C CA . ARG A 1 177 ? -15.002 13.810 6.546 1.00 91.06 177 ARG A CA 1
ATOM 1330 C C . ARG A 1 177 ? -13.720 13.665 5.736 1.00 91.06 177 ARG A C 1
ATOM 1332 O O . ARG A 1 177 ? -12.950 12.737 5.961 1.00 91.06 177 ARG A O 1
ATOM 1339 N N . PHE A 1 178 ? -13.490 14.595 4.818 1.00 90.88 178 PHE A N 1
ATOM 1340 C CA . PHE A 1 178 ? -12.274 14.660 4.007 1.00 90.88 178 PHE A CA 1
ATOM 1341 C C . PHE A 1 178 ? -11.413 15.854 4.401 1.00 90.88 178 PHE A C 1
ATOM 1343 O O . PHE A 1 178 ? -11.934 16.850 4.906 1.00 90.88 178 PHE A O 1
ATOM 1350 N N . ASP A 1 179 ? -10.105 15.709 4.189 1.00 82.50 179 ASP A N 1
ATOM 1351 C CA . ASP A 1 179 ? -9.070 16.727 4.390 1.00 82.50 179 ASP A CA 1
ATOM 1352 C C . ASP A 1 179 ? -9.147 17.415 5.760 1.00 82.50 179 ASP A C 1
ATOM 1354 O O . ASP A 1 179 ? -8.915 18.615 5.922 1.00 82.50 179 ASP A O 1
ATOM 1358 N N . VAL A 1 180 ? -9.477 16.621 6.781 1.00 75.81 180 VAL A N 1
ATOM 1359 C CA . VAL A 1 180 ? -9.422 17.063 8.171 1.00 75.81 180 VAL A CA 1
ATOM 1360 C C . VAL A 1 180 ? -7.949 17.113 8.584 1.00 75.81 180 VAL A C 1
ATOM 1362 O O . VAL A 1 180 ? -7.241 16.122 8.397 1.00 75.81 180 VAL A O 1
ATOM 1365 N N . PRO A 1 181 ? -7.452 18.227 9.153 1.00 66.88 181 PRO A N 1
ATOM 1366 C CA . PRO A 1 181 ? -6.096 18.265 9.679 1.00 66.88 181 PRO A CA 1
ATOM 1367 C C . PRO A 1 181 ? -5.956 17.200 10.767 1.00 66.88 181 PRO A C 1
ATOM 1369 O O . PRO A 1 181 ? -6.767 17.161 11.696 1.00 66.88 181 PRO A O 1
ATOM 1372 N N . ALA A 1 182 ? -4.935 16.345 10.649 1.00 57.41 182 ALA A N 1
ATOM 1373 C CA . ALA A 1 182 ? -4.646 15.324 11.645 1.00 57.41 182 ALA A CA 1
ATOM 1374 C C . ALA A 1 182 ? -4.610 15.977 13.034 1.00 57.41 182 ALA A C 1
ATOM 1376 O O . ALA A 1 182 ? -3.798 16.872 13.297 1.00 57.41 182 ALA A O 1
ATOM 1377 N N . LYS A 1 183 ? -5.511 15.561 13.933 1.00 58.19 183 LYS A N 1
ATOM 1378 C CA . LYS A 1 183 ? -5.330 15.880 15.349 1.00 58.19 183 LYS A CA 1
ATOM 1379 C C . LYS A 1 183 ? -4.013 15.226 15.761 1.00 58.19 183 LYS A C 1
ATOM 1381 O O . LYS A 1 183 ? -3.816 14.063 15.414 1.00 58.19 183 LYS A O 1
ATOM 1386 N N . PRO A 1 184 ? -3.117 15.933 16.470 1.00 38.59 184 PRO A N 1
ATOM 1387 C CA . PRO A 1 184 ? -1.918 15.297 16.985 1.00 38.59 184 PRO A CA 1
ATOM 1388 C C . PRO A 1 184 ? -2.358 14.076 17.791 1.00 38.59 184 PRO A C 1
ATOM 1390 O O . PRO A 1 184 ? -3.171 14.212 18.712 1.00 38.59 184 PRO A O 1
ATOM 1393 N N . GLU A 1 185 ? -1.876 12.894 17.399 1.00 35.47 185 GLU A N 1
ATOM 1394 C CA . GLU A 1 185 ? -2.025 11.688 18.198 1.00 35.47 185 GLU A CA 1
ATOM 1395 C C . GLU A 1 185 ? -1.596 12.051 19.617 1.00 35.47 185 GLU A C 1
ATOM 1397 O O . GLU A 1 185 ? -0.464 12.479 19.854 1.00 35.47 185 GLU A O 1
ATOM 1402 N N . GLN A 1 186 ? -2.502 11.906 20.581 1.00 34.81 186 GLN A N 1
ATOM 1403 C CA . GLN A 1 186 ? -2.100 11.839 21.975 1.00 34.81 186 GLN A CA 1
ATOM 1404 C C . GLN A 1 186 ? -1.430 10.480 22.173 1.00 34.81 186 GLN A C 1
ATOM 1406 O O . GLN A 1 186 ? -1.959 9.579 22.817 1.00 34.81 186 GLN A O 1
ATOM 1411 N N . THR A 1 187 ? -0.237 10.323 21.598 1.00 24.59 187 THR A N 1
ATOM 1412 C CA . THR A 1 187 ? 0.765 9.430 22.151 1.00 24.59 187 THR A CA 1
ATOM 1413 C C . THR A 1 187 ? 0.883 9.803 23.618 1.00 24.59 187 THR A C 1
ATOM 1415 O O . THR A 1 187 ? 1.285 10.923 23.943 1.00 24.59 187 THR A O 1
ATOM 1418 N N . ASN A 1 188 ? 0.522 8.870 24.498 1.00 29.36 188 ASN A N 1
ATOM 1419 C CA . ASN A 1 188 ? 0.923 8.868 25.899 1.00 29.36 188 ASN A CA 1
ATOM 1420 C C . ASN A 1 188 ? 2.453 8.713 25.967 1.00 29.36 188 ASN A C 1
ATOM 1422 O O . ASN A 1 188 ? 2.992 7.706 26.414 1.00 29.36 188 ASN A O 1
ATOM 1426 N N . LEU A 1 189 ? 3.163 9.728 25.482 1.00 25.88 189 LEU A N 1
ATOM 1427 C CA . LEU A 1 189 ? 4.508 10.047 25.894 1.00 25.88 189 LEU A CA 1
ATOM 1428 C C . LEU A 1 189 ? 4.332 10.698 27.256 1.00 25.88 189 LEU A C 1
ATOM 1430 O O . LEU A 1 189 ? 3.830 11.814 27.380 1.00 25.88 189 LEU A O 1
ATOM 1434 N N . SER A 1 190 ? 4.677 9.922 28.276 1.00 28.22 190 SER A N 1
ATOM 1435 C CA . SER A 1 190 ? 5.008 10.382 29.616 1.00 28.22 190 SER A CA 1
ATOM 1436 C C . SER A 1 190 ? 5.465 11.841 29.603 1.00 28.22 190 SER A C 1
ATOM 1438 O O . SER A 1 190 ? 6.552 12.151 29.116 1.00 28.22 190 SER A O 1
ATOM 1440 N N . ALA A 1 191 ? 4.625 12.719 30.154 1.00 26.69 191 ALA A N 1
ATOM 1441 C CA . ALA A 1 191 ? 4.991 14.074 30.521 1.00 26.69 191 ALA A CA 1
ATOM 1442 C C . ALA A 1 191 ? 6.051 13.997 31.627 1.00 26.69 191 ALA A C 1
ATOM 1444 O O . ALA A 1 191 ? 5.755 14.045 32.817 1.00 26.69 191 ALA A O 1
ATOM 1445 N N . SER A 1 192 ? 7.297 13.813 31.217 1.00 36.06 192 SER A N 1
ATOM 1446 C CA . SER A 1 192 ? 8.468 13.970 32.056 1.00 36.06 192 SER A CA 1
ATOM 1447 C C . SER A 1 192 ? 9.503 14.701 31.226 1.00 36.06 192 SER A C 1
ATOM 1449 O O . SER A 1 192 ? 10.344 14.069 30.607 1.00 36.06 192 SER A O 1
ATOM 1451 N N . GLU A 1 193 ? 9.341 16.024 31.159 1.00 36.66 193 GLU A N 1
ATOM 1452 C CA . GLU A 1 193 ? 10.406 17.038 31.161 1.00 36.66 193 GLU A CA 1
ATOM 1453 C C . GLU A 1 193 ? 9.794 18.415 30.850 1.00 36.66 193 GLU A C 1
ATOM 1455 O O . GLU A 1 193 ? 9.910 18.969 29.762 1.00 36.66 193 GLU A O 1
ATOM 1460 N N . ALA A 1 194 ? 9.130 18.988 31.855 1.00 30.55 194 ALA A N 1
ATOM 1461 C CA . ALA A 1 194 ? 9.021 20.434 31.996 1.00 30.55 194 ALA A CA 1
ATOM 1462 C C . ALA A 1 194 ? 9.801 20.803 33.261 1.00 30.55 194 ALA A C 1
ATOM 1464 O O . ALA A 1 194 ? 9.246 20.846 34.355 1.00 30.55 194 ALA A O 1
ATOM 1465 N N . ILE A 1 195 ? 11.115 20.984 33.118 1.00 36.53 195 ILE A N 1
ATOM 1466 C CA . ILE A 1 195 ? 11.933 21.602 34.162 1.00 36.53 195 ILE A CA 1
ATOM 1467 C C . ILE A 1 195 ? 11.591 23.095 34.171 1.00 36.53 195 ILE A C 1
ATOM 1469 O O . ILE A 1 195 ? 11.994 23.854 33.292 1.00 36.53 195 ILE A O 1
ATOM 1473 N N . ASP A 1 196 ? 10.764 23.455 35.147 1.00 42.38 196 ASP A N 1
ATOM 1474 C CA . ASP A 1 196 ? 10.822 24.650 35.984 1.00 42.38 196 ASP A CA 1
ATOM 1475 C C . ASP A 1 196 ? 11.350 25.952 35.354 1.00 42.38 196 ASP A C 1
ATOM 1477 O O . ASP A 1 196 ? 12.539 26.272 35.379 1.00 42.38 196 ASP A O 1
ATOM 1481 N N . LYS A 1 197 ? 10.406 26.818 34.979 1.00 38.16 197 LYS A N 1
ATOM 1482 C CA . LYS A 1 197 ? 10.471 28.224 35.396 1.00 38.16 197 LYS A CA 1
ATOM 1483 C C . LYS A 1 197 ? 9.404 28.442 36.460 1.00 38.16 197 LYS A C 1
ATOM 1485 O O . LYS A 1 197 ? 8.339 28.976 36.169 1.00 38.16 197 LYS A O 1
ATOM 1490 N N . VAL A 1 198 ? 9.668 27.965 37.673 1.00 48.34 198 VAL A N 1
ATOM 1491 C CA . VAL A 1 198 ? 8.885 28.389 38.836 1.00 48.34 198 VAL A CA 1
ATOM 1492 C C . VAL A 1 198 ? 9.312 29.824 39.120 1.00 48.34 198 VAL A C 1
ATOM 1494 O O . VAL A 1 198 ? 10.487 30.083 39.388 1.00 48.34 198 VAL A O 1
ATOM 1497 N N . ASP A 1 199 ? 8.383 30.762 38.964 1.00 53.72 199 ASP A N 1
ATOM 1498 C CA . ASP A 1 199 ? 8.578 32.138 39.410 1.00 53.72 199 ASP A CA 1
ATOM 1499 C C . ASP A 1 199 ? 8.905 32.124 40.915 1.00 53.72 199 ASP A C 1
ATOM 1501 O O . ASP A 1 199 ? 8.423 31.252 41.641 1.00 53.72 199 ASP A O 1
ATOM 1505 N N . ALA A 1 200 ? 9.735 33.047 41.405 1.00 61.38 200 ALA A N 1
ATOM 1506 C CA . ALA A 1 200 ? 10.295 32.971 42.767 1.00 61.38 200 ALA A CA 1
ATOM 1507 C C . ALA A 1 200 ? 9.227 32.968 43.889 1.00 61.38 200 ALA A C 1
ATOM 1509 O O . ALA A 1 200 ? 9.533 32.621 45.031 1.00 61.38 200 ALA A O 1
ATOM 1510 N N . ASP A 1 201 ? 7.978 33.301 43.547 1.00 74.19 201 ASP A N 1
ATOM 1511 C CA . ASP A 1 201 ? 6.832 33.410 44.445 1.00 74.19 201 ASP A CA 1
ATOM 1512 C C . ASP A 1 201 ? 5.791 32.272 44.315 1.00 74.19 201 ASP A C 1
ATOM 1514 O O . ASP A 1 201 ? 4.726 32.358 44.935 1.00 74.19 201 ASP A O 1
ATOM 1518 N N . GLU A 1 202 ? 6.056 31.188 43.570 1.00 78.81 202 GLU A N 1
ATOM 1519 C CA . GLU A 1 202 ? 5.128 30.050 43.413 1.00 78.81 202 GLU A CA 1
ATOM 1520 C C . GLU A 1 202 ? 5.656 28.713 43.974 1.00 78.81 202 GLU A C 1
ATOM 1522 O O . GLU A 1 202 ? 6.854 28.445 44.027 1.00 78.81 202 GLU A O 1
ATOM 1527 N N . ARG A 1 203 ? 4.742 27.846 44.433 1.00 82.88 203 ARG A N 1
ATOM 1528 C CA . ARG A 1 203 ? 5.028 26.515 44.990 1.00 82.88 203 ARG A CA 1
ATOM 1529 C C . ARG A 1 203 ? 4.041 25.471 44.465 1.00 82.88 203 ARG A C 1
ATOM 1531 O O . ARG A 1 203 ? 2.829 25.667 44.521 1.00 82.88 203 ARG A O 1
ATOM 1538 N N . LEU A 1 204 ? 4.555 24.315 44.042 1.00 86.06 204 LEU A N 1
ATOM 1539 C CA . LEU A 1 204 ? 3.749 23.170 43.604 1.00 86.06 204 LEU A CA 1
ATOM 1540 C C . LEU A 1 204 ? 3.033 22.492 44.784 1.00 86.06 204 LEU A C 1
ATOM 1542 O O . LEU A 1 204 ? 3.645 22.158 45.805 1.00 86.06 204 LEU A O 1
ATOM 1546 N N . CYS A 1 205 ? 1.727 22.261 44.648 1.00 83.75 205 CYS A N 1
ATOM 1547 C CA . CYS A 1 205 ? 0.953 21.495 45.622 1.00 83.75 205 CYS A CA 1
ATOM 1548 C C . CYS A 1 205 ? 1.224 19.988 45.475 1.00 83.75 205 CYS A C 1
ATOM 1550 O O . CYS A 1 205 ? 1.059 19.425 44.397 1.00 83.75 205 CYS A O 1
ATOM 1552 N N . SER A 1 206 ? 1.555 19.300 46.571 1.00 80.38 206 SER A N 1
ATOM 1553 C CA . SER A 1 206 ? 1.816 17.851 46.571 1.00 80.38 206 SER A CA 1
ATOM 1554 C C . SER A 1 206 ? 0.581 16.988 46.279 1.00 80.38 206 SER A C 1
ATOM 1556 O O . SER A 1 206 ? 0.728 15.848 45.839 1.00 80.38 206 SER A O 1
ATOM 1558 N N . ASN A 1 207 ? -0.624 17.515 46.528 1.00 79.88 207 ASN A N 1
ATOM 1559 C CA . ASN A 1 207 ? -1.877 16.790 46.317 1.00 79.88 207 ASN A CA 1
ATOM 1560 C C . ASN A 1 207 ? -2.392 16.954 44.876 1.00 79.88 207 ASN A C 1
ATOM 1562 O O . ASN A 1 207 ? -2.589 15.955 44.194 1.00 79.88 207 ASN A O 1
ATOM 1566 N N . CYS A 1 208 ? -2.550 18.192 44.383 1.00 77.75 208 CYS A N 1
ATOM 1567 C CA . CYS A 1 208 ? -3.092 18.445 43.038 1.00 77.75 208 CYS A CA 1
ATOM 1568 C C . CYS A 1 208 ? -2.050 18.722 41.938 1.00 77.75 208 CYS A C 1
ATOM 1570 O O . CYS A 1 208 ? -2.425 18.893 40.782 1.00 77.75 208 CYS A O 1
ATOM 1572 N N . GLY A 1 209 ? -0.762 18.838 42.268 1.00 78.50 209 GLY A N 1
ATOM 1573 C CA . GLY A 1 209 ? 0.300 19.119 41.295 1.00 78.50 209 GLY A CA 1
ATOM 1574 C C . GLY A 1 209 ? 0.262 20.517 40.659 1.00 78.50 209 GLY A C 1
ATOM 1575 O O . GLY A 1 209 ? 1.100 20.813 39.817 1.00 78.50 209 GLY A O 1
ATOM 1576 N N . SER A 1 210 ? -0.682 21.387 41.038 1.00 79.62 210 SER A N 1
ATOM 1577 C CA . SER A 1 210 ? -0.792 22.747 40.490 1.00 79.62 210 SER A CA 1
ATOM 1578 C C . SER A 1 210 ? 0.251 23.688 41.101 1.00 79.62 210 SER A C 1
ATOM 1580 O O . SER A 1 210 ? 0.535 23.594 42.300 1.00 79.62 210 SER A O 1
ATOM 1582 N N . SER A 1 211 ? 0.780 24.617 40.295 1.00 85.56 211 SER A N 1
ATOM 1583 C CA . SER A 1 211 ? 1.590 25.740 40.790 1.00 85.56 211 SER A CA 1
ATOM 1584 C C . SER A 1 211 ? 0.686 26.745 41.500 1.00 85.56 211 SER A C 1
ATOM 1586 O O . SER A 1 211 ? -0.352 27.138 40.965 1.00 85.56 211 SER A O 1
ATOM 1588 N N . VAL A 1 212 ? 1.032 27.113 42.733 1.00 85.25 212 VAL A N 1
ATOM 1589 C CA . VAL A 1 212 ? 0.231 28.012 43.568 1.00 85.25 212 VAL A CA 1
ATOM 1590 C C . VAL A 1 212 ? 1.136 29.064 44.206 1.00 85.25 212 VAL A C 1
ATOM 1592 O O . VAL A 1 212 ? 2.129 28.695 44.830 1.00 85.25 212 VAL A O 1
ATOM 1595 N N . PRO A 1 213 ? 0.782 30.359 44.158 1.00 88.25 213 PRO A N 1
ATOM 1596 C CA . PRO A 1 213 ? 1.543 31.406 44.832 1.00 88.25 213 PRO A CA 1
ATOM 1597 C C . PRO A 1 213 ? 1.732 31.137 46.333 1.00 88.25 213 PRO A C 1
ATOM 1599 O O . PRO A 1 213 ? 0.767 30.814 47.037 1.00 88.25 213 PRO A O 1
ATOM 1602 N N . ILE A 1 214 ? 2.950 31.334 46.848 1.00 82.44 214 ILE A N 1
ATOM 1603 C CA . ILE A 1 214 ? 3.339 31.065 48.247 1.00 82.44 214 ILE A CA 1
ATOM 1604 C C . ILE A 1 214 ? 2.401 31.788 49.225 1.00 82.44 214 ILE A C 1
ATOM 1606 O O . ILE A 1 214 ? 1.958 31.195 50.209 1.00 82.44 214 ILE A O 1
ATOM 1610 N N . ALA A 1 215 ? 2.004 33.025 48.906 1.00 82.69 215 ALA A N 1
ATOM 1611 C CA . ALA A 1 215 ? 1.096 33.838 49.719 1.00 82.69 215 ALA A CA 1
ATOM 1612 C C . ALA A 1 215 ? -0.289 33.198 49.959 1.00 82.69 215 ALA A C 1
ATOM 1614 O O . ALA A 1 215 ? -0.961 33.533 50.933 1.00 82.69 215 ALA A O 1
ATOM 1615 N N . ARG A 1 216 ? -0.741 32.288 49.082 1.00 83.62 216 ARG A N 1
ATOM 1616 C CA . ARG A 1 216 ? -2.047 31.605 49.179 1.00 83.62 216 ARG A CA 1
ATOM 1617 C C . ARG A 1 216 ? -1.924 30.086 49.322 1.00 83.62 216 ARG A C 1
ATOM 1619 O O . ARG A 1 216 ? -2.950 29.404 49.363 1.00 83.62 216 ARG A O 1
ATOM 1626 N N . PHE A 1 217 ? -0.703 29.561 49.428 1.00 86.25 217 PHE A N 1
ATOM 1627 C CA . PHE A 1 217 ? -0.433 28.125 49.432 1.00 86.25 217 PHE A CA 1
ATOM 1628 C C . PHE A 1 217 ? -1.151 27.398 50.570 1.00 86.25 217 PHE A C 1
ATOM 1630 O O . PHE A 1 217 ? -1.796 26.383 50.331 1.00 86.25 217 PHE A O 1
ATOM 1637 N N . GLU A 1 218 ? -1.115 27.943 51.787 1.00 85.00 218 GLU A N 1
ATOM 1638 C CA . GLU A 1 218 ? -1.713 27.277 52.951 1.00 85.00 218 GLU A CA 1
ATOM 1639 C C . GLU A 1 218 ? -3.244 27.180 52.839 1.00 85.00 218 GLU A C 1
ATOM 1641 O O . GLU A 1 218 ? -3.845 26.154 53.157 1.00 85.00 218 GLU A O 1
ATOM 1646 N N . MET A 1 219 ? -3.878 28.220 52.287 1.00 84.50 219 MET A N 1
ATOM 1647 C CA . MET A 1 219 ? -5.317 28.224 52.021 1.00 84.50 219 MET A CA 1
ATOM 1648 C C . MET A 1 219 ? -5.678 27.246 50.898 1.00 84.50 219 MET A C 1
ATOM 1650 O O . MET A 1 219 ? -6.626 26.473 51.037 1.00 84.50 219 MET A O 1
ATOM 1654 N N . HIS A 1 220 ? -4.910 27.239 49.805 1.00 84.50 220 HIS A N 1
ATOM 1655 C CA . HIS A 1 220 ? -5.099 26.276 48.723 1.00 84.50 220 HIS A CA 1
ATOM 1656 C C . HIS A 1 220 ? -4.940 24.841 49.227 1.00 84.50 220 HIS A C 1
ATOM 1658 O O . HIS A 1 220 ? -5.788 24.003 48.943 1.00 84.50 220 HIS A O 1
ATOM 1664 N N . ARG A 1 221 ? -3.892 24.558 50.007 1.00 85.25 221 ARG A N 1
ATOM 1665 C CA . ARG A 1 221 ? -3.610 23.236 50.569 1.00 85.25 221 ARG A CA 1
ATOM 1666 C C . ARG A 1 221 ? -4.777 22.727 51.408 1.00 85.25 221 ARG A C 1
ATOM 1668 O O . ARG A 1 221 ? -5.262 21.628 51.157 1.00 85.25 221 ARG A O 1
ATOM 1675 N N . ALA A 1 222 ? -5.282 23.544 52.332 1.00 84.56 222 ALA A N 1
ATOM 1676 C CA . ALA A 1 222 ? -6.410 23.172 53.181 1.00 84.56 222 ALA A CA 1
ATOM 1677 C C . ALA A 1 222 ? -7.692 22.883 52.378 1.00 84.56 222 ALA A C 1
ATOM 1679 O O . ALA A 1 222 ? -8.451 21.980 52.728 1.00 84.56 222 ALA A O 1
ATOM 1680 N N . VAL A 1 223 ? -7.951 23.630 51.300 1.00 85.50 223 VAL A N 1
ATOM 1681 C CA . VAL A 1 223 ? -9.113 23.398 50.427 1.00 85.50 223 VAL A CA 1
ATOM 1682 C C . VAL A 1 223 ? -8.900 22.166 49.546 1.00 85.50 2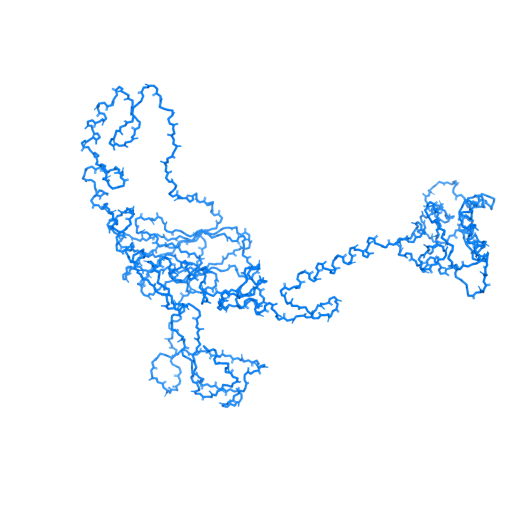23 VAL A C 1
ATOM 1684 O O . VAL A 1 223 ? -9.807 21.346 49.419 1.00 85.50 223 VAL A O 1
ATOM 1687 N N . CYS A 1 224 ? -7.705 22.007 48.983 1.00 84.31 224 CYS A N 1
ATOM 1688 C CA . CYS A 1 224 ? -7.330 20.917 48.092 1.00 84.31 224 CYS A CA 1
ATOM 1689 C C . CYS A 1 224 ? -7.352 19.563 48.814 1.00 84.31 224 CYS A C 1
ATOM 1691 O O . CYS A 1 224 ? -7.962 18.626 48.321 1.00 84.31 224 CYS A O 1
ATOM 1693 N N . GLU A 1 225 ? -6.779 19.452 50.014 1.00 83.50 225 GLU A N 1
ATOM 1694 C CA . GLU A 1 225 ? -6.801 18.210 50.809 1.00 83.50 225 GLU A CA 1
ATOM 1695 C C . GLU A 1 225 ? -8.221 17.786 51.226 1.00 83.50 225 GLU A C 1
ATOM 1697 O O . GLU A 1 225 ? -8.511 16.596 51.371 1.00 83.50 225 GLU A O 1
ATOM 1702 N N . ARG A 1 226 ? -9.135 18.749 51.387 1.00 82.69 226 ARG A N 1
ATOM 1703 C CA . ARG A 1 226 ? -10.536 18.465 51.726 1.00 82.69 226 ARG A CA 1
ATOM 1704 C C . ARG A 1 226 ? -11.338 18.004 50.516 1.00 82.69 226 ARG A C 1
ATOM 1706 O O . ARG A 1 226 ? -12.076 17.025 50.620 1.00 82.69 226 ARG A O 1
ATOM 1713 N N . HIS A 1 227 ? -11.193 18.697 49.391 1.00 83.31 227 HIS A N 1
ATOM 1714 C CA . HIS A 1 227 ? -12.057 18.508 48.227 1.00 83.31 227 HIS A CA 1
ATOM 1715 C C . HIS A 1 227 ? -11.471 17.601 47.160 1.00 83.31 227 HIS A C 1
ATOM 1717 O O . HIS A 1 227 ? -12.234 17.173 46.309 1.00 83.31 227 HIS A O 1
ATOM 1723 N N . ASN A 1 228 ? -10.175 17.294 47.192 1.00 84.75 228 ASN A N 1
ATOM 1724 C CA . ASN A 1 228 ? -9.525 16.505 46.156 1.00 84.75 228 ASN A CA 1
ATOM 1725 C C . ASN A 1 228 ? -8.885 15.240 46.735 1.00 84.75 228 ASN A C 1
ATOM 1727 O O . ASN A 1 228 ? -8.254 15.264 47.795 1.00 84.75 228 ASN A O 1
ATOM 1731 N N . VAL A 1 229 ? -9.032 14.136 46.010 1.00 85.56 229 VAL A N 1
ATOM 1732 C CA . VAL A 1 229 ? -8.463 12.826 46.320 1.00 85.56 229 VAL A CA 1
ATOM 1733 C C . VAL A 1 229 ? -7.569 12.410 45.161 1.00 85.56 229 VAL A C 1
ATOM 1735 O O . VAL A 1 229 ? -8.012 12.336 44.018 1.00 85.56 229 VAL A O 1
ATOM 1738 N N . LYS A 1 230 ? -6.302 12.124 45.461 1.00 85.19 230 LYS A N 1
ATOM 1739 C CA . LYS A 1 230 ? -5.353 11.572 44.496 1.00 85.19 230 LYS A CA 1
ATOM 1740 C C . LYS A 1 230 ? -5.458 10.048 44.471 1.00 85.19 230 LYS A C 1
ATOM 1742 O O . LYS A 1 230 ? -5.363 9.404 45.515 1.00 85.19 230 LYS A O 1
ATOM 1747 N N . CYS A 1 231 ? -5.612 9.470 43.285 1.00 84.31 231 CYS A N 1
ATOM 1748 C CA . CYS A 1 231 ? -5.608 8.026 43.108 1.00 84.31 231 CYS A CA 1
ATOM 1749 C C . CYS A 1 231 ? -4.201 7.446 43.368 1.00 84.31 231 CYS A C 1
ATOM 1751 O O . CYS A 1 231 ? -3.227 7.931 42.784 1.00 84.31 231 CYS A O 1
ATOM 1753 N N . PRO A 1 232 ? -4.059 6.395 44.197 1.00 81.62 232 PRO A N 1
ATOM 1754 C CA . PRO A 1 232 ? -2.755 5.834 44.551 1.00 81.62 232 PRO A CA 1
ATOM 1755 C C . PRO A 1 232 ? -2.061 5.085 43.404 1.00 81.62 232 PRO A C 1
ATOM 1757 O O . PRO A 1 232 ? -0.840 4.977 43.424 1.00 81.62 232 PRO A O 1
ATOM 1760 N N . LYS A 1 233 ? -2.811 4.575 42.413 1.00 81.19 233 LYS A N 1
ATOM 1761 C CA . LYS A 1 233 ? -2.258 3.803 41.286 1.00 81.19 233 LYS A CA 1
ATOM 1762 C C . LYS A 1 233 ? -1.861 4.697 40.097 1.00 81.19 233 LYS A C 1
ATOM 1764 O O . LYS A 1 233 ? -0.720 4.628 39.659 1.00 81.19 233 LYS A O 1
ATOM 1769 N N . CYS A 1 234 ? -2.746 5.575 39.600 1.00 81.81 234 CYS A N 1
ATOM 1770 C CA . CYS A 1 234 ? -2.441 6.447 38.442 1.00 81.81 234 CYS A CA 1
ATOM 1771 C C . CYS A 1 234 ? -2.103 7.904 38.777 1.00 81.81 234 CYS A C 1
ATOM 1773 O O . CYS A 1 234 ? -1.856 8.687 37.865 1.00 81.81 234 CYS A O 1
ATOM 1775 N N . SER A 1 235 ? -2.121 8.314 40.049 1.00 81.62 235 SER A N 1
ATOM 1776 C CA . SER A 1 235 ? -1.875 9.706 40.455 1.00 81.62 235 SER A CA 1
ATOM 1777 C C . SER A 1 235 ? -2.842 10.763 39.888 1.00 81.62 235 SER A C 1
ATOM 1779 O O . SER A 1 235 ? -2.597 11.951 40.101 1.00 81.62 235 SER A O 1
ATOM 1781 N N . ARG A 1 236 ? -3.952 10.374 39.236 1.00 80.38 236 ARG A N 1
ATOM 1782 C CA . ARG A 1 236 ? -5.023 11.308 38.836 1.00 80.38 236 ARG A CA 1
ATOM 1783 C C . ARG A 1 236 ? -5.729 11.873 40.064 1.00 80.38 236 ARG A C 1
ATOM 1785 O O . ARG A 1 236 ? -5.865 11.191 41.081 1.00 80.38 236 ARG A O 1
ATOM 1792 N N . ILE A 1 237 ? -6.158 13.124 39.965 1.00 83.31 237 ILE A N 1
ATOM 1793 C CA . ILE A 1 237 ? -6.790 13.859 41.058 1.00 83.31 237 ILE A CA 1
ATOM 1794 C C . ILE A 1 237 ? -8.272 13.993 40.747 1.00 83.31 237 ILE A C 1
ATOM 1796 O O . ILE A 1 237 ? -8.636 14.546 39.716 1.00 83.31 237 ILE A O 1
ATOM 1800 N N . PHE A 1 238 ? -9.103 13.526 41.665 1.00 85.06 238 PHE A N 1
ATOM 1801 C CA . PHE A 1 238 ? -10.554 13.592 41.571 1.00 85.06 238 PHE A CA 1
ATOM 1802 C C . PHE A 1 238 ? -11.115 14.483 42.664 1.00 85.06 238 PHE A C 1
ATOM 1804 O O . PHE A 1 238 ? -10.468 14.697 43.692 1.00 85.06 238 PHE A O 1
ATOM 1811 N N . LYS A 1 239 ? -12.342 14.969 42.485 1.00 83.69 239 LYS A N 1
ATOM 1812 C CA . LYS A 1 239 ? -13.058 15.636 43.572 1.00 83.69 239 LYS A CA 1
ATOM 1813 C C . LYS A 1 239 ? -13.612 14.583 44.535 1.00 83.69 239 LYS A C 1
ATOM 1815 O O . LYS A 1 239 ? -14.027 13.495 44.155 1.00 83.69 239 LYS A O 1
ATOM 1820 N N . ARG A 1 240 ? -13.605 14.880 45.828 1.00 82.88 240 ARG A N 1
ATOM 1821 C CA . ARG A 1 240 ? -14.130 13.987 46.860 1.00 82.88 240 ARG A CA 1
ATOM 1822 C C . ARG A 1 240 ? -15.645 13.871 46.679 1.00 82.88 240 ARG A C 1
ATOM 1824 O O . ARG A 1 240 ? -16.342 14.876 46.781 1.00 82.88 240 ARG A O 1
ATOM 1831 N N . GLY A 1 241 ? -16.127 12.652 46.442 1.00 77.56 241 GLY A N 1
ATOM 1832 C CA . GLY A 1 241 ? -17.545 12.375 46.194 1.00 77.56 241 GLY A CA 1
ATOM 1833 C C . GLY A 1 241 ? -18.032 12.769 44.797 1.00 77.56 241 GLY A C 1
ATOM 1834 O O . GLY A 1 241 ? -19.232 12.955 44.621 1.00 77.56 241 GLY A O 1
ATOM 1835 N N . SER A 1 242 ? -17.131 12.960 43.823 1.00 83.19 242 SER A N 1
ATOM 1836 C CA . SER A 1 242 ? -17.533 13.056 42.417 1.00 83.19 242 SER A CA 1
ATOM 1837 C C . SER A 1 242 ? -17.807 11.680 41.830 1.00 83.19 242 SER A C 1
ATOM 1839 O O . SER A 1 242 ? -17.048 10.748 42.083 1.00 83.19 242 SER A O 1
ATOM 1841 N N . GLU A 1 243 ? -18.792 11.611 40.942 1.00 79.62 243 GLU A N 1
ATOM 1842 C CA . GLU A 1 243 ? -19.115 10.419 40.153 1.00 79.62 243 GLU A CA 1
ATOM 1843 C C . GLU A 1 243 ? -17.898 9.878 39.375 1.00 79.62 243 GLU A C 1
ATOM 1845 O O . GLU A 1 243 ? -17.695 8.672 39.318 1.00 79.62 243 GLU A O 1
ATOM 1850 N N . GLU A 1 244 ? -17.003 10.757 38.906 1.00 79.88 244 GLU A N 1
ATOM 1851 C CA . GLU A 1 244 ? -15.735 10.389 38.251 1.00 79.88 244 GLU A CA 1
ATOM 1852 C C . GLU A 1 244 ? -14.800 9.545 39.136 1.00 79.88 244 GLU A C 1
ATOM 1854 O O . GLU A 1 244 ? -14.047 8.726 38.625 1.00 79.88 244 GLU A O 1
ATOM 1859 N N . LEU A 1 245 ? -14.824 9.742 40.462 1.00 82.56 245 LEU A N 1
ATOM 1860 C CA . LEU A 1 245 ? -14.012 8.952 41.396 1.00 82.56 245 LEU A CA 1
ATOM 1861 C C . LEU A 1 245 ? -14.654 7.588 41.647 1.00 82.56 245 LEU A C 1
ATOM 1863 O O . LEU A 1 245 ? -13.945 6.592 41.766 1.00 82.56 245 LEU A O 1
ATOM 1867 N N . ASP A 1 246 ? -15.983 7.557 41.735 1.00 84.00 246 ASP A N 1
ATOM 1868 C CA . ASP A 1 246 ? -16.746 6.333 41.977 1.00 84.00 246 ASP A CA 1
ATOM 1869 C C . ASP A 1 246 ? -16.724 5.412 40.751 1.00 84.00 246 ASP A C 1
ATOM 1871 O O . ASP A 1 246 ? -16.721 4.192 40.894 1.00 84.00 246 ASP A O 1
ATOM 1875 N N . GLN A 1 247 ? -16.662 5.992 39.551 1.00 85.06 247 GLN A N 1
ATOM 1876 C CA . GLN A 1 247 ? -16.530 5.273 38.286 1.00 85.06 247 GLN A CA 1
ATOM 1877 C C . GLN A 1 247 ? -15.074 5.000 37.899 1.00 85.06 247 GLN A C 1
ATOM 1879 O O . GLN A 1 247 ? -14.845 4.317 36.908 1.00 85.06 247 GLN A O 1
ATOM 1884 N N . HIS A 1 248 ? -14.082 5.476 38.655 1.00 88.50 248 HIS A N 1
ATOM 1885 C CA . HIS A 1 248 ? -12.669 5.271 38.335 1.00 88.50 248 HIS A CA 1
ATOM 1886 C C . HIS A 1 248 ? -12.236 3.816 38.572 1.00 88.50 248 HIS A C 1
ATOM 1888 O O . HIS A 1 248 ? -12.335 3.284 39.679 1.00 88.50 248 HIS A O 1
ATOM 1894 N N . TRP A 1 249 ? -11.682 3.183 37.543 1.00 88.75 249 TRP A N 1
ATOM 1895 C CA . TRP A 1 249 ? -11.291 1.778 37.535 1.00 88.75 249 TRP A CA 1
ATOM 1896 C C . TRP A 1 249 ? -9.840 1.577 37.077 1.00 88.75 249 TRP A C 1
ATOM 1898 O O . TRP A 1 249 ? -9.276 2.353 36.304 1.00 88.75 249 TRP A O 1
ATOM 1908 N N . HIS A 1 250 ? -9.232 0.499 37.570 1.00 86.81 250 HIS A N 1
ATOM 1909 C CA . HIS A 1 250 ? -7.902 0.036 37.196 1.00 86.81 250 HIS A CA 1
ATOM 1910 C C . HIS A 1 250 ? -7.944 -1.427 36.805 1.00 86.81 250 HIS A C 1
ATOM 1912 O O . HIS A 1 250 ? -8.532 -2.233 37.525 1.00 86.81 250 HIS A O 1
ATOM 1918 N N . CYS A 1 251 ? -7.223 -1.776 35.745 1.00 87.94 251 CYS A N 1
ATOM 1919 C CA . CYS A 1 251 ? -6.965 -3.173 35.455 1.00 87.94 251 CYS A CA 1
ATOM 1920 C C . CYS A 1 251 ? -6.013 -3.775 36.505 1.00 87.94 251 CYS A C 1
ATOM 1922 O O . CYS A 1 251 ? -5.104 -3.112 37.010 1.00 87.94 251 CYS A O 1
ATOM 1924 N N . ASP A 1 252 ? -6.230 -5.044 36.846 1.00 85.94 252 ASP A N 1
ATOM 1925 C CA . ASP A 1 252 ? -5.358 -5.790 37.761 1.00 85.94 252 ASP A CA 1
ATOM 1926 C C . ASP A 1 252 ? -4.220 -6.519 37.030 1.00 85.94 252 ASP A C 1
ATOM 1928 O O . ASP A 1 252 ? -3.247 -6.932 37.659 1.00 85.94 252 ASP A O 1
ATOM 1932 N N . ILE A 1 253 ? -4.328 -6.666 35.705 1.00 85.31 253 ILE A N 1
ATOM 1933 C CA . ILE A 1 253 ? -3.358 -7.378 34.860 1.00 85.31 253 ILE A CA 1
ATOM 1934 C C . ILE A 1 253 ? -2.379 -6.397 34.201 1.00 85.31 253 ILE A C 1
ATOM 1936 O O . ILE A 1 253 ? -1.191 -6.696 34.082 1.00 85.31 253 ILE A O 1
ATOM 1940 N N . CYS A 1 254 ? -2.852 -5.220 33.786 1.00 85.56 254 CYS A N 1
ATOM 1941 C CA . CYS A 1 254 ? -2.024 -4.171 33.194 1.00 85.56 254 CYS A CA 1
ATOM 1942 C C . CYS A 1 254 ? -2.179 -2.835 33.934 1.00 85.56 254 CYS A C 1
ATOM 1944 O O . CYS A 1 254 ? -3.045 -2.675 34.788 1.00 85.56 254 CYS A O 1
ATOM 1946 N N . ASN A 1 255 ? -1.329 -1.860 33.609 1.00 84.19 255 ASN A N 1
ATOM 1947 C CA . ASN A 1 255 ? -1.304 -0.561 34.288 1.00 84.19 255 ASN A CA 1
ATOM 1948 C C . ASN A 1 255 ? -2.322 0.455 33.726 1.00 84.19 255 ASN A C 1
ATOM 1950 O O . ASN A 1 255 ? -2.139 1.661 33.886 1.00 84.19 255 ASN A O 1
ATOM 1954 N N . GLU A 1 256 ? -3.367 -0.017 33.043 1.00 82.19 256 GLU A N 1
ATOM 1955 C CA . GLU A 1 256 ? -4.393 0.852 32.468 1.00 82.19 256 GLU A CA 1
ATOM 1956 C C . GLU A 1 256 ? -5.412 1.331 33.502 1.00 82.19 256 GLU A C 1
ATOM 1958 O O . GLU A 1 256 ? -5.684 0.684 34.522 1.00 82.19 256 GLU A O 1
ATOM 1963 N N . ALA A 1 257 ? -5.966 2.509 33.224 1.00 84.44 257 ALA A N 1
ATOM 1964 C CA . ALA A 1 257 ? -6.946 3.163 34.075 1.00 84.44 257 ALA A CA 1
ATOM 1965 C C . ALA A 1 257 ? -8.040 3.821 33.234 1.00 84.44 257 ALA A C 1
ATOM 1967 O O . ALA A 1 257 ? -7.745 4.589 32.315 1.00 84.44 257 ALA A O 1
ATOM 1968 N N . GLY A 1 258 ? -9.292 3.582 33.603 1.00 85.81 258 GLY A N 1
ATOM 1969 C CA . GLY A 1 258 ? -10.459 4.052 32.863 1.00 85.81 258 GLY A CA 1
ATOM 1970 C C . GLY A 1 258 ? -11.681 4.157 33.757 1.00 85.81 258 GLY A C 1
ATOM 1971 O O . GLY A 1 258 ? -11.554 4.288 34.975 1.00 85.81 258 GLY A O 1
ATOM 1972 N N . GLU A 1 259 ? -12.853 4.089 33.147 1.00 85.94 259 GLU A N 1
ATOM 1973 C CA . GLU A 1 259 ? -14.116 4.005 33.867 1.00 85.94 259 GLU A CA 1
ATOM 1974 C C . GLU A 1 259 ? -14.519 2.541 34.112 1.00 85.94 259 GLU A C 1
ATOM 1976 O O . GLU A 1 259 ? -14.070 1.627 33.420 1.00 85.94 259 GLU A O 1
ATOM 1981 N N . ILE A 1 260 ? -15.388 2.280 35.091 1.00 84.88 260 ILE A N 1
ATOM 1982 C CA . ILE A 1 260 ? -15.917 0.931 35.366 1.00 84.88 260 ILE A CA 1
ATOM 1983 C C . ILE A 1 260 ? -16.621 0.350 34.127 1.00 84.88 260 ILE A C 1
ATOM 1985 O O . ILE A 1 260 ? -16.533 -0.853 33.880 1.00 84.88 260 ILE A O 1
ATOM 1989 N N . SER A 1 261 ? -17.276 1.198 33.330 1.00 83.94 261 SER A N 1
ATOM 1990 C CA . SER A 1 261 ? -17.897 0.854 32.040 1.00 83.94 261 SER A CA 1
ATOM 1991 C C . SER A 1 261 ? -16.900 0.275 31.026 1.00 83.94 261 SER A C 1
ATOM 1993 O O . SER A 1 261 ? -17.280 -0.537 30.181 1.00 83.94 261 SER A O 1
ATOM 1995 N N . ASP A 1 262 ? -15.620 0.629 31.139 1.00 85.44 262 ASP A N 1
ATOM 1996 C CA . ASP A 1 262 ? -14.559 0.200 30.230 1.00 85.44 262 ASP A CA 1
ATOM 1997 C C . ASP A 1 262 ? -14.004 -1.187 30.582 1.00 85.44 262 ASP A C 1
ATOM 1999 O O . ASP A 1 262 ? -13.388 -1.845 29.739 1.00 85.44 262 ASP A O 1
ATOM 2003 N N . CYS A 1 263 ? -14.230 -1.648 31.817 1.00 86.12 263 CYS A N 1
ATOM 2004 C CA . CYS A 1 263 ? -13.624 -2.854 32.378 1.00 86.12 263 CYS A CA 1
ATOM 2005 C C . CYS A 1 263 ? -13.885 -4.100 31.528 1.00 86.12 263 CYS A C 1
ATOM 2007 O O . CYS A 1 263 ? -12.947 -4.802 31.146 1.00 86.12 263 CYS A O 1
ATOM 2009 N N . THR A 1 264 ? -15.150 -4.362 31.189 1.00 87.56 264 THR A N 1
ATOM 2010 C CA . THR A 1 264 ? -15.537 -5.572 30.449 1.00 87.56 264 THR A CA 1
ATOM 2011 C C . THR A 1 264 ? -14.882 -5.610 29.074 1.00 87.56 264 THR A C 1
ATOM 2013 O O . THR A 1 264 ? -14.241 -6.596 28.720 1.00 87.56 264 THR A O 1
ATOM 2016 N N . LYS A 1 265 ? -14.956 -4.505 28.323 1.00 86.94 265 LYS A N 1
ATOM 2017 C CA . LYS A 1 265 ? -14.345 -4.426 26.994 1.00 86.94 265 LYS A CA 1
ATOM 2018 C C . LYS A 1 265 ? -12.825 -4.526 27.059 1.00 86.94 265 LYS A C 1
ATOM 2020 O O . LYS A 1 265 ? -12.218 -5.194 26.226 1.00 86.94 265 LYS A O 1
ATOM 2025 N N . HIS A 1 266 ? -12.203 -3.883 28.046 1.00 89.12 266 HIS A N 1
ATOM 2026 C CA . HIS A 1 266 ? -10.763 -3.965 28.235 1.00 89.12 266 HIS A CA 1
ATOM 2027 C C . HIS A 1 266 ? -10.314 -5.413 28.470 1.00 89.12 266 HIS A C 1
ATOM 2029 O O . HIS A 1 266 ? -9.392 -5.882 27.806 1.00 89.12 266 HIS A O 1
ATOM 2035 N N . MET A 1 267 ? -10.988 -6.136 29.365 1.00 88.38 267 MET A N 1
ATOM 2036 C CA . MET A 1 267 ? -10.674 -7.539 29.643 1.00 88.38 267 MET A CA 1
ATOM 2037 C C . MET A 1 267 ? -10.846 -8.411 28.395 1.00 88.38 267 MET A C 1
ATOM 2039 O O . MET A 1 267 ? -9.927 -9.151 28.038 1.00 88.38 267 MET A O 1
ATOM 2043 N N . ASP A 1 268 ? -11.958 -8.248 27.676 1.00 87.00 268 ASP A N 1
ATOM 2044 C CA . ASP A 1 268 ? -12.254 -9.037 26.481 1.00 87.00 268 ASP A CA 1
ATOM 2045 C C . ASP A 1 268 ? -11.228 -8.802 25.358 1.00 87.00 268 ASP A C 1
ATOM 2047 O O . ASP A 1 268 ? -10.771 -9.756 24.728 1.00 87.00 268 ASP A O 1
ATOM 2051 N N . PHE A 1 269 ? -10.815 -7.555 25.116 1.00 86.38 269 PHE A N 1
ATOM 2052 C CA . PHE A 1 269 ? -9.932 -7.216 23.994 1.00 86.38 269 PHE A CA 1
ATOM 2053 C C . PHE A 1 269 ? -8.441 -7.368 24.323 1.00 86.38 269 PHE A C 1
ATOM 2055 O O . PHE A 1 269 ? -7.668 -7.794 23.459 1.00 86.38 269 PHE A O 1
ATOM 2062 N N . TYR A 1 270 ? -8.024 -7.027 25.547 1.00 87.00 270 TYR A N 1
ATOM 2063 C CA . TYR A 1 270 ? -6.609 -6.943 25.933 1.00 87.00 270 TYR A CA 1
ATOM 2064 C C . TYR A 1 270 ? -6.115 -8.126 26.769 1.00 87.00 270 TYR A C 1
ATOM 2066 O O . TYR A 1 270 ? -4.902 -8.320 26.862 1.00 87.00 270 TYR A O 1
ATOM 2074 N N . HIS A 1 271 ? -7.012 -8.934 27.338 1.00 88.69 271 HIS A N 1
ATOM 2075 C CA . HIS A 1 271 ? -6.637 -10.037 28.226 1.00 88.69 271 HIS A CA 1
ATOM 2076 C C . HIS A 1 271 ? -7.234 -11.396 27.852 1.00 88.69 271 HIS A C 1
ATOM 2078 O O . HIS A 1 271 ? -6.948 -12.373 28.541 1.00 88.69 271 HIS A O 1
ATOM 2084 N N . THR A 1 272 ? -7.986 -11.494 26.751 1.00 87.50 272 THR A N 1
ATOM 2085 C CA . THR A 1 272 ? -8.431 -12.780 26.194 1.00 87.50 272 THR A CA 1
ATOM 2086 C C . THR A 1 272 ? -7.354 -13.375 25.286 1.00 87.50 272 THR A C 1
ATOM 2088 O O . THR A 1 272 ? -7.097 -12.818 24.213 1.00 87.50 272 THR A O 1
ATOM 2091 N N . PRO A 1 273 ? -6.736 -14.514 25.652 1.00 87.25 273 PRO A N 1
ATOM 2092 C CA . PRO A 1 273 ? -5.766 -15.172 24.793 1.00 87.25 273 PRO A CA 1
ATOM 2093 C C . PRO A 1 273 ? -6.459 -15.847 23.609 1.00 87.25 273 PRO A C 1
ATOM 2095 O O . PRO A 1 273 ? -7.448 -16.564 23.779 1.00 87.25 273 PRO A O 1
ATOM 2098 N N . CYS A 1 274 ? -5.901 -15.673 22.415 1.00 86.06 274 CYS A N 1
ATOM 2099 C CA . CYS A 1 274 ? -6.485 -16.168 21.170 1.00 86.06 274 CYS A CA 1
ATOM 2100 C C . CYS A 1 274 ? -5.442 -16.903 20.318 1.00 86.06 274 CYS A C 1
ATOM 2102 O O . CYS A 1 274 ? -4.235 -16.710 20.471 1.00 86.06 274 CYS A O 1
ATOM 2104 N N . LYS A 1 275 ? -5.903 -17.742 19.386 1.00 86.31 275 LYS A N 1
ATOM 2105 C CA . LYS A 1 275 ? -5.051 -18.456 18.421 1.00 86.31 275 LYS A CA 1
ATOM 2106 C C . LYS A 1 275 ? -5.399 -18.038 16.999 1.00 86.31 275 LYS A C 1
ATOM 2108 O O . LYS A 1 275 ? -6.568 -17.817 16.698 1.00 86.31 275 LYS A O 1
ATOM 2113 N N . CYS A 1 276 ? -4.391 -17.971 16.134 1.00 84.44 276 CYS A N 1
ATOM 2114 C CA . CYS A 1 276 ? -4.601 -17.800 14.699 1.00 84.44 276 CYS A CA 1
ATOM 2115 C C . CYS A 1 276 ? -4.879 -19.157 14.036 1.00 84.44 276 CYS A C 1
ATOM 2117 O O . CYS A 1 276 ? -4.295 -20.174 14.410 1.00 84.44 276 CYS A O 1
ATOM 2119 N N . SER A 1 277 ? -5.708 -19.168 12.994 1.00 79.25 277 SER A N 1
ATOM 2120 C CA . SER A 1 277 ? -5.899 -20.330 12.113 1.00 79.25 277 SER A CA 1
ATOM 2121 C C . SER A 1 277 ? -4.687 -20.626 11.216 1.00 79.25 277 SER A C 1
ATOM 2123 O O . SER A 1 277 ? -4.552 -21.739 10.714 1.00 79.25 277 SER A O 1
ATOM 2125 N N . CYS A 1 278 ? -3.799 -19.649 11.026 1.00 77.75 278 CYS A N 1
ATOM 2126 C CA . CYS A 1 278 ? -2.583 -19.750 10.221 1.00 77.75 278 CYS A CA 1
ATOM 2127 C C . CYS A 1 278 ? -1.499 -20.632 10.859 1.00 77.75 278 CYS A C 1
ATOM 2129 O O . CYS A 1 278 ? -0.906 -21.466 10.182 1.00 77.75 278 CYS A O 1
ATOM 2131 N N . ASP A 1 279 ? -1.285 -20.491 12.167 1.00 73.25 279 ASP A N 1
ATOM 2132 C CA . ASP A 1 279 ? -0.359 -21.314 12.935 1.00 73.25 279 ASP A CA 1
ATOM 2133 C C . ASP A 1 279 ? -0.989 -21.661 14.285 1.00 73.25 279 ASP A C 1
ATOM 2135 O O . ASP A 1 279 ? -1.069 -20.844 15.203 1.00 73.25 279 ASP A O 1
ATOM 2139 N N . SER A 1 280 ? -1.433 -22.911 14.406 1.00 67.31 280 SER A N 1
ATOM 2140 C CA . SER A 1 280 ? -2.085 -23.416 15.616 1.00 67.31 280 SER A CA 1
ATOM 2141 C C . SER A 1 280 ? -1.147 -23.512 16.829 1.00 67.31 280 SER A C 1
ATOM 2143 O O . SER A 1 280 ? -1.623 -23.771 17.940 1.00 67.31 280 SER A O 1
ATOM 2145 N N . SER A 1 281 ? 0.167 -23.343 16.634 1.00 72.12 281 SER A N 1
ATOM 2146 C CA . SER A 1 281 ? 1.172 -23.398 17.699 1.00 72.12 281 SER A CA 1
ATOM 2147 C C . SER A 1 281 ? 1.385 -22.055 18.407 1.00 72.12 281 SER A C 1
ATOM 2149 O O . SER A 1 281 ? 1.787 -22.038 19.574 1.00 72.12 281 SER A O 1
ATOM 2151 N N . LEU A 1 282 ? 1.049 -20.939 17.752 1.00 77.00 282 LEU A N 1
ATOM 2152 C CA . LEU A 1 282 ? 1.207 -19.596 18.299 1.00 77.00 282 LEU A CA 1
ATOM 2153 C C . LEU A 1 282 ? -0.047 -19.166 19.074 1.00 77.00 282 LEU A C 1
ATOM 2155 O O . LEU A 1 282 ? -1.169 -19.191 18.566 1.00 77.00 282 LEU A O 1
ATOM 2159 N N . ASN A 1 283 ? 0.156 -18.763 20.330 1.00 85.62 283 ASN A N 1
ATOM 2160 C CA . ASN A 1 283 ? -0.873 -18.153 21.171 1.00 85.62 283 ASN A CA 1
ATOM 2161 C C . ASN A 1 283 ? -0.588 -16.662 21.305 1.00 85.62 283 ASN A C 1
ATOM 2163 O O . ASN A 1 283 ? 0.525 -16.273 21.661 1.00 85.62 283 ASN A O 1
ATOM 2167 N N . TYR A 1 284 ? -1.608 -15.846 21.074 1.00 86.94 284 TYR A N 1
ATOM 2168 C CA . TYR A 1 284 ? -1.546 -14.403 21.240 1.00 86.94 284 TYR A CA 1
ATOM 2169 C C . TYR A 1 284 ? -2.127 -14.035 22.606 1.00 86.94 284 TYR A C 1
ATOM 2171 O O . TYR A 1 284 ? -3.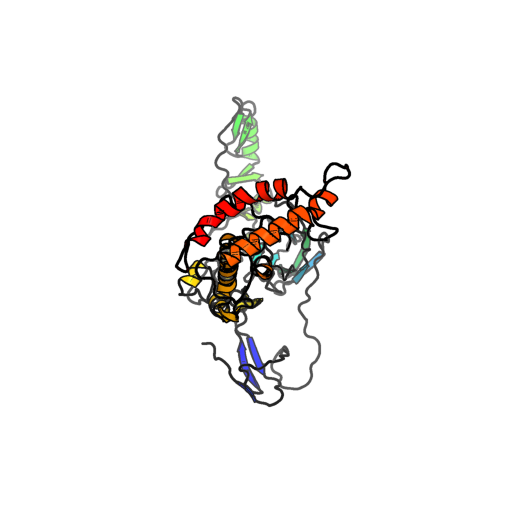150 -14.602 22.998 1.00 86.94 284 TYR A O 1
ATOM 2179 N N . PRO A 1 285 ? -1.497 -13.106 23.344 1.00 87.88 285 PRO A N 1
ATOM 2180 C CA . PRO A 1 285 ? -1.918 -12.744 24.698 1.00 87.88 285 PRO A CA 1
ATOM 2181 C C . PRO A 1 285 ? -3.246 -11.977 24.733 1.00 87.88 285 PRO A C 1
ATOM 2183 O O . PRO A 1 285 ? -3.886 -11.920 25.778 1.00 87.88 285 PRO A O 1
ATOM 2186 N N . SER A 1 286 ? -3.642 -11.379 23.608 1.00 90.12 286 SER A N 1
ATOM 2187 C CA . SER A 1 286 ? -4.841 -10.561 23.488 1.00 90.12 286 SER A CA 1
ATOM 2188 C C . SER A 1 286 ? -5.443 -10.644 22.088 1.00 90.12 286 SER A C 1
ATOM 2190 O O . SER A 1 286 ? -4.774 -11.030 21.122 1.00 90.12 286 SER A O 1
ATOM 2192 N N . LEU A 1 287 ? -6.704 -10.231 21.965 1.00 87.44 287 LEU A N 1
ATOM 2193 C CA . LEU A 1 287 ? -7.401 -10.141 20.686 1.00 87.44 287 LEU A CA 1
ATOM 2194 C C . LEU A 1 287 ? -6.794 -9.043 19.802 1.00 87.44 287 LEU A C 1
ATOM 2196 O O . LEU A 1 287 ? -6.634 -9.249 18.601 1.00 87.44 287 LEU A O 1
ATOM 2200 N N . VAL A 1 288 ? -6.372 -7.923 20.398 1.0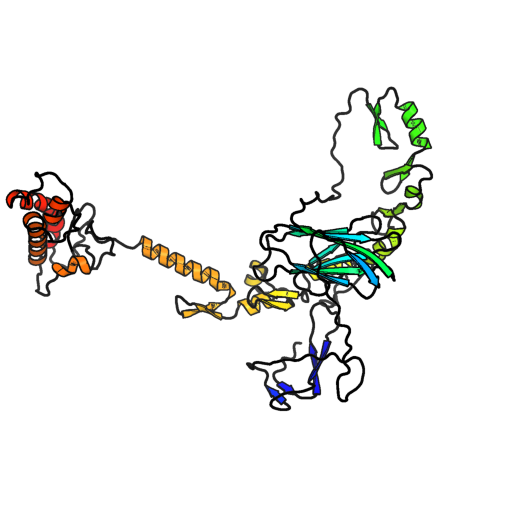0 87.81 288 VAL A N 1
ATOM 2201 C CA . VAL A 1 288 ? -5.656 -6.849 19.686 1.00 87.81 288 VAL A CA 1
ATOM 2202 C C . VAL A 1 288 ? -4.335 -7.358 19.099 1.00 87.81 288 VAL A C 1
ATOM 2204 O O . VAL A 1 288 ? -4.067 -7.134 17.924 1.00 87.81 288 VAL A O 1
ATOM 2207 N N . ALA A 1 289 ? -3.556 -8.133 19.863 1.00 88.50 289 ALA A N 1
ATOM 2208 C CA . ALA A 1 289 ? -2.308 -8.717 19.368 1.00 88.50 289 ALA A CA 1
ATOM 2209 C C . ALA A 1 289 ? -2.543 -9.721 18.223 1.00 88.50 289 ALA A C 1
ATOM 2211 O O . ALA A 1 289 ? -1.730 -9.820 17.302 1.00 88.50 289 ALA A O 1
ATOM 2212 N N . LEU A 1 290 ? -3.660 -10.458 18.255 1.00 89.19 290 LEU A N 1
ATOM 2213 C CA . LEU A 1 290 ? -4.058 -11.326 17.146 1.00 89.19 290 LEU A CA 1
ATOM 2214 C C . LEU A 1 290 ? -4.458 -10.514 15.903 1.00 89.19 290 LEU A C 1
ATOM 2216 O O . LEU A 1 290 ? -4.080 -10.890 14.794 1.00 89.19 290 LEU A O 1
ATOM 2220 N N . ALA A 1 291 ? -5.202 -9.418 16.071 1.00 87.12 291 ALA A N 1
ATOM 2221 C CA . ALA A 1 291 ? -5.567 -8.525 14.972 1.00 87.12 291 ALA A CA 1
ATOM 2222 C C . ALA A 1 291 ? -4.321 -7.900 14.321 1.00 87.12 291 ALA A C 1
ATOM 2224 O O . ALA A 1 291 ? -4.202 -7.901 13.096 1.00 87.12 291 ALA A O 1
ATOM 2225 N N . ASP A 1 292 ? -3.345 -7.469 15.127 1.00 88.00 292 ASP A N 1
ATOM 2226 C CA . ASP A 1 292 ? -2.058 -6.969 14.634 1.00 88.00 292 ASP A CA 1
ATOM 2227 C C . ASP A 1 292 ? -1.331 -8.018 13.795 1.00 88.00 292 ASP A C 1
ATOM 2229 O O . ASP A 1 292 ? -0.947 -7.741 12.660 1.00 88.00 292 ASP A O 1
ATOM 2233 N N . HIS A 1 293 ? -1.235 -9.253 14.291 1.00 88.56 293 HIS A N 1
ATOM 2234 C CA . HIS A 1 293 ? -0.654 -10.351 13.527 1.00 88.56 293 HIS A CA 1
ATOM 2235 C C . HIS A 1 293 ? -1.401 -10.620 12.208 1.00 88.56 293 HIS A C 1
ATOM 2237 O O . HIS A 1 293 ? -0.761 -10.779 11.164 1.00 88.56 293 HIS A O 1
ATOM 2243 N N . ARG A 1 294 ? -2.744 -10.656 12.227 1.00 87.12 294 ARG A N 1
ATOM 2244 C CA . ARG A 1 294 ? -3.578 -10.849 11.022 1.00 87.12 294 ARG A CA 1
ATOM 2245 C C . ARG A 1 294 ? -3.376 -9.737 9.997 1.00 87.12 294 ARG A C 1
ATOM 2247 O O . ARG A 1 294 ? -3.412 -10.004 8.796 1.00 87.12 294 ARG A O 1
ATOM 2254 N N . ARG A 1 295 ? -3.085 -8.522 10.461 1.00 84.75 295 ARG A N 1
ATOM 2255 C CA . ARG A 1 295 ? -2.799 -7.361 9.621 1.00 84.75 295 ARG A CA 1
ATOM 2256 C C . ARG A 1 295 ? -1.362 -7.302 9.108 1.00 84.75 295 ARG A C 1
ATOM 2258 O O . ARG A 1 295 ? -1.161 -6.739 8.039 1.00 84.75 295 ARG A O 1
ATOM 2265 N N . THR A 1 296 ? -0.359 -7.849 9.794 1.00 84.19 296 THR A N 1
ATOM 2266 C CA . THR A 1 296 ? 1.053 -7.702 9.376 1.00 84.19 296 THR A CA 1
ATOM 2267 C C . THR A 1 296 ? 1.639 -8.968 8.759 1.00 84.19 296 THR A C 1
ATOM 2269 O O . THR A 1 296 ? 2.143 -8.929 7.631 1.00 84.19 296 THR A O 1
ATOM 2272 N N . ASP A 1 297 ? 1.557 -10.088 9.477 1.00 84.50 297 ASP A N 1
ATOM 2273 C CA . ASP A 1 297 ? 2.423 -11.255 9.268 1.00 84.50 297 ASP A CA 1
ATOM 2274 C C . ASP A 1 297 ? 1.687 -12.557 8.966 1.00 84.50 297 ASP A C 1
ATOM 2276 O O . ASP A 1 297 ? 2.317 -13.539 8.575 1.00 84.50 297 ASP A O 1
ATOM 2280 N N . CYS A 1 298 ? 0.371 -12.582 9.145 1.00 88.00 298 CYS A N 1
ATOM 2281 C CA . CYS A 1 298 ? -0.428 -13.777 8.938 1.00 88.00 298 CYS A CA 1
ATOM 2282 C C . CYS A 1 298 ? -0.363 -14.272 7.490 1.00 88.00 298 CYS A C 1
ATOM 2284 O O . CYS A 1 298 ? -0.639 -13.542 6.541 1.00 88.00 298 CYS A O 1
ATOM 2286 N N . GLU A 1 299 ? -0.106 -15.568 7.326 1.00 87.19 299 GLU A N 1
ATOM 2287 C CA . GLU A 1 299 ? -0.068 -16.221 6.012 1.00 87.19 299 GLU A CA 1
ATOM 2288 C C . GLU A 1 299 ? -1.423 -16.170 5.290 1.00 87.19 299 GLU A C 1
ATOM 2290 O O . GLU A 1 299 ? -1.490 -16.148 4.059 1.00 87.19 299 GLU A O 1
ATOM 2295 N N . ASN A 1 300 ? -2.510 -16.133 6.064 1.00 84.81 300 ASN A N 1
ATOM 2296 C CA . ASN A 1 300 ? -3.881 -16.076 5.563 1.00 84.81 300 ASN A CA 1
ATOM 2297 C C . ASN A 1 300 ? -4.376 -14.640 5.329 1.00 84.81 300 ASN A C 1
ATOM 2299 O O . ASN A 1 300 ? -5.516 -14.465 4.896 1.00 84.81 300 ASN A O 1
ATOM 2303 N N . ARG A 1 301 ? -3.548 -13.618 5.597 1.00 85.56 301 ARG A N 1
ATOM 2304 C CA . ARG A 1 301 ? -3.877 -12.219 5.305 1.00 85.56 301 ARG A CA 1
ATOM 2305 C C . ARG A 1 301 ? -4.187 -12.060 3.820 1.00 85.56 301 ARG A C 1
ATOM 2307 O O . ARG A 1 301 ? -3.416 -12.511 2.973 1.00 85.56 301 ARG A O 1
ATOM 2314 N N . LEU A 1 302 ? -5.290 -11.388 3.503 1.00 84.12 302 LEU A N 1
ATOM 2315 C CA . LEU A 1 302 ? -5.636 -11.054 2.126 1.00 84.12 302 LEU A CA 1
ATOM 2316 C C . LEU A 1 302 ? -4.863 -9.817 1.664 1.00 84.12 302 LEU A C 1
ATOM 2318 O O . LEU A 1 302 ? -4.827 -8.798 2.352 1.00 84.12 302 LEU A O 1
ATOM 2322 N N . ILE A 1 303 ? -4.240 -9.929 0.496 1.00 84.88 303 ILE A N 1
ATOM 2323 C CA . ILE A 1 303 ? -3.495 -8.864 -0.172 1.00 84.88 303 ILE A CA 1
ATOM 2324 C C . ILE A 1 303 ? -4.005 -8.707 -1.600 1.00 84.88 303 ILE A C 1
ATOM 2326 O O . ILE A 1 303 ? -4.407 -9.681 -2.238 1.00 84.88 303 ILE A O 1
ATOM 2330 N N . GLU A 1 304 ? -3.941 -7.489 -2.125 1.00 86.62 304 GLU A N 1
ATOM 2331 C CA . GLU A 1 304 ? -4.018 -7.258 -3.563 1.00 86.62 304 GLU A CA 1
ATOM 2332 C C . GLU A 1 304 ? -2.615 -7.458 -4.147 1.00 86.62 304 GLU A C 1
ATOM 2334 O O . GLU A 1 304 ? -1.694 -6.691 -3.865 1.00 86.62 304 GLU A O 1
ATOM 2339 N N . CYS A 1 305 ? -2.409 -8.527 -4.916 1.00 87.00 305 CYS A N 1
ATOM 2340 C CA . CYS A 1 305 ? -1.079 -8.816 -5.445 1.00 87.00 305 CYS A CA 1
ATOM 2341 C C . CYS A 1 305 ? -0.655 -7.764 -6.481 1.00 87.00 305 CYS A C 1
ATOM 2343 O O . CYS A 1 305 ? -1.331 -7.572 -7.488 1.00 87.00 305 CYS A O 1
ATOM 2345 N N . GLN A 1 306 ? 0.535 -7.182 -6.317 1.00 85.69 306 GLN A N 1
ATOM 2346 C CA . GLN A 1 306 ? 1.100 -6.180 -7.236 1.00 85.69 306 GLN A CA 1
ATOM 2347 C C . GLN A 1 306 ? 1.329 -6.663 -8.685 1.00 85.69 306 GLN A C 1
ATOM 2349 O O . GLN A 1 306 ? 1.639 -5.856 -9.557 1.00 85.69 306 GLN A O 1
ATOM 2354 N N . TYR A 1 307 ? 1.234 -7.974 -8.941 1.00 88.12 307 TYR A N 1
ATOM 2355 C CA . TYR A 1 307 ? 1.494 -8.576 -10.252 1.00 88.12 307 TYR A CA 1
ATOM 2356 C C . TYR A 1 307 ? 0.235 -9.052 -10.976 1.00 88.12 307 TYR A C 1
ATOM 2358 O O . TYR A 1 307 ? 0.147 -8.886 -12.189 1.00 88.12 307 TYR A O 1
ATOM 2366 N N . CYS A 1 308 ? -0.714 -9.675 -10.268 1.00 85.38 308 CYS A N 1
ATOM 2367 C CA . CYS A 1 308 ? -1.973 -10.141 -10.861 1.00 85.38 308 CYS A CA 1
ATOM 2368 C C . CYS A 1 308 ? -3.184 -9.274 -10.498 1.00 85.38 308 CYS A C 1
ATOM 2370 O O . CYS A 1 308 ? -4.270 -9.543 -11.004 1.00 85.38 308 CYS A O 1
ATOM 2372 N N . HIS A 1 309 ? -3.022 -8.276 -9.621 1.00 85.25 309 HIS A N 1
ATOM 2373 C CA . HIS A 1 309 ? -4.077 -7.361 -9.164 1.00 85.25 309 HIS A CA 1
ATOM 2374 C C . HIS A 1 309 ? -5.340 -8.073 -8.653 1.00 85.25 309 HIS A C 1
ATOM 2376 O O . HIS A 1 309 ? -6.449 -7.556 -8.728 1.00 85.25 309 HIS A O 1
ATOM 2382 N N . THR A 1 310 ? -5.177 -9.300 -8.153 1.00 84.25 310 THR A N 1
ATOM 2383 C CA . THR A 1 310 ? -6.256 -10.120 -7.596 1.00 84.25 310 THR A CA 1
ATOM 2384 C C . THR A 1 310 ? -6.094 -10.204 -6.082 1.00 84.25 310 THR A C 1
ATOM 2386 O O . THR A 1 310 ? -4.966 -10.253 -5.580 1.00 84.25 310 THR A O 1
ATOM 2389 N N . ILE A 1 311 ? -7.216 -10.240 -5.359 1.00 83.62 311 ILE A N 1
ATOM 2390 C CA . ILE A 1 311 ? -7.243 -10.409 -3.903 1.00 83.62 311 ILE A CA 1
ATOM 2391 C C . ILE A 1 311 ? -6.998 -11.880 -3.566 1.00 83.62 311 ILE A C 1
ATOM 2393 O O . ILE A 1 311 ? -7.772 -12.757 -3.945 1.00 83.62 311 ILE A O 1
ATOM 2397 N N . VAL A 1 312 ? -5.907 -12.153 -2.860 1.00 86.31 312 VAL A N 1
ATOM 2398 C CA . VAL A 1 312 ? -5.421 -13.508 -2.568 1.00 86.31 312 VAL A CA 1
ATOM 2399 C C . VAL A 1 312 ? -4.752 -13.559 -1.199 1.00 86.31 312 VAL A C 1
ATOM 2401 O O . VAL A 1 312 ? -4.334 -12.536 -0.663 1.00 86.31 312 VAL A O 1
ATOM 2404 N N . ALA A 1 313 ? -4.618 -14.756 -0.628 1.00 87.12 313 ALA A N 1
ATOM 2405 C CA . ALA A 1 313 ? -3.851 -14.941 0.601 1.00 87.12 313 ALA A CA 1
ATOM 2406 C C . ALA A 1 313 ? -2.350 -14.698 0.360 1.00 87.12 313 ALA A C 1
ATOM 2408 O O . ALA A 1 313 ? -1.783 -15.187 -0.622 1.00 87.12 313 ALA A O 1
ATOM 2409 N N . GLN A 1 314 ? -1.709 -13.985 1.285 1.00 84.75 314 GLN A N 1
ATOM 2410 C CA . GLN A 1 314 ? -0.301 -13.592 1.235 1.00 84.75 314 GLN A CA 1
ATOM 2411 C C . GLN A 1 314 ? 0.652 -14.801 1.166 1.00 84.75 314 GLN A C 1
ATOM 2413 O O . GLN A 1 314 ? 1.646 -14.791 0.428 1.00 84.75 314 GLN A O 1
ATOM 2418 N N . GLY A 1 315 ? 0.310 -15.873 1.880 1.00 86.19 315 GLY A N 1
ATOM 2419 C CA . GLY A 1 315 ? 1.109 -17.084 1.995 1.00 86.19 315 GLY A CA 1
ATOM 2420 C C . GLY A 1 315 ? 2.287 -16.943 2.967 1.00 86.19 315 GLY A C 1
ATOM 2421 O O . GLY A 1 315 ? 2.521 -15.866 3.520 1.00 86.19 315 GLY A O 1
ATOM 2422 N N . PRO A 1 316 ? 3.040 -18.034 3.177 1.00 87.50 316 PRO A N 1
ATOM 2423 C CA . PRO A 1 316 ? 4.136 -18.070 4.135 1.00 87.50 316 PRO A CA 1
ATOM 2424 C C . PRO A 1 316 ? 5.276 -17.124 3.756 1.00 87.50 316 PRO A C 1
ATOM 2426 O O . PRO A 1 316 ? 5.404 -16.652 2.616 1.00 87.50 316 PRO A O 1
ATOM 2429 N N . VAL A 1 317 ? 6.157 -16.886 4.725 1.00 85.44 317 VAL A N 1
ATOM 2430 C CA . VAL A 1 317 ? 7.419 -16.185 4.480 1.00 85.44 317 VAL A CA 1
ATOM 2431 C C . VAL A 1 317 ? 8.235 -16.969 3.457 1.00 85.44 317 VAL A C 1
ATOM 2433 O O . VAL A 1 317 ? 8.443 -18.175 3.581 1.00 85.44 317 VAL A O 1
ATOM 2436 N N . SER A 1 318 ? 8.686 -16.275 2.418 1.00 85.12 318 SER A N 1
ATOM 2437 C CA . SER A 1 318 ? 9.451 -16.900 1.348 1.00 85.12 318 SER A CA 1
ATOM 2438 C C . SER A 1 318 ? 10.881 -17.186 1.820 1.00 85.12 318 SER A C 1
ATOM 2440 O O . SER A 1 318 ? 11.528 -16.324 2.409 1.00 85.12 318 SER A O 1
ATOM 2442 N N . SER A 1 319 ? 11.397 -18.387 1.551 1.00 85.19 319 SER A N 1
ATOM 2443 C CA . SER A 1 319 ? 12.765 -18.789 1.925 1.00 85.19 319 SER A CA 1
ATOM 2444 C C . SER A 1 319 ? 13.843 -18.240 0.983 1.00 85.19 319 SER A C 1
ATOM 2446 O O . SER A 1 319 ? 15.038 -18.353 1.259 1.00 85.19 319 SER A O 1
ATOM 2448 N N . ALA A 1 320 ? 13.443 -17.653 -0.146 1.00 86.94 320 ALA A N 1
ATOM 2449 C CA . ALA A 1 320 ? 14.360 -17.095 -1.127 1.00 86.94 320 ALA A CA 1
ATOM 2450 C C . ALA A 1 320 ? 14.900 -15.729 -0.672 1.00 86.94 320 ALA A C 1
ATOM 2452 O O . ALA A 1 320 ? 14.128 -14.810 -0.405 1.00 86.94 320 ALA A O 1
ATOM 2453 N N . ALA A 1 321 ? 16.226 -15.556 -0.689 1.00 88.81 321 ALA A N 1
ATOM 2454 C CA . ALA A 1 321 ? 16.878 -14.297 -0.309 1.00 88.81 321 ALA A CA 1
ATOM 2455 C C . ALA A 1 321 ? 16.375 -13.088 -1.123 1.00 88.81 321 ALA A C 1
ATOM 2457 O O . ALA A 1 321 ? 16.172 -12.012 -0.573 1.00 88.81 321 ALA A O 1
ATOM 2458 N N . GLU A 1 322 ? 16.116 -13.274 -2.423 1.00 86.94 322 GLU A N 1
ATOM 2459 C CA . GLU A 1 322 ? 15.560 -12.226 -3.292 1.00 86.94 322 GLU A CA 1
ATOM 2460 C C . GLU A 1 322 ? 14.172 -11.766 -2.815 1.00 86.94 322 GLU A C 1
ATOM 2462 O O . GLU A 1 322 ? 13.901 -10.570 -2.791 1.00 86.94 322 GLU A O 1
ATOM 2467 N N . ALA A 1 323 ? 13.312 -12.699 -2.392 1.00 87.00 323 ALA A N 1
ATOM 2468 C CA . ALA A 1 323 ? 11.975 -12.381 -1.896 1.00 87.00 323 ALA A CA 1
ATOM 2469 C C . ALA A 1 323 ? 12.040 -11.577 -0.593 1.00 87.00 323 ALA A C 1
ATOM 2471 O O . ALA A 1 323 ? 11.344 -10.577 -0.454 1.00 87.00 323 ALA A O 1
ATOM 2472 N N . ILE A 1 324 ? 12.934 -11.974 0.319 1.00 88.31 324 ILE A N 1
ATOM 2473 C CA . ILE A 1 324 ? 13.157 -11.286 1.596 1.00 88.31 324 ILE A CA 1
ATOM 2474 C C . ILE A 1 324 ? 13.637 -9.848 1.356 1.00 88.31 324 ILE A C 1
ATOM 2476 O O . ILE A 1 324 ? 13.099 -8.918 1.947 1.00 88.31 324 ILE A O 1
ATOM 2480 N N . MET A 1 325 ? 14.594 -9.648 0.443 1.00 88.19 325 MET A N 1
ATOM 2481 C CA . MET A 1 325 ? 15.119 -8.315 0.110 1.00 88.19 325 MET A CA 1
ATOM 2482 C C . MET A 1 325 ? 14.072 -7.400 -0.538 1.00 88.19 325 MET A C 1
ATOM 2484 O O . MET A 1 325 ? 14.136 -6.186 -0.371 1.00 88.19 325 MET A O 1
ATOM 2488 N N . LEU A 1 326 ? 13.116 -7.973 -1.274 1.00 85.75 326 LEU A N 1
ATOM 2489 C CA . LEU A 1 326 ? 12.005 -7.243 -1.891 1.00 85.75 326 LEU A CA 1
ATOM 2490 C C . LEU A 1 326 ? 10.781 -7.107 -0.970 1.00 85.75 326 LEU A C 1
ATOM 2492 O O . LEU A 1 326 ? 9.787 -6.521 -1.387 1.00 85.75 326 LEU A O 1
ATOM 2496 N N . GLY A 1 327 ? 10.822 -7.665 0.246 1.00 86.88 327 GLY A N 1
ATOM 2497 C CA . GLY A 1 327 ? 9.677 -7.690 1.162 1.00 86.88 327 GLY A CA 1
ATOM 2498 C C . GLY A 1 327 ? 8.489 -8.519 0.655 1.00 86.88 327 GLY A C 1
ATOM 2499 O O . GLY A 1 327 ? 7.365 -8.312 1.097 1.00 86.88 327 GLY A O 1
ATOM 2500 N N . GLN A 1 328 ? 8.720 -9.445 -0.278 1.00 88.12 328 GLN A N 1
ATOM 2501 C CA . GLN A 1 328 ? 7.676 -10.238 -0.924 1.00 88.12 328 GLN A CA 1
ATOM 2502 C C . GLN A 1 328 ? 7.423 -11.550 -0.198 1.00 88.12 328 GLN A C 1
ATOM 2504 O O . GLN A 1 328 ? 8.346 -12.264 0.208 1.00 88.12 328 GLN A O 1
ATOM 2509 N N . ARG A 1 329 ? 6.147 -11.918 -0.113 1.00 89.38 329 ARG A N 1
ATOM 2510 C CA . ARG A 1 329 ? 5.715 -13.201 0.457 1.00 89.38 329 ARG A CA 1
ATOM 2511 C C . ARG A 1 329 ? 5.522 -14.249 -0.637 1.00 89.38 329 ARG A C 1
ATOM 2513 O O . ARG A 1 329 ? 5.686 -13.957 -1.824 1.00 89.38 329 ARG A O 1
ATOM 2520 N N . ALA A 1 330 ? 5.231 -15.490 -0.244 1.00 89.50 330 ALA A N 1
ATOM 2521 C CA . ALA A 1 330 ? 5.231 -16.634 -1.155 1.00 89.50 330 ALA A CA 1
ATOM 2522 C C . ALA A 1 330 ? 4.380 -16.416 -2.418 1.00 89.50 330 ALA A C 1
ATOM 2524 O O . ALA A 1 330 ? 4.867 -16.682 -3.519 1.00 89.50 330 ALA A O 1
ATOM 2525 N N . HIS A 1 331 ? 3.155 -15.889 -2.281 1.00 89.44 331 HIS A N 1
ATOM 2526 C CA . HIS A 1 331 ? 2.290 -15.661 -3.440 1.00 89.44 331 HIS A CA 1
ATOM 2527 C C . HIS A 1 331 ? 2.881 -14.629 -4.408 1.00 89.44 331 HIS A C 1
ATOM 2529 O O . HIS A 1 331 ? 2.993 -14.896 -5.604 1.00 89.44 331 HIS A O 1
ATOM 2535 N N . GLU A 1 332 ? 3.276 -13.456 -3.908 1.00 90.62 332 GLU A N 1
ATOM 2536 C CA . GLU A 1 332 ? 3.816 -12.386 -4.752 1.00 90.62 332 GLU A CA 1
ATOM 2537 C C . GLU A 1 332 ? 5.101 -12.819 -5.452 1.00 90.62 332 GLU A C 1
ATOM 2539 O O . GLU A 1 332 ? 5.284 -12.541 -6.635 1.00 90.62 332 GLU A O 1
ATOM 2544 N N . PHE A 1 333 ? 5.966 -13.556 -4.754 1.00 91.31 333 PHE A N 1
ATOM 2545 C CA . PHE A 1 333 ? 7.203 -14.050 -5.339 1.00 91.31 333 PHE A CA 1
ATOM 2546 C C . PHE A 1 333 ? 6.949 -15.064 -6.462 1.00 91.31 333 PHE A C 1
ATOM 2548 O O . PHE A 1 333 ? 7.590 -14.986 -7.517 1.00 91.31 333 PHE A O 1
ATOM 2555 N N . GLU A 1 334 ? 6.012 -15.998 -6.260 1.00 90.44 334 GLU A N 1
ATOM 2556 C CA . GLU A 1 334 ? 5.604 -16.976 -7.272 1.00 90.44 334 GLU A CA 1
ATOM 2557 C C . GLU A 1 334 ? 4.939 -16.275 -8.465 1.00 90.44 334 GLU A C 1
ATOM 2559 O O . GLU A 1 334 ? 5.335 -16.495 -9.612 1.00 90.44 334 GLU A O 1
ATOM 2564 N N . CYS A 1 335 ? 4.003 -15.357 -8.215 1.00 90.25 335 CYS A N 1
ATOM 2565 C CA . CYS A 1 335 ? 3.314 -14.613 -9.267 1.00 90.25 335 CYS A CA 1
ATOM 2566 C C . CYS A 1 335 ? 4.280 -13.726 -10.069 1.00 90.25 335 CYS A C 1
ATOM 2568 O O . CYS A 1 335 ? 4.249 -13.729 -11.300 1.00 90.25 335 CYS A O 1
ATOM 2570 N N . GLY A 1 336 ? 5.207 -13.039 -9.397 1.00 90.06 336 GLY A N 1
ATOM 2571 C CA . GLY A 1 336 ? 6.232 -12.207 -10.027 1.00 90.06 336 GLY A CA 1
ATOM 2572 C C . GLY A 1 336 ? 7.311 -12.996 -10.771 1.00 90.06 336 GLY A C 1
ATOM 2573 O O . GLY A 1 336 ? 8.039 -12.420 -11.584 1.00 90.06 336 GLY A O 1
ATOM 2574 N N . SER A 1 337 ? 7.432 -14.305 -10.515 1.00 89.38 337 SER A N 1
ATOM 2575 C CA . SER A 1 337 ? 8.363 -15.185 -11.232 1.00 89.38 337 SER A CA 1
ATOM 2576 C C . SER A 1 337 ? 7.873 -15.579 -12.630 1.00 89.38 337 SER A C 1
ATOM 2578 O O . SER A 1 337 ? 8.681 -16.004 -13.462 1.00 89.38 337 SER A O 1
ATOM 2580 N N . ARG A 1 338 ? 6.574 -15.394 -12.912 1.00 91.25 338 ARG A N 1
ATOM 2581 C CA . ARG A 1 338 ? 5.994 -15.608 -14.242 1.00 91.25 338 ARG A CA 1
ATOM 2582 C C . ARG A 1 338 ? 6.678 -14.701 -15.258 1.00 91.25 338 ARG A C 1
ATOM 2584 O O . ARG A 1 338 ? 7.105 -13.592 -14.937 1.00 91.25 338 ARG A O 1
ATOM 2591 N N . SER A 1 339 ? 6.818 -15.194 -16.483 1.00 92.50 339 SER A N 1
ATOM 2592 C CA . SER A 1 339 ? 7.510 -14.471 -17.552 1.00 92.50 339 SER A CA 1
ATOM 2593 C C . SER A 1 339 ? 6.524 -13.766 -18.477 1.00 92.50 339 SER A C 1
ATOM 2595 O O . SER A 1 339 ? 5.490 -14.324 -18.827 1.00 92.50 339 SER A O 1
ATOM 2597 N N . ILE A 1 340 ? 6.883 -12.558 -18.899 1.00 93.00 340 ILE A N 1
ATOM 2598 C CA . ILE A 1 340 ? 6.203 -11.748 -19.908 1.00 93.00 340 ILE A CA 1
ATOM 2599 C C . ILE A 1 340 ? 7.187 -11.415 -21.036 1.00 93.00 340 ILE A C 1
ATOM 2601 O O . ILE A 1 340 ? 8.398 -11.317 -20.826 1.00 93.00 340 ILE A O 1
ATOM 2605 N N . THR A 1 341 ? 6.686 -11.254 -22.256 1.00 95.12 341 THR A N 1
ATOM 2606 C CA . THR A 1 341 ? 7.499 -10.855 -23.410 1.00 95.12 341 THR A CA 1
ATOM 2607 C C . THR A 1 341 ? 7.713 -9.345 -23.432 1.00 95.12 341 THR A C 1
ATOM 2609 O O . THR A 1 341 ? 6.746 -8.582 -23.460 1.00 95.12 341 THR A O 1
ATOM 2612 N N . CYS A 1 342 ? 8.965 -8.895 -23.497 1.00 94.88 342 CYS A N 1
ATOM 2613 C CA . CYS A 1 342 ? 9.274 -7.476 -23.650 1.00 94.88 342 CYS A CA 1
ATOM 2614 C C . CYS A 1 342 ? 8.798 -6.944 -25.010 1.00 94.88 342 CYS A C 1
ATOM 2616 O O . CYS A 1 342 ? 9.071 -7.530 -26.056 1.00 94.88 342 CYS A O 1
ATOM 2618 N N . VAL A 1 343 ? 8.140 -5.784 -25.024 1.00 92.75 343 VAL A N 1
ATOM 2619 C CA . VAL A 1 343 ? 7.640 -5.171 -26.265 1.00 92.75 343 VAL A CA 1
ATOM 2620 C C . VAL A 1 343 ? 8.783 -4.677 -27.163 1.00 92.75 343 VAL A C 1
ATOM 2622 O O . VAL A 1 343 ? 8.683 -4.824 -28.381 1.00 92.75 343 VAL A O 1
ATOM 2625 N N . LYS A 1 344 ? 9.873 -4.153 -26.574 1.00 91.75 344 LYS A N 1
ATOM 2626 C CA . LYS A 1 344 ? 11.027 -3.588 -27.299 1.00 91.75 344 LYS A CA 1
ATOM 2627 C C . LYS A 1 344 ? 11.925 -4.659 -27.928 1.00 91.75 344 LYS A C 1
ATOM 2629 O O . LYS A 1 344 ? 12.274 -4.537 -29.095 1.00 91.75 344 LYS A O 1
ATOM 2634 N N . CYS A 1 345 ? 12.305 -5.699 -27.178 1.00 93.00 345 CYS A N 1
ATOM 2635 C CA . CYS A 1 345 ? 13.248 -6.725 -27.658 1.00 93.00 345 CYS A CA 1
ATOM 2636 C C . CYS A 1 345 ? 12.644 -8.109 -27.914 1.00 93.00 345 CYS A C 1
ATOM 2638 O O . CYS A 1 345 ? 13.354 -8.979 -28.406 1.00 93.00 345 CYS A O 1
ATOM 2640 N N . LYS A 1 346 ? 11.365 -8.334 -27.581 1.00 93.44 346 LYS A N 1
ATOM 2641 C CA . LYS A 1 346 ? 10.669 -9.632 -27.709 1.00 93.44 346 LYS A CA 1
ATOM 2642 C C . LYS A 1 346 ? 11.274 -10.782 -26.892 1.00 93.44 346 LYS A C 1
ATOM 2644 O O . LYS A 1 346 ? 10.835 -11.919 -27.023 1.00 93.44 346 LYS A O 1
ATOM 2649 N N . THR A 1 347 ? 12.211 -10.490 -25.993 1.00 93.06 347 THR A N 1
ATOM 2650 C CA . THR A 1 347 ? 12.774 -11.459 -25.045 1.00 93.06 347 THR A CA 1
ATOM 2651 C C . THR A 1 347 ? 11.822 -11.702 -23.872 1.00 93.06 347 THR A C 1
ATOM 2653 O O . THR A 1 347 ? 11.133 -10.782 -23.425 1.00 93.06 347 THR A O 1
ATOM 2656 N N . TYR A 1 348 ? 11.804 -12.929 -23.349 1.00 94.56 348 TYR A N 1
ATOM 2657 C CA . TYR A 1 348 ? 11.077 -13.283 -22.128 1.00 94.56 348 TYR A CA 1
ATOM 2658 C C . TYR A 1 348 ? 11.795 -12.751 -20.884 1.00 94.56 348 TYR A C 1
ATOM 2660 O O . TYR A 1 348 ? 12.991 -12.975 -20.700 1.00 94.56 348 TYR A O 1
ATOM 2668 N N . VAL A 1 349 ? 11.056 -12.059 -20.021 1.00 94.38 349 VAL A N 1
ATOM 2669 C CA . VAL A 1 349 ? 11.552 -11.445 -18.783 1.00 94.38 349 VAL A CA 1
ATOM 2670 C C . VAL A 1 349 ? 10.563 -11.748 -17.663 1.00 94.38 349 VAL A C 1
ATOM 2672 O O . VAL A 1 349 ? 9.358 -11.761 -17.894 1.00 94.38 349 VAL A O 1
ATOM 2675 N N . ARG A 1 350 ? 11.038 -11.987 -16.437 1.00 93.50 350 ARG A N 1
ATOM 2676 C CA . ARG A 1 350 ? 10.149 -12.173 -15.276 1.00 93.50 350 ARG A CA 1
ATOM 2677 C C . ARG A 1 350 ? 9.402 -10.875 -14.979 1.00 93.50 350 ARG A C 1
ATOM 2679 O O . ARG A 1 350 ? 10.032 -9.819 -14.989 1.00 93.50 350 ARG A O 1
ATOM 2686 N N . ILE A 1 351 ? 8.110 -10.946 -14.656 1.00 91.81 351 ILE A N 1
ATOM 2687 C CA . ILE A 1 351 ? 7.263 -9.767 -14.397 1.00 91.81 351 ILE A CA 1
ATOM 2688 C C . ILE A 1 351 ? 7.910 -8.856 -13.345 1.00 91.81 351 ILE A C 1
ATOM 2690 O O . ILE A 1 351 ? 8.038 -7.651 -13.564 1.00 91.81 351 ILE A O 1
ATOM 2694 N N . ARG A 1 352 ? 8.454 -9.433 -12.264 1.00 89.56 352 ARG A N 1
ATOM 2695 C CA . ARG A 1 352 ? 9.142 -8.668 -11.208 1.00 89.56 352 ARG A CA 1
ATOM 2696 C C . ARG A 1 352 ? 10.394 -7.907 -11.666 1.00 89.56 352 ARG A C 1
ATOM 2698 O O . ARG A 1 352 ? 10.825 -6.979 -10.996 1.00 89.56 352 ARG A O 1
ATOM 2705 N N . GLN A 1 353 ? 10.988 -8.287 -12.798 1.00 91.38 353 GLN A N 1
ATOM 2706 C CA . GLN A 1 353 ? 12.207 -7.684 -13.351 1.00 91.38 353 GLN A CA 1
ATOM 2707 C C . GLN A 1 353 ? 11.934 -6.746 -14.533 1.00 91.38 353 GLN A C 1
ATOM 2709 O O . GLN A 1 353 ? 12.876 -6.165 -15.073 1.00 91.38 353 GLN A O 1
ATOM 2714 N N . VAL A 1 354 ? 10.672 -6.559 -14.935 1.00 91.31 354 VAL A N 1
ATOM 2715 C CA . VAL A 1 354 ? 10.316 -5.728 -16.097 1.00 91.31 354 VAL A CA 1
ATOM 2716 C C . VAL A 1 354 ? 10.814 -4.293 -15.930 1.00 91.31 354 VAL A C 1
ATOM 2718 O O . VAL A 1 354 ? 11.401 -3.751 -16.861 1.00 91.31 354 VAL A O 1
ATOM 2721 N N . GLN A 1 355 ? 10.674 -3.694 -14.744 1.00 90.75 355 GLN A N 1
ATOM 2722 C CA . GLN A 1 355 ? 11.140 -2.322 -14.501 1.00 90.75 355 GLN A CA 1
ATOM 2723 C C . GLN A 1 355 ? 12.658 -2.175 -14.697 1.00 90.75 355 GLN A C 1
ATOM 2725 O O . GLN A 1 355 ? 13.115 -1.251 -15.369 1.00 90.75 355 GLN A O 1
ATOM 2730 N N . VAL A 1 356 ? 13.452 -3.111 -14.164 1.00 91.62 356 VAL A N 1
ATOM 2731 C CA . VAL A 1 356 ? 14.916 -3.107 -14.332 1.00 91.62 356 VAL A CA 1
ATOM 2732 C C . VAL A 1 356 ? 15.290 -3.354 -15.793 1.00 91.62 356 VAL A C 1
ATOM 2734 O O . VAL A 1 356 ? 16.157 -2.675 -16.335 1.00 91.62 356 VAL A O 1
ATOM 2737 N N . HIS A 1 357 ? 14.599 -4.277 -16.460 1.00 94.44 357 HIS A N 1
ATOM 2738 C CA . HIS A 1 357 ? 14.804 -4.549 -17.878 1.00 94.44 357 HIS A CA 1
ATOM 2739 C C . HIS A 1 357 ? 14.518 -3.321 -18.762 1.00 94.44 357 HIS A C 1
ATOM 2741 O O . HIS A 1 357 ? 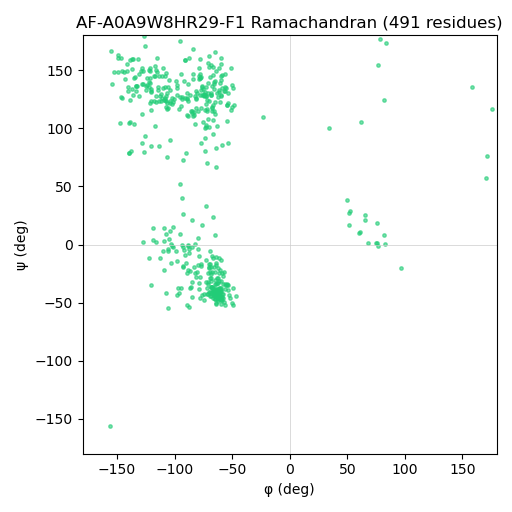15.280 -3.038 -19.687 1.00 94.44 357 HIS A O 1
ATOM 2747 N N . MET A 1 358 ? 13.469 -2.549 -18.457 1.00 93.25 358 MET A N 1
ATOM 2748 C CA . MET A 1 358 ? 13.159 -1.308 -19.174 1.00 93.25 358 MET A CA 1
ATOM 2749 C C . MET A 1 358 ? 14.225 -0.230 -18.956 1.00 93.25 358 MET A C 1
ATOM 2751 O O . MET A 1 358 ? 14.639 0.402 -19.926 1.00 93.25 358 MET A O 1
ATOM 2755 N N . ARG A 1 359 ? 14.766 -0.097 -17.738 1.00 94.88 359 ARG A N 1
ATOM 2756 C CA . ARG A 1 359 ? 15.905 0.800 -17.474 1.00 94.88 359 ARG A CA 1
ATOM 2757 C C . ARG A 1 359 ? 17.142 0.423 -18.286 1.00 94.88 359 ARG A C 1
ATOM 2759 O O . ARG A 1 359 ? 17.835 1.300 -18.785 1.00 94.88 359 ARG A O 1
ATOM 2766 N N . VAL A 1 360 ? 17.406 -0.869 -18.493 1.00 94.00 360 VAL A N 1
ATOM 2767 C CA . VAL A 1 360 ? 18.512 -1.308 -19.367 1.00 94.00 360 VAL A CA 1
ATOM 2768 C C . VAL A 1 360 ? 18.295 -0.848 -20.812 1.00 94.00 360 VAL A C 1
ATOM 2770 O O . VAL A 1 360 ? 19.252 -0.449 -21.474 1.00 94.00 360 VAL A O 1
ATOM 2773 N N . HIS A 1 361 ? 17.056 -0.861 -21.313 1.00 93.62 361 HIS A N 1
ATOM 2774 C CA . HIS A 1 361 ? 16.750 -0.284 -22.624 1.00 93.62 361 HIS A CA 1
ATOM 2775 C C . HIS A 1 361 ? 17.017 1.221 -22.666 1.00 93.62 361 HIS A C 1
ATOM 2777 O O . HIS A 1 361 ? 17.674 1.685 -23.593 1.00 93.62 361 HIS A O 1
ATOM 2783 N N . GLU A 1 362 ? 16.559 1.965 -21.661 1.00 93.00 362 GLU A N 1
ATOM 2784 C CA . GLU A 1 362 ? 16.780 3.413 -21.565 1.00 93.00 362 GLU A CA 1
ATOM 2785 C C . GLU A 1 362 ? 18.270 3.762 -21.505 1.00 93.00 362 GLU A C 1
ATOM 2787 O O . GLU A 1 362 ? 18.715 4.684 -22.187 1.00 93.00 362 GLU A O 1
ATOM 2792 N N . MET A 1 363 ? 19.059 2.996 -20.745 1.00 91.56 363 MET A N 1
ATOM 2793 C CA . MET A 1 363 ? 20.507 3.176 -20.662 1.00 91.56 363 MET A CA 1
ATOM 2794 C C . MET A 1 363 ? 21.186 2.909 -22.004 1.00 91.56 363 MET A C 1
ATOM 2796 O O . MET A 1 363 ? 22.003 3.718 -22.430 1.00 91.56 363 MET A O 1
ATOM 2800 N N . LYS A 1 364 ? 20.812 1.837 -22.714 1.00 90.25 364 LYS A N 1
ATOM 2801 C CA . LYS A 1 364 ? 21.344 1.554 -24.058 1.00 90.25 364 LYS A CA 1
ATOM 2802 C C . LYS A 1 364 ? 20.963 2.634 -25.069 1.00 90.25 364 LYS A C 1
ATOM 2804 O O . LYS A 1 364 ? 21.781 3.015 -25.897 1.00 90.25 364 LYS A O 1
ATOM 2809 N N . GLU A 1 365 ? 19.738 3.150 -25.002 1.00 87.94 365 GLU A N 1
ATOM 2810 C CA . GLU A 1 365 ? 19.284 4.264 -25.842 1.00 87.94 365 GLU A CA 1
ATOM 2811 C C . GLU A 1 365 ? 20.013 5.573 -25.497 1.00 87.94 365 GLU A C 1
ATOM 2813 O O . GLU A 1 365 ? 20.295 6.384 -26.378 1.00 87.94 365 GLU A O 1
ATOM 2818 N N . ALA A 1 366 ? 20.317 5.817 -24.221 1.00 87.50 366 ALA A N 1
ATOM 2819 C CA . ALA A 1 366 ? 21.112 6.963 -23.786 1.00 87.50 366 ALA A CA 1
ATOM 2820 C C . ALA A 1 366 ? 22.572 6.848 -24.244 1.00 87.50 366 ALA A C 1
ATOM 2822 O O . ALA A 1 366 ? 23.114 7.806 -24.788 1.00 87.50 366 ALA A O 1
ATOM 2823 N N . GLU A 1 367 ? 23.177 5.671 -24.097 1.00 87.75 367 GLU A N 1
ATOM 2824 C CA . GLU A 1 367 ? 24.534 5.379 -24.556 1.00 87.75 367 GLU A CA 1
ATOM 2825 C C . GLU A 1 367 ? 24.648 5.505 -26.080 1.00 87.75 367 GLU A C 1
ATOM 2827 O O . GLU A 1 367 ? 25.548 6.178 -26.576 1.00 87.75 367 GLU A O 1
ATOM 2832 N N . ALA A 1 368 ? 23.690 4.956 -26.833 1.00 82.19 368 ALA A N 1
ATOM 2833 C CA . ALA A 1 368 ? 23.644 5.102 -28.287 1.00 82.19 368 ALA A CA 1
ATOM 2834 C C . ALA A 1 368 ? 23.539 6.575 -28.716 1.00 82.19 368 ALA A C 1
ATOM 2836 O O . ALA A 1 368 ? 24.216 6.998 -29.649 1.00 82.19 368 ALA A O 1
ATOM 2837 N N . ARG A 1 369 ? 22.737 7.385 -28.008 1.00 78.81 369 ARG A N 1
ATOM 2838 C CA . ARG A 1 369 ? 22.648 8.833 -28.259 1.00 78.81 369 ARG A CA 1
ATOM 2839 C C . ARG A 1 369 ? 23.947 9.566 -27.929 1.00 78.81 369 ARG A C 1
ATOM 2841 O O . ARG A 1 369 ? 24.318 10.468 -28.671 1.00 78.81 369 ARG A O 1
ATOM 2848 N N . ALA A 1 370 ? 2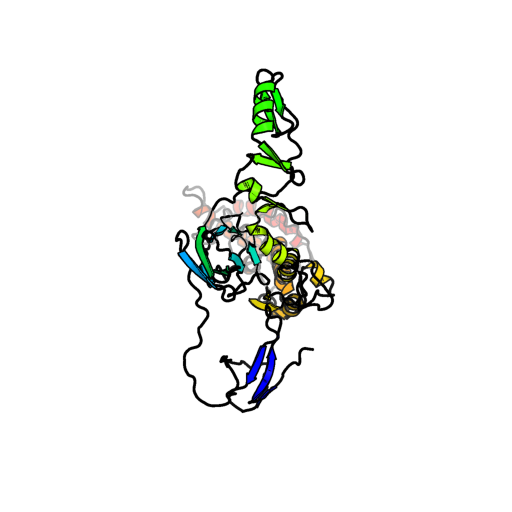4.623 9.196 -26.843 1.00 79.31 370 ALA A N 1
ATOM 2849 C CA . ALA A 1 370 ? 25.889 9.807 -26.442 1.00 79.31 370 ALA A CA 1
ATOM 2850 C C . ALA A 1 370 ? 27.032 9.464 -27.413 1.00 79.31 370 ALA A C 1
ATOM 2852 O O . ALA A 1 370 ? 27.857 10.321 -27.720 1.00 79.31 370 ALA A O 1
ATOM 2853 N N . ASN A 1 371 ? 27.041 8.236 -27.934 1.00 78.75 371 ASN A N 1
ATOM 2854 C CA . ASN A 1 371 ? 28.053 7.748 -28.870 1.00 78.75 371 ASN A CA 1
ATOM 2855 C C . ASN A 1 371 ? 27.755 8.106 -30.337 1.00 78.75 371 ASN A C 1
ATOM 2857 O O . ASN A 1 371 ? 28.568 7.804 -31.213 1.00 78.75 371 ASN A O 1
ATOM 2861 N N . MET A 1 372 ? 26.623 8.759 -30.628 1.00 77.19 372 MET A N 1
ATOM 2862 C CA . MET A 1 372 ? 26.298 9.215 -31.977 1.00 77.19 372 MET A CA 1
ATOM 2863 C C . MET A 1 372 ? 27.272 10.319 -32.399 1.00 77.19 372 MET A C 1
ATOM 2865 O O . MET A 1 372 ? 27.180 11.466 -31.958 1.00 77.19 372 MET A O 1
ATOM 2869 N N . VAL A 1 373 ? 28.185 9.991 -33.311 1.00 82.62 373 VAL A N 1
ATOM 2870 C CA . VAL A 1 373 ? 29.086 10.980 -33.906 1.00 82.62 373 VAL A CA 1
ATOM 2871 C C . VAL A 1 373 ? 28.333 11.711 -35.022 1.00 82.62 373 VAL A C 1
ATOM 2873 O O . VAL A 1 373 ? 27.935 11.072 -36.001 1.00 82.62 373 VAL A O 1
ATOM 2876 N N . PRO A 1 374 ? 28.115 13.036 -34.933 1.00 86.62 374 PRO A N 1
ATOM 2877 C CA . PRO A 1 374 ? 27.412 13.765 -35.978 1.00 86.62 374 PRO A CA 1
ATOM 2878 C C . PRO A 1 374 ? 28.233 13.837 -37.275 1.00 86.62 374 PRO A C 1
ATOM 2880 O O . PRO A 1 374 ? 29.471 13.771 -37.290 1.00 86.62 374 PRO A O 1
ATOM 2883 N N . CYS A 1 375 ? 27.514 13.992 -38.384 1.00 88.69 375 CYS A N 1
ATOM 2884 C CA . CYS A 1 375 ? 28.055 14.333 -39.694 1.00 88.69 375 CYS A CA 1
ATOM 2885 C C . CYS A 1 375 ? 28.983 15.556 -39.599 1.00 88.69 375 CYS A C 1
ATOM 2887 O O . CYS A 1 375 ? 28.650 16.539 -38.945 1.00 88.69 375 CYS A O 1
ATOM 2889 N N . VAL A 1 376 ? 30.126 15.518 -40.294 1.00 89.12 376 VAL A N 1
ATOM 2890 C CA . VAL A 1 376 ? 31.077 16.648 -40.345 1.00 89.12 376 VAL A CA 1
ATOM 2891 C C . VAL A 1 376 ? 30.482 17.881 -41.043 1.00 89.12 376 VAL A C 1
ATOM 2893 O O . VAL A 1 376 ? 30.905 19.001 -40.777 1.00 89.12 376 VAL A O 1
ATOM 2896 N N . ASN A 1 377 ? 29.477 17.708 -41.912 1.00 89.38 377 ASN A N 1
ATOM 2897 C CA . ASN A 1 377 ? 28.766 18.843 -42.502 1.00 89.38 377 ASN A CA 1
ATOM 2898 C C . ASN A 1 377 ? 27.985 19.602 -41.419 1.00 89.38 377 ASN A C 1
ATOM 2900 O O . ASN A 1 377 ? 27.005 19.068 -40.902 1.00 89.38 377 ASN A O 1
ATOM 2904 N N . ARG A 1 378 ? 28.356 20.857 -41.143 1.00 86.19 378 ARG A N 1
ATOM 2905 C CA . ARG A 1 378 ? 27.727 21.697 -40.105 1.00 86.19 378 ARG A CA 1
ATOM 2906 C C . ARG A 1 378 ? 26.242 21.968 -40.346 1.00 86.19 378 ARG A C 1
ATOM 2908 O O . ARG A 1 378 ? 25.491 22.170 -39.395 1.00 86.19 378 ARG A O 1
ATOM 2915 N N . GLU A 1 379 ? 25.802 21.899 -41.600 1.00 85.88 379 GLU A N 1
ATOM 2916 C CA . GLU A 1 379 ? 24.388 22.041 -41.966 1.00 85.88 379 GLU A CA 1
ATOM 2917 C C . GLU A 1 379 ? 23.577 20.748 -41.730 1.00 85.88 379 GLU A C 1
ATOM 2919 O O . GLU A 1 379 ? 22.362 20.720 -41.931 1.00 85.88 379 GLU A O 1
ATOM 2924 N N . CYS A 1 380 ? 24.221 19.651 -41.311 1.00 86.00 380 CYS A N 1
ATOM 2925 C CA . CYS A 1 380 ? 23.607 18.337 -41.150 1.00 86.00 380 CYS A CA 1
ATOM 2926 C C . CYS A 1 380 ? 23.707 17.826 -39.705 1.00 86.00 380 CYS A C 1
ATOM 2928 O O . CYS A 1 380 ? 24.780 17.772 -39.121 1.00 86.00 380 CYS A O 1
ATOM 2930 N N . ARG A 1 381 ? 22.585 17.351 -39.147 1.00 84.31 381 ARG A N 1
ATOM 2931 C CA . ARG A 1 381 ? 22.524 16.748 -37.798 1.00 84.31 381 ARG A CA 1
ATOM 2932 C C . ARG A 1 381 ? 22.412 15.220 -37.800 1.00 84.31 381 ARG A C 1
ATOM 2934 O O . ARG A 1 381 ? 22.075 14.630 -36.781 1.00 84.31 381 ARG A O 1
ATOM 2941 N N . ARG A 1 382 ? 22.618 14.580 -38.954 1.00 86.75 382 ARG A N 1
ATOM 2942 C CA . ARG A 1 382 ? 22.531 13.117 -39.085 1.00 86.75 382 ARG A CA 1
ATOM 2943 C C . ARG A 1 382 ? 23.789 12.447 -38.548 1.00 86.75 382 ARG A C 1
ATOM 2945 O O . ARG A 1 382 ? 24.848 13.069 -38.496 1.00 86.75 382 ARG A O 1
ATOM 2952 N N . GLU A 1 383 ? 23.665 11.170 -38.218 1.00 85.31 383 GLU A N 1
ATOM 2953 C CA . GLU A 1 383 ? 24.789 10.323 -37.833 1.00 85.31 383 GLU A CA 1
ATOM 2954 C C . GLU A 1 383 ? 25.820 10.215 -38.968 1.00 85.31 383 GLU A C 1
ATOM 2956 O O . GLU A 1 383 ? 25.477 10.136 -40.157 1.00 85.31 383 GLU A O 1
ATOM 2961 N N . ARG A 1 384 ? 27.100 10.265 -38.594 1.00 87.44 384 ARG A N 1
ATOM 2962 C CA . ARG A 1 384 ? 28.234 10.066 -39.492 1.00 87.44 384 ARG A CA 1
ATOM 2963 C C . ARG A 1 384 ? 28.182 8.653 -40.071 1.00 87.44 384 ARG A C 1
ATOM 2965 O O . ARG A 1 384 ? 28.112 7.678 -39.338 1.00 87.44 384 ARG A O 1
ATOM 2972 N N . GLY A 1 385 ? 28.244 8.554 -41.395 1.00 84.00 385 GLY A N 1
ATOM 2973 C CA . GLY A 1 385 ? 28.399 7.274 -42.075 1.00 84.00 385 GLY A CA 1
ATOM 2974 C C . GLY A 1 385 ? 29.866 6.862 -42.156 1.00 84.00 385 GLY A C 1
ATOM 2975 O O . GLY A 1 385 ? 30.768 7.673 -41.945 1.00 84.00 385 GLY A O 1
ATOM 2976 N N . ASP A 1 386 ? 30.099 5.611 -42.537 1.00 82.19 386 ASP A N 1
ATOM 2977 C CA . ASP A 1 386 ? 31.442 5.087 -42.769 1.00 82.19 386 ASP A CA 1
ATOM 2978 C C . ASP A 1 386 ? 31.982 5.569 -44.130 1.00 82.19 386 ASP A C 1
ATOM 2980 O O . ASP A 1 386 ? 31.746 4.969 -45.180 1.00 82.19 386 ASP A O 1
ATOM 2984 N N . ASN A 1 387 ? 32.612 6.747 -44.143 1.00 84.06 387 ASN A N 1
ATOM 2985 C CA . ASN A 1 387 ? 33.321 7.273 -45.308 1.00 84.06 387 ASN A CA 1
ATOM 2986 C C . ASN A 1 387 ? 34.504 8.162 -44.914 1.00 84.06 387 ASN A C 1
ATOM 2988 O O . ASN A 1 387 ? 34.558 8.743 -43.831 1.00 84.06 387 ASN A O 1
ATOM 2992 N N . LEU A 1 388 ? 35.414 8.335 -45.874 1.00 83.00 388 LEU A N 1
ATOM 2993 C CA . LEU A 1 388 ? 36.659 9.097 -45.741 1.00 83.00 388 LEU A CA 1
ATOM 2994 C C . LEU A 1 388 ? 36.474 10.604 -45.481 1.00 83.00 388 LEU A C 1
ATOM 2996 O O . LEU A 1 388 ? 37.455 11.291 -45.224 1.00 83.00 388 LEU A O 1
ATOM 3000 N N . LEU A 1 389 ? 35.256 11.146 -45.604 1.00 84.00 389 LEU A N 1
ATOM 3001 C CA . LEU A 1 389 ? 34.968 12.566 -45.361 1.00 84.00 389 LEU A CA 1
ATOM 3002 C C . LEU A 1 389 ? 34.227 12.807 -44.035 1.00 84.00 389 LEU A C 1
ATOM 3004 O O . LEU A 1 389 ? 33.972 13.961 -43.691 1.00 84.00 389 LEU A O 1
ATOM 3008 N N . GLY A 1 390 ? 33.865 11.748 -43.300 1.00 85.81 390 GLY A N 1
ATOM 3009 C CA . GLY A 1 390 ? 33.080 11.841 -42.066 1.00 85.81 390 GLY A CA 1
ATOM 3010 C C . GLY A 1 390 ? 31.653 12.369 -42.275 1.00 85.81 390 GLY A C 1
ATOM 3011 O O . GLY A 1 390 ? 31.056 12.953 -41.368 1.00 85.81 390 GLY A O 1
ATOM 3012 N N . LEU A 1 391 ? 31.091 12.197 -43.472 1.00 89.81 391 LEU A N 1
ATOM 3013 C CA . LEU A 1 391 ? 29.749 12.663 -43.828 1.00 89.81 391 LEU A CA 1
ATOM 3014 C C . LEU A 1 391 ? 28.680 11.598 -43.545 1.00 89.81 391 LEU A C 1
ATOM 3016 O O . LEU A 1 391 ? 28.973 10.409 -43.494 1.00 89.81 391 LEU A O 1
ATOM 3020 N N . CYS A 1 392 ? 27.412 11.982 -43.397 1.00 90.44 392 CYS A N 1
ATOM 3021 C CA . CYS A 1 392 ? 26.313 11.010 -43.441 1.00 90.44 392 CYS A CA 1
ATOM 3022 C C . CYS A 1 392 ? 26.131 10.460 -44.868 1.00 90.44 392 CYS A C 1
ATOM 3024 O O . CYS A 1 392 ? 26.559 11.089 -45.841 1.00 90.44 392 CYS A O 1
ATOM 3026 N N . SER A 1 393 ? 25.445 9.323 -45.015 1.00 88.38 393 SER A N 1
ATOM 3027 C CA . SER A 1 393 ? 25.180 8.685 -46.318 1.00 88.38 393 SER A CA 1
ATOM 3028 C C . SER A 1 393 ? 24.533 9.628 -47.341 1.00 88.38 393 SER A C 1
ATOM 3030 O O . SER A 1 393 ? 24.860 9.586 -48.524 1.00 88.38 393 SER A O 1
ATOM 3032 N N . ILE A 1 394 ? 23.670 10.537 -46.883 1.00 88.88 394 ILE A N 1
ATOM 3033 C CA . ILE A 1 394 ? 22.966 11.489 -47.749 1.00 88.88 394 ILE A CA 1
ATOM 3034 C C . ILE A 1 394 ? 23.892 12.629 -48.191 1.00 88.88 394 ILE A C 1
ATOM 3036 O O . ILE A 1 394 ? 23.926 12.956 -49.372 1.00 88.88 394 ILE A O 1
ATOM 3040 N N . CYS A 1 395 ? 24.701 13.194 -47.285 1.00 88.56 395 CYS A N 1
ATOM 3041 C CA . CYS A 1 395 ? 25.679 14.227 -47.650 1.00 88.56 395 CYS A CA 1
ATOM 3042 C C . CYS A 1 395 ? 26.817 13.687 -48.520 1.00 88.56 395 CYS A C 1
ATOM 3044 O O . CYS A 1 395 ? 27.381 14.426 -49.324 1.00 88.56 395 CYS A O 1
ATOM 3046 N N . PHE A 1 396 ? 27.148 12.405 -48.374 1.00 91.12 396 PHE A N 1
ATOM 3047 C CA . PHE A 1 396 ? 28.156 11.747 -49.193 1.00 91.12 396 PHE A CA 1
ATOM 3048 C C . PHE A 1 396 ? 27.630 11.314 -50.572 1.00 91.12 396 PHE A C 1
ATOM 3050 O O . PHE A 1 396 ? 28.416 11.212 -51.511 1.00 91.12 396 PHE A O 1
ATOM 3057 N N . GLY A 1 397 ? 26.319 11.108 -50.730 1.00 88.56 397 GLY A N 1
ATOM 3058 C CA . GLY A 1 397 ? 25.695 10.633 -51.973 1.00 88.56 397 GLY A CA 1
ATOM 3059 C C . GLY A 1 397 ? 26.128 11.389 -53.242 1.00 88.56 397 GLY A C 1
ATOM 3060 O O . GLY A 1 397 ? 26.625 10.752 -54.170 1.00 88.56 397 GLY A O 1
ATOM 3061 N N . PRO A 1 398 ? 26.054 12.735 -53.288 1.00 86.44 398 PRO A N 1
ATOM 3062 C CA . PRO A 1 398 ? 26.500 13.530 -54.443 1.00 86.44 398 PRO A CA 1
ATOM 3063 C C . PRO A 1 398 ? 28.009 13.448 -54.739 1.00 86.44 398 PRO A C 1
ATOM 3065 O O . PRO A 1 398 ? 28.467 13.854 -55.809 1.00 86.44 398 PRO A O 1
ATOM 3068 N N . LEU A 1 399 ? 28.798 12.969 -53.775 1.00 87.25 399 LEU A N 1
ATOM 3069 C CA . LEU A 1 399 ? 30.249 12.805 -53.858 1.00 87.25 399 LEU A CA 1
ATOM 3070 C C . LEU A 1 399 ? 30.651 11.350 -54.129 1.00 87.25 399 LEU A C 1
ATOM 3072 O O . LEU A 1 399 ? 31.839 11.069 -54.293 1.00 87.25 399 LEU A O 1
ATOM 3076 N N . TYR A 1 400 ? 29.702 10.421 -54.221 1.00 86.88 400 TYR A N 1
ATOM 3077 C CA . TYR A 1 400 ? 29.978 9.013 -54.477 1.00 86.88 400 TYR A CA 1
ATOM 3078 C C . TYR A 1 400 ? 30.287 8.742 -55.961 1.00 86.88 400 TYR A C 1
ATOM 3080 O O . TYR A 1 400 ? 29.756 9.384 -56.864 1.00 86.88 400 TYR A O 1
ATOM 3088 N N . SER A 1 401 ? 31.219 7.824 -56.226 1.00 84.81 401 SER A N 1
ATOM 3089 C CA . SER A 1 401 ? 31.478 7.249 -57.556 1.00 84.81 401 SER A CA 1
ATOM 3090 C C . SER A 1 401 ? 32.098 5.875 -57.368 1.00 84.81 401 SER A C 1
ATOM 3092 O O . SER A 1 401 ? 32.985 5.723 -56.532 1.00 84.81 401 SER A O 1
ATOM 3094 N N . GLY A 1 402 ? 31.664 4.899 -58.165 1.00 81.75 402 GLY A N 1
ATOM 3095 C CA . GLY A 1 402 ? 32.194 3.532 -58.142 1.00 81.75 402 GLY A CA 1
ATOM 3096 C C . GLY A 1 402 ? 33.526 3.348 -58.881 1.00 81.75 402 GLY A C 1
ATOM 3097 O O . GLY A 1 402 ? 33.976 2.220 -59.046 1.00 81.75 402 GLY A O 1
ATOM 3098 N N . GLN A 1 403 ? 34.153 4.419 -59.379 1.00 82.62 403 GLN A N 1
ATOM 3099 C CA . GLN A 1 403 ? 35.445 4.318 -60.064 1.00 82.62 403 GLN A CA 1
ATOM 3100 C C . GLN A 1 403 ? 36.592 4.112 -59.069 1.00 82.62 403 GLN A C 1
ATOM 3102 O O . GLN A 1 403 ? 36.701 4.852 -58.094 1.00 82.62 403 GLN A O 1
ATOM 3107 N N . TYR A 1 404 ? 37.499 3.181 -59.377 1.00 79.56 404 TYR A N 1
ATOM 3108 C CA . TYR A 1 404 ? 38.715 2.964 -58.592 1.00 79.56 404 TYR A CA 1
ATOM 3109 C C . TYR A 1 404 ? 39.588 4.235 -58.564 1.00 79.56 404 TYR A C 1
ATOM 3111 O O . TYR A 1 404 ? 39.958 4.781 -59.612 1.00 79.56 404 TYR A O 1
ATOM 3119 N N . ASP A 1 405 ? 39.875 4.726 -57.357 1.00 80.62 405 ASP A N 1
ATOM 3120 C CA . ASP A 1 405 ? 40.636 5.952 -57.084 1.00 80.62 405 ASP A CA 1
ATOM 3121 C C . ASP A 1 405 ? 41.588 5.723 -55.893 1.00 80.62 405 ASP A C 1
ATOM 3123 O O . ASP A 1 405 ? 41.280 6.117 -54.769 1.00 80.62 405 ASP A O 1
ATOM 3127 N N . PRO A 1 406 ? 42.741 5.063 -56.107 1.00 74.00 406 PRO A N 1
ATOM 3128 C CA . PRO A 1 406 ? 43.627 4.610 -55.028 1.00 74.00 406 PRO A CA 1
ATOM 3129 C C . PRO A 1 406 ? 44.290 5.745 -54.230 1.00 74.00 406 PRO A C 1
ATOM 3131 O O . PRO A 1 406 ? 44.880 5.484 -53.189 1.00 74.00 406 PRO A O 1
ATOM 3134 N N . GLY A 1 407 ? 44.208 6.990 -54.712 1.00 75.62 407 GLY A N 1
ATOM 3135 C CA . GLY A 1 407 ? 44.721 8.180 -54.027 1.00 75.62 407 GLY A CA 1
ATOM 3136 C C . GLY A 1 407 ? 43.643 9.205 -53.685 1.00 75.62 407 GLY A C 1
ATOM 3137 O O . GLY A 1 407 ? 43.984 10.353 -53.438 1.00 75.62 407 GLY A O 1
ATOM 3138 N N . ASN A 1 408 ? 42.351 8.854 -53.752 1.00 81.00 408 ASN A N 1
ATOM 3139 C CA . ASN A 1 408 ? 41.209 9.733 -53.437 1.00 81.00 408 ASN A CA 1
ATOM 3140 C C . ASN A 1 408 ? 41.208 11.111 -54.141 1.00 81.00 408 ASN A C 1
ATOM 3142 O O . ASN A 1 408 ? 40.486 12.035 -53.746 1.00 81.00 408 ASN A O 1
ATOM 3146 N N . GLN A 1 409 ? 41.996 11.286 -55.205 1.00 83.00 409 GLN A N 1
ATOM 3147 C CA . GLN A 1 409 ? 42.170 12.576 -55.868 1.00 83.00 409 GLN A CA 1
ATOM 3148 C C . GLN A 1 409 ? 40.909 12.974 -56.632 1.00 83.00 409 GLN A C 1
ATOM 3150 O O . GLN A 1 409 ? 40.567 14.155 -56.711 1.00 83.00 409 GLN A O 1
ATOM 3155 N N . LYS A 1 410 ? 40.187 11.998 -57.193 1.00 85.50 410 LYS A N 1
ATOM 3156 C CA . LYS A 1 410 ? 38.908 12.235 -57.870 1.00 85.50 410 LYS A CA 1
ATOM 3157 C C . LYS A 1 410 ? 37.811 12.553 -56.860 1.00 85.50 410 LYS A C 1
ATOM 3159 O O . LYS A 1 410 ? 36.904 13.316 -57.191 1.00 85.50 410 LYS A O 1
ATOM 3164 N N . LEU A 1 411 ? 37.856 11.992 -55.649 1.00 86.44 411 LEU A N 1
ATOM 3165 C CA . LEU A 1 411 ? 36.938 12.361 -54.563 1.00 86.44 411 LEU A CA 1
ATOM 3166 C C . LEU A 1 411 ? 37.138 13.824 -54.138 1.00 86.44 411 LEU A C 1
ATOM 3168 O O . LEU A 1 411 ? 36.180 14.597 -54.157 1.00 86.44 411 LEU A O 1
ATOM 3172 N N . LEU A 1 412 ? 38.380 14.236 -53.867 1.00 86.12 412 LEU A N 1
ATOM 3173 C CA . LEU A 1 412 ? 38.694 15.615 -53.472 1.00 86.12 412 LEU A CA 1
ATOM 3174 C C . LEU A 1 412 ? 38.394 16.633 -54.578 1.00 86.12 412 LEU A C 1
ATOM 3176 O O . LEU A 1 412 ? 37.848 17.698 -54.300 1.00 86.12 412 LEU A O 1
ATOM 3180 N N . LYS A 1 413 ? 38.657 16.297 -55.848 1.00 87.56 413 LYS A N 1
ATOM 3181 C CA . LYS A 1 413 ? 38.267 17.142 -56.992 1.00 87.56 413 LYS A CA 1
ATOM 3182 C C . LYS A 1 413 ? 36.751 17.328 -57.083 1.00 87.56 413 LYS A C 1
ATOM 3184 O O . LYS A 1 413 ? 36.290 18.422 -57.399 1.00 87.56 413 LYS A O 1
ATOM 3189 N N . ARG A 1 414 ? 35.961 16.284 -56.798 1.00 89.44 414 ARG A N 1
ATOM 3190 C CA . ARG A 1 414 ? 34.491 16.374 -56.783 1.00 89.44 414 ARG A CA 1
ATOM 3191 C C . ARG A 1 414 ? 33.984 17.218 -55.622 1.00 89.44 414 ARG A C 1
ATOM 3193 O O . ARG A 1 414 ? 33.096 18.036 -55.845 1.00 89.44 414 ARG A O 1
ATOM 3200 N N . LEU A 1 415 ? 34.584 17.075 -54.442 1.00 88.81 415 LEU A N 1
ATOM 3201 C CA . LEU A 1 415 ? 34.301 17.927 -53.289 1.00 88.81 415 LEU A CA 1
ATOM 3202 C C . LEU A 1 415 ? 34.603 19.400 -53.601 1.00 88.81 415 LEU A C 1
ATOM 3204 O O . LEU A 1 415 ? 33.724 20.245 -53.456 1.00 88.81 415 LEU A O 1
ATOM 3208 N N . ALA A 1 416 ? 35.804 19.692 -54.112 1.00 88.56 416 ALA A N 1
ATOM 3209 C CA . ALA A 1 416 ? 36.223 21.038 -54.499 1.00 88.56 416 ALA A CA 1
ATOM 3210 C C . ALA A 1 416 ? 35.284 21.653 -55.543 1.00 88.56 416 ALA A C 1
ATOM 3212 O O . ALA A 1 416 ? 34.846 22.789 -55.392 1.00 88.56 416 ALA A O 1
ATOM 3213 N N . ARG A 1 417 ? 34.922 20.885 -56.578 1.00 89.56 417 ARG A N 1
ATOM 3214 C CA . ARG A 1 417 ? 33.984 21.324 -57.615 1.00 89.56 417 ARG A CA 1
ATOM 3215 C C . ARG A 1 417 ? 32.601 21.622 -57.039 1.00 89.56 417 ARG A C 1
ATOM 3217 O O . ARG A 1 417 ? 32.041 22.659 -57.368 1.00 89.56 417 ARG A O 1
ATOM 3224 N N . ASN A 1 418 ? 32.052 20.751 -56.191 1.00 88.31 418 ASN A N 1
ATOM 3225 C CA . ASN A 1 418 ? 30.727 20.960 -55.599 1.00 88.31 418 ASN A CA 1
ATOM 3226 C C . ASN A 1 418 ? 30.702 22.199 -54.694 1.00 88.31 418 ASN A C 1
ATOM 3228 O O . ASN A 1 418 ? 29.805 23.025 -54.834 1.00 88.31 418 ASN A O 1
ATOM 3232 N N . LEU A 1 419 ? 31.714 22.382 -53.842 1.00 87.81 419 LEU A N 1
ATOM 3233 C CA . LEU A 1 419 ? 31.824 23.575 -53.000 1.00 87.81 419 LEU A CA 1
ATOM 3234 C C . LEU A 1 419 ? 32.043 24.853 -53.828 1.00 87.81 419 LEU A C 1
ATOM 3236 O O . LEU A 1 419 ? 31.451 25.891 -53.541 1.00 87.81 419 LEU A O 1
ATOM 3240 N N . HIS A 1 420 ? 32.841 24.783 -54.897 1.00 88.69 420 HIS A N 1
ATOM 3241 C CA . HIS A 1 420 ? 33.062 25.917 -55.796 1.00 88.69 420 HIS A CA 1
ATOM 3242 C C . HIS A 1 420 ? 31.783 26.304 -56.545 1.00 88.69 420 HIS A C 1
ATOM 3244 O O . HIS A 1 420 ? 31.436 27.483 -56.594 1.00 88.69 420 HIS A O 1
ATOM 3250 N N . MET A 1 421 ? 31.035 25.327 -57.070 1.00 88.12 421 MET A N 1
ATOM 3251 C CA . MET A 1 421 ? 29.723 25.562 -57.686 1.00 88.12 421 MET A CA 1
ATOM 3252 C C . MET A 1 421 ? 28.730 26.147 -56.675 1.00 88.12 421 MET A C 1
ATOM 3254 O O . MET A 1 421 ? 27.994 27.072 -57.006 1.00 88.12 421 MET A O 1
ATOM 3258 N N . GLN A 1 422 ? 28.743 25.687 -55.424 1.00 89.19 422 GLN A N 1
ATOM 3259 C CA . GLN A 1 422 ? 27.883 26.222 -54.368 1.00 89.19 422 GLN A CA 1
ATOM 3260 C C . GLN A 1 422 ? 28.176 27.704 -54.058 1.00 89.19 422 GLN A C 1
ATOM 3262 O O . GLN A 1 422 ? 27.241 28.477 -53.850 1.00 89.19 422 GLN A O 1
ATOM 3267 N N . LEU A 1 423 ? 29.444 28.127 -54.060 1.00 86.06 423 LEU A N 1
ATOM 3268 C CA . LEU A 1 423 ? 29.836 29.523 -53.805 1.00 86.06 423 LEU A CA 1
ATOM 3269 C C . LEU A 1 423 ? 29.633 30.458 -55.010 1.00 86.06 423 LEU A C 1
ATOM 3271 O O . LEU A 1 423 ? 29.420 31.654 -54.815 1.00 86.06 423 LEU A O 1
ATOM 3275 N N . THR A 1 424 ? 29.696 29.924 -56.233 1.00 85.94 424 THR A N 1
ATOM 3276 C CA . THR A 1 424 ? 29.618 30.707 -57.483 1.00 85.94 424 THR A CA 1
ATOM 3277 C C . THR A 1 424 ? 28.218 30.724 -58.099 1.00 85.94 424 THR A C 1
ATOM 3279 O O . THR A 1 424 ? 27.747 31.776 -58.514 1.00 85.94 424 THR A O 1
ATOM 3282 N N . SER A 1 425 ? 27.537 29.578 -58.140 1.00 84.81 425 SER A N 1
ATOM 3283 C CA . SER A 1 425 ? 26.202 29.411 -58.743 1.00 84.81 425 SER A CA 1
ATOM 3284 C C . SER A 1 425 ? 25.081 29.192 -57.722 1.00 84.81 425 SER A C 1
ATOM 3286 O O . SER A 1 425 ? 23.926 29.499 -58.004 1.00 84.81 425 SER A O 1
ATOM 3288 N N . GLY A 1 426 ? 25.411 28.732 -56.510 1.00 85.25 426 GLY A N 1
ATOM 3289 C CA . GLY A 1 426 ? 24.426 28.444 -55.467 1.00 85.25 426 GLY A CA 1
ATOM 3290 C C . GLY A 1 426 ? 23.782 27.063 -55.601 1.00 85.25 426 GLY A C 1
ATOM 3291 O O . GLY A 1 426 ? 24.019 26.334 -56.558 1.00 85.25 426 GLY A O 1
ATOM 3292 N N . CYS A 1 427 ? 22.981 26.678 -54.606 1.00 84.50 427 CYS A N 1
ATOM 3293 C CA . CYS A 1 427 ? 22.271 25.394 -54.593 1.00 84.50 427 CYS A CA 1
ATOM 3294 C C . CYS A 1 427 ? 20.860 25.463 -55.203 1.00 84.50 427 CYS A C 1
ATOM 3296 O O . CYS A 1 427 ? 20.190 24.440 -55.294 1.00 84.50 427 CYS A O 1
ATOM 3298 N N . GLY A 1 428 ? 20.383 26.655 -55.578 1.00 81.69 428 GLY A N 1
ATOM 3299 C CA . GLY A 1 428 ? 19.074 26.855 -56.212 1.00 81.69 428 GLY A CA 1
ATOM 3300 C C . GLY A 1 428 ? 17.867 26.777 -55.267 1.00 81.69 428 GLY A C 1
ATOM 3301 O O . GLY A 1 428 ? 16.741 26.986 -55.707 1.00 81.69 428 GLY A O 1
ATOM 3302 N N . SER A 1 429 ? 18.071 26.515 -53.971 1.00 81.81 429 SER A N 1
ATOM 3303 C CA . SER A 1 429 ? 16.981 26.479 -52.990 1.00 81.81 429 SER A CA 1
ATOM 3304 C C . SER A 1 429 ? 16.598 27.880 -52.502 1.00 81.81 429 SER A C 1
ATOM 3306 O O . SER A 1 429 ? 17.428 28.609 -51.950 1.00 81.81 429 SER A O 1
ATOM 3308 N N . ALA A 1 430 ? 15.311 28.215 -52.632 1.00 79.31 430 ALA A N 1
ATOM 3309 C CA . ALA A 1 430 ? 14.717 29.462 -52.141 1.00 79.31 430 ALA A CA 1
ATOM 3310 C C . ALA A 1 430 ? 14.754 29.602 -50.606 1.00 79.31 430 ALA A C 1
ATOM 3312 O O . ALA A 1 430 ? 14.624 30.704 -50.087 1.00 79.31 430 ALA A O 1
ATOM 3313 N N . SER A 1 431 ? 14.959 28.506 -49.870 1.00 84.25 431 SER A N 1
ATOM 3314 C CA . SER A 1 431 ? 15.034 28.495 -48.403 1.00 84.25 431 SER A CA 1
ATOM 3315 C C . SER A 1 431 ? 16.446 28.226 -47.874 1.00 84.25 431 SER A C 1
ATOM 3317 O O . SER A 1 431 ? 16.613 27.891 -46.700 1.00 84.25 431 SER A O 1
ATOM 3319 N N . CYS A 1 432 ? 17.474 28.318 -48.725 1.00 84.50 432 CYS A N 1
ATOM 3320 C CA . CYS A 1 432 ? 18.855 28.124 -48.296 1.00 84.50 432 CYS A CA 1
ATOM 3321 C C . CYS A 1 432 ? 19.258 29.204 -47.280 1.00 84.50 432 CYS A C 1
ATOM 3323 O O . CYS A 1 432 ? 19.060 30.389 -47.540 1.00 84.50 432 CYS A O 1
ATOM 3325 N N . ARG A 1 433 ? 19.843 28.790 -46.148 1.00 83.44 433 ARG A N 1
ATOM 3326 C CA . ARG A 1 433 ? 20.374 29.674 -45.089 1.00 83.44 433 ARG A CA 1
ATOM 3327 C C . ARG A 1 433 ? 21.891 29.563 -44.904 1.00 83.44 433 ARG A C 1
ATOM 3329 O O . ARG A 1 433 ? 22.451 30.209 -44.028 1.00 83.44 433 ARG A O 1
ATOM 3336 N N . ASN A 1 434 ? 22.550 28.737 -45.716 1.00 85.50 434 ASN A N 1
ATOM 3337 C CA . ASN A 1 434 ? 23.984 28.505 -45.621 1.00 85.50 434 ASN A CA 1
ATOM 3338 C C . ASN A 1 434 ? 24.753 29.738 -46.128 1.00 85.50 434 ASN A C 1
ATOM 3340 O O . ASN A 1 434 ? 24.619 30.131 -47.289 1.00 85.50 434 ASN A O 1
ATOM 3344 N N . THR A 1 435 ? 25.587 30.324 -45.272 1.00 84.19 435 THR A N 1
ATOM 3345 C CA . THR A 1 435 ? 26.431 31.488 -45.589 1.00 84.19 435 THR A CA 1
ATOM 3346 C C . THR A 1 435 ? 27.539 31.161 -46.592 1.00 84.19 435 THR A C 1
ATOM 3348 O O . THR A 1 435 ? 28.039 32.055 -47.268 1.00 84.19 435 THR A O 1
ATOM 3351 N N . HIS A 1 436 ? 27.879 29.883 -46.757 1.00 85.88 436 HIS A N 1
ATOM 3352 C CA . HIS A 1 436 ? 28.833 29.375 -47.743 1.00 85.88 436 HIS A CA 1
ATOM 3353 C C . HIS A 1 436 ? 28.151 28.943 -49.052 1.00 85.88 436 HIS A C 1
ATOM 3355 O O . HIS A 1 436 ? 28.649 28.080 -49.774 1.00 85.88 436 HIS A O 1
ATOM 3361 N N . CYS A 1 437 ? 26.992 29.517 -49.377 1.00 86.81 437 CYS A N 1
ATOM 3362 C CA . CYS A 1 437 ? 26.258 29.259 -50.612 1.00 86.81 437 CYS A CA 1
ATOM 3363 C C . CYS A 1 437 ? 25.803 30.570 -51.252 1.00 86.81 437 CYS A C 1
ATOM 3365 O O . CYS A 1 437 ? 25.269 31.427 -50.555 1.00 86.81 437 CYS A O 1
ATOM 3367 N N . ALA A 1 438 ? 25.947 30.722 -52.572 1.00 85.81 438 ALA A N 1
ATOM 3368 C CA . ALA A 1 438 ? 25.491 31.927 -53.271 1.00 85.81 438 ALA A CA 1
ATOM 3369 C C . ALA A 1 438 ? 23.984 32.168 -53.069 1.00 85.81 438 ALA A C 1
ATOM 3371 O O . ALA A 1 438 ? 23.581 33.284 -52.756 1.00 85.81 438 ALA A O 1
ATOM 3372 N N . SER A 1 439 ? 23.164 31.109 -53.139 1.00 84.12 439 SER A N 1
ATOM 3373 C CA . SER A 1 439 ? 21.721 31.191 -52.866 1.00 84.12 439 SER A CA 1
ATOM 3374 C C . SER A 1 439 ? 21.427 31.570 -51.411 1.00 84.12 439 SER A C 1
ATOM 3376 O O . SER A 1 439 ? 20.544 32.376 -51.158 1.00 84.12 439 SER A O 1
ATOM 3378 N N . GLY A 1 440 ? 22.179 31.032 -50.444 1.00 82.56 440 GLY A N 1
ATOM 3379 C CA . GLY A 1 440 ? 21.977 31.351 -49.026 1.00 82.56 440 GLY A CA 1
ATOM 3380 C C . GLY A 1 440 ? 22.422 32.765 -48.655 1.00 82.56 440 GLY A C 1
ATOM 3381 O O . GLY A 1 440 ? 21.729 33.445 -47.906 1.00 82.56 440 GLY A O 1
ATOM 3382 N N . ARG A 1 441 ? 23.521 33.252 -49.243 1.00 80.38 441 ARG A N 1
ATOM 3383 C CA . ARG A 1 441 ? 23.981 34.643 -49.103 1.00 80.38 441 ARG A CA 1
ATOM 3384 C C . ARG A 1 441 ? 22.996 35.636 -49.713 1.00 80.38 441 ARG A C 1
ATOM 3386 O O . ARG A 1 441 ? 22.749 36.667 -49.100 1.00 80.38 441 ARG A O 1
ATOM 3393 N N . ALA A 1 442 ? 22.410 35.301 -50.863 1.00 78.06 442 ALA A N 1
ATOM 3394 C CA . ALA A 1 442 ? 21.358 36.102 -51.485 1.00 78.06 442 ALA A CA 1
ATOM 3395 C C . ALA A 1 442 ? 20.073 36.149 -50.634 1.00 78.06 442 ALA A C 1
ATOM 3397 O O . ALA A 1 442 ? 19.406 37.175 -50.596 1.00 78.06 442 ALA A O 1
ATOM 3398 N N . ASN A 1 443 ? 19.747 35.067 -49.917 1.00 76.19 443 ASN A N 1
ATOM 3399 C CA . ASN A 1 443 ? 18.563 34.998 -49.053 1.00 76.19 443 ASN A CA 1
ATOM 3400 C C . ASN A 1 443 ? 18.766 35.629 -47.661 1.00 76.19 443 ASN A C 1
ATOM 3402 O O . ASN A 1 443 ? 17.789 35.988 -47.007 1.00 76.19 443 ASN A O 1
ATOM 3406 N N . ALA A 1 444 ? 20.005 35.712 -47.165 1.00 70.94 444 ALA A N 1
ATOM 3407 C CA . ALA A 1 444 ? 20.309 36.141 -45.798 1.00 70.94 444 ALA A CA 1
ATOM 3408 C C . ALA A 1 444 ? 20.290 37.667 -45.591 1.00 70.94 444 ALA A C 1
ATOM 3410 O O . ALA A 1 444 ? 20.228 38.112 -44.446 1.00 70.94 444 ALA A O 1
ATOM 3411 N N . ILE A 1 445 ? 20.369 38.473 -46.657 1.00 60.16 445 ILE A N 1
ATOM 3412 C CA . ILE A 1 445 ? 20.504 39.933 -46.557 1.00 60.16 445 ILE A CA 1
ATOM 3413 C C . ILE A 1 445 ? 19.615 40.605 -47.612 1.00 60.16 445 ILE A C 1
ATOM 3415 O O . ILE A 1 445 ? 19.770 40.366 -48.804 1.00 60.16 445 ILE A O 1
ATOM 3419 N N . ALA A 1 446 ? 18.724 41.496 -47.174 1.00 54.41 446 ALA A N 1
ATOM 3420 C CA . ALA A 1 446 ? 17.940 42.391 -48.029 1.00 54.41 446 ALA A CA 1
ATOM 3421 C C . ALA A 1 446 ? 18.750 43.599 -48.577 1.00 54.41 446 ALA A C 1
ATOM 3423 O O . ALA A 1 446 ? 18.149 44.560 -49.043 1.00 54.41 446 ALA A O 1
ATOM 3424 N N . ASP A 1 447 ? 20.091 43.557 -48.537 1.00 45.59 447 ASP A N 1
ATOM 3425 C CA . ASP A 1 447 ? 20.994 44.631 -48.981 1.00 45.59 447 ASP A CA 1
ATOM 3426 C C . ASP A 1 447 ? 22.004 44.138 -50.035 1.00 45.59 447 ASP A C 1
ATOM 3428 O O . ASP A 1 447 ? 22.605 43.066 -49.932 1.00 45.59 447 ASP A O 1
ATOM 3432 N N . ALA A 1 448 ? 22.201 44.961 -51.065 1.00 51.19 448 ALA A N 1
ATOM 3433 C CA . ALA A 1 448 ? 22.799 44.653 -52.368 1.00 51.19 448 ALA A CA 1
ATOM 3434 C C . ALA A 1 448 ? 24.333 44.414 -52.413 1.00 51.19 448 ALA A C 1
ATOM 3436 O O . ALA A 1 448 ? 24.970 44.712 -53.423 1.00 51.19 448 ALA A O 1
ATOM 3437 N N . SER A 1 449 ? 24.951 43.850 -51.368 1.00 53.59 449 SER A N 1
ATOM 3438 C CA . SER A 1 449 ? 26.386 43.484 -51.352 1.00 53.59 449 SER A CA 1
ATOM 3439 C C . SER A 1 449 ? 26.662 41.969 -51.376 1.00 53.59 449 SER A C 1
ATOM 3441 O O . SER A 1 449 ? 27.816 41.537 -51.381 1.00 53.59 449 SER A O 1
ATOM 3443 N N . ALA A 1 450 ? 25.623 41.133 -51.466 1.00 54.06 450 ALA A N 1
ATOM 3444 C CA . ALA A 1 450 ? 25.727 39.672 -51.513 1.00 54.06 450 ALA A CA 1
ATOM 3445 C C . ALA A 1 450 ? 25.714 39.098 -52.947 1.00 54.06 450 ALA A C 1
ATOM 3447 O O . ALA A 1 450 ? 24.948 38.189 -53.262 1.00 54.06 450 ALA A O 1
ATOM 3448 N N . ALA A 1 451 ? 26.575 39.609 -53.831 1.00 59.50 451 ALA A N 1
ATOM 3449 C CA . ALA A 1 451 ? 26.798 39.003 -55.147 1.00 59.50 451 ALA A CA 1
ATOM 3450 C C . ALA A 1 451 ? 27.461 37.611 -55.014 1.00 59.50 451 ALA A C 1
ATOM 3452 O O . ALA A 1 451 ? 28.172 37.375 -54.025 1.00 59.50 451 ALA A O 1
ATOM 3453 N N . PRO A 1 452 ? 27.267 36.680 -55.976 1.00 64.25 452 PRO A N 1
ATOM 3454 C CA . PRO A 1 452 ? 28.069 35.456 -56.050 1.00 64.25 452 PRO A CA 1
ATOM 3455 C C . PRO A 1 452 ? 29.554 35.815 -55.957 1.00 64.25 452 PRO A C 1
ATOM 3457 O O . PRO A 1 452 ? 29.995 36.786 -56.572 1.00 64.25 452 PRO A O 1
ATOM 3460 N N . LEU A 1 453 ? 30.308 35.070 -55.143 1.00 71.31 453 LEU A N 1
ATOM 3461 C CA . LEU A 1 453 ? 31.743 35.325 -55.000 1.00 71.31 453 LEU A CA 1
ATOM 3462 C C . LEU A 1 453 ? 32.402 35.177 -56.370 1.00 71.31 453 LEU A C 1
ATOM 3464 O O . LEU A 1 453 ? 32.052 34.274 -57.139 1.00 71.31 453 LEU A O 1
ATOM 3468 N N . SER A 1 454 ? 33.370 36.041 -56.669 1.00 77.25 454 SER A N 1
ATOM 3469 C CA . SER A 1 454 ? 34.180 35.862 -57.870 1.00 77.25 454 SER A CA 1
ATOM 3470 C C . SER A 1 454 ? 34.896 34.508 -57.815 1.00 77.25 454 SER A C 1
ATOM 3472 O O . SER A 1 454 ? 35.150 33.959 -56.738 1.00 77.25 454 SER A O 1
ATOM 3474 N N . GLN A 1 455 ? 35.247 33.947 -58.975 1.00 77.19 455 GLN A N 1
ATOM 3475 C CA . GLN A 1 455 ? 35.916 32.640 -59.038 1.00 77.19 455 GLN A CA 1
ATOM 3476 C C . GLN A 1 455 ? 37.190 32.595 -58.170 1.00 77.19 455 GLN A C 1
ATOM 3478 O O . GLN A 1 455 ? 37.471 31.572 -57.543 1.00 77.19 455 GLN A O 1
ATOM 3483 N N . THR A 1 456 ? 37.913 33.714 -58.077 1.00 80.56 456 THR A N 1
ATOM 3484 C CA . THR A 1 456 ? 39.136 33.861 -57.276 1.00 80.56 456 THR A CA 1
ATOM 3485 C C . THR A 1 456 ? 38.851 33.885 -55.771 1.00 80.56 456 THR A C 1
ATOM 3487 O O . THR A 1 456 ? 39.538 33.208 -55.007 1.00 80.56 456 THR A O 1
ATOM 3490 N N . GLU A 1 457 ? 37.816 34.603 -55.330 1.00 81.50 457 GLU A N 1
ATOM 3491 C CA . GLU A 1 457 ? 37.421 34.662 -53.914 1.00 81.50 457 GLU A CA 1
ATOM 3492 C C . GLU A 1 457 ? 36.833 33.330 -53.435 1.00 81.50 457 GLU A C 1
ATOM 3494 O O . GLU A 1 457 ? 37.167 32.852 -52.349 1.00 81.50 457 GLU A O 1
ATOM 3499 N N . ALA A 1 458 ? 36.013 32.685 -54.272 1.00 79.81 458 ALA A N 1
ATOM 3500 C CA . ALA A 1 458 ? 35.480 31.357 -53.997 1.00 79.81 458 ALA A CA 1
ATOM 3501 C C . ALA A 1 458 ? 36.608 30.324 -53.864 1.00 79.81 458 ALA A C 1
ATOM 3503 O O . ALA A 1 458 ? 36.577 29.497 -52.959 1.00 79.81 458 ALA A O 1
ATOM 3504 N N . ALA A 1 459 ? 37.633 30.377 -54.722 1.00 81.38 459 ALA A N 1
ATOM 3505 C CA . ALA A 1 459 ? 38.796 29.502 -54.599 1.00 81.38 459 ALA A CA 1
ATOM 3506 C C . ALA A 1 459 ? 39.568 29.758 -53.295 1.00 81.38 459 ALA A C 1
ATOM 3508 O O . ALA A 1 459 ? 39.883 28.797 -52.594 1.00 81.38 459 ALA A O 1
ATOM 3509 N N . ALA A 1 460 ? 39.807 31.024 -52.929 1.00 83.25 460 ALA A N 1
ATOM 3510 C CA . ALA A 1 460 ? 40.519 31.399 -51.705 1.00 83.25 460 ALA A CA 1
ATOM 3511 C C . ALA A 1 460 ? 39.827 30.885 -50.427 1.00 83.25 460 ALA A C 1
ATOM 3513 O O . ALA A 1 460 ? 40.504 30.386 -49.528 1.00 83.25 460 ALA A O 1
ATOM 3514 N N . MET A 1 461 ? 38.489 30.921 -50.372 1.00 79.62 461 MET A N 1
ATOM 3515 C CA . MET A 1 461 ? 37.715 30.375 -49.245 1.00 79.62 461 MET A CA 1
ATOM 3516 C C . MET A 1 461 ? 37.780 28.843 -49.133 1.00 79.62 461 MET A C 1
ATOM 3518 O O . MET A 1 461 ? 37.622 28.304 -48.040 1.00 79.62 461 MET A O 1
ATOM 3522 N N . LEU A 1 462 ? 38.031 28.125 -50.233 1.00 82.56 462 LEU A N 1
ATOM 3523 C CA . LEU A 1 462 ? 38.082 26.657 -50.246 1.00 82.56 462 LEU A CA 1
ATOM 3524 C C . LEU A 1 462 ? 39.464 26.082 -49.933 1.00 82.56 462 LEU A C 1
ATOM 3526 O O . LEU A 1 462 ? 39.551 24.936 -49.490 1.00 82.56 462 LEU A O 1
ATOM 3530 N N . VAL A 1 463 ? 40.539 26.855 -50.127 1.00 82.75 463 VAL A N 1
ATOM 3531 C CA . VAL A 1 463 ? 41.915 26.433 -49.814 1.00 82.75 463 VAL A CA 1
ATOM 3532 C C . VAL A 1 463 ? 42.065 25.849 -48.399 1.00 82.75 463 VAL A C 1
ATOM 3534 O O . VAL A 1 463 ? 42.622 24.754 -48.301 1.00 82.75 463 VAL A O 1
ATOM 3537 N N . PRO A 1 464 ? 41.591 26.488 -47.306 1.00 83.56 464 PRO A N 1
ATOM 3538 C CA . PRO A 1 464 ? 41.766 25.937 -45.959 1.00 83.56 464 PRO A CA 1
ATOM 3539 C C . PRO A 1 464 ? 41.044 24.595 -45.767 1.00 83.56 464 PRO A C 1
ATOM 3541 O O . PRO A 1 464 ? 41.629 23.666 -45.213 1.00 83.56 464 PRO A O 1
ATOM 3544 N N . VAL A 1 465 ? 39.824 24.453 -46.298 1.00 82.25 465 VAL A N 1
ATOM 3545 C CA . VAL A 1 465 ? 39.032 23.213 -46.210 1.00 82.25 465 VAL A CA 1
ATOM 3546 C C . VAL A 1 465 ? 39.700 22.085 -46.999 1.00 82.25 465 VAL A C 1
ATOM 3548 O O . VAL A 1 465 ? 39.870 20.979 -46.494 1.00 82.25 465 VAL A O 1
ATOM 3551 N N . LEU A 1 466 ? 40.151 22.356 -48.227 1.00 82.81 466 LEU A N 1
ATOM 3552 C CA . LEU A 1 466 ? 40.833 21.358 -49.057 1.00 82.81 466 LEU A CA 1
ATOM 3553 C C . LEU A 1 466 ? 42.206 20.971 -48.497 1.00 82.81 466 LEU A C 1
ATOM 3555 O O . LEU A 1 466 ? 42.616 19.820 -48.636 1.00 82.81 466 LEU A O 1
ATOM 3559 N N . LYS A 1 467 ? 42.901 21.899 -47.829 1.00 83.06 467 LYS A N 1
ATOM 3560 C CA . LYS A 1 467 ? 44.165 21.622 -47.141 1.00 83.06 467 LYS A CA 1
ATOM 3561 C C . LYS A 1 467 ? 43.967 20.698 -45.937 1.00 83.06 467 LYS A C 1
ATOM 3563 O O . LYS A 1 467 ? 44.802 19.823 -45.731 1.00 83.06 467 LYS A O 1
ATOM 3568 N N . ALA A 1 468 ? 42.859 20.832 -45.204 1.00 81.00 468 ALA A N 1
ATOM 3569 C CA . ALA A 1 468 ? 42.515 19.922 -44.109 1.00 81.00 468 ALA A CA 1
ATOM 3570 C C . ALA A 1 468 ? 42.297 18.475 -44.593 1.00 81.00 468 ALA A C 1
ATOM 3572 O O . ALA A 1 468 ? 42.671 17.526 -43.911 1.00 81.00 468 ALA A O 1
ATOM 3573 N N . TYR A 1 469 ? 41.780 18.302 -45.814 1.00 81.62 469 TYR A N 1
ATOM 3574 C CA . TYR A 1 469 ? 41.581 16.991 -46.439 1.00 81.62 469 TYR A CA 1
ATOM 3575 C C . TYR A 1 469 ? 42.750 16.515 -47.322 1.00 81.62 469 TYR A C 1
ATOM 3577 O O . TYR A 1 469 ? 42.711 15.397 -47.837 1.00 81.62 469 TYR A O 1
ATOM 3585 N N . ALA A 1 470 ? 43.811 17.310 -47.491 1.00 75.62 470 ALA A N 1
ATOM 3586 C CA . ALA A 1 470 ? 44.977 16.948 -48.303 1.00 75.62 470 ALA A CA 1
ATOM 3587 C C . ALA A 1 470 ? 45.667 15.625 -47.891 1.00 75.62 470 ALA A C 1
ATOM 3589 O O . ALA A 1 470 ? 46.100 14.904 -48.793 1.00 75.62 470 ALA A O 1
ATOM 3590 N N . PRO A 1 471 ? 45.726 15.232 -46.598 1.00 76.25 471 PRO A N 1
ATOM 3591 C CA . PRO A 1 471 ? 46.276 13.934 -46.190 1.00 76.25 471 PRO A CA 1
ATOM 3592 C C . PRO A 1 471 ? 45.537 12.714 -46.772 1.00 76.25 471 PRO A C 1
ATOM 3594 O O . PRO A 1 471 ? 46.123 11.640 -46.890 1.00 76.25 471 PRO A O 1
ATOM 3597 N N . LEU A 1 472 ? 44.271 12.857 -47.192 1.00 72.19 472 LEU A N 1
ATOM 3598 C CA . LEU A 1 472 ? 43.532 11.786 -47.880 1.00 72.19 472 LEU A CA 1
ATOM 3599 C C . LEU A 1 472 ? 44.075 11.499 -49.286 1.00 72.19 472 LEU A C 1
ATOM 3601 O O . LEU A 1 472 ? 43.870 10.398 -49.795 1.00 72.19 472 LEU A O 1
ATOM 3605 N N . ALA A 1 473 ? 44.742 12.479 -49.909 1.00 65.75 473 ALA A N 1
ATOM 3606 C CA . ALA A 1 473 ? 45.250 12.393 -51.279 1.00 65.75 473 ALA A CA 1
ATOM 3607 C C . ALA A 1 473 ? 46.532 11.549 -51.409 1.00 65.75 473 ALA A C 1
ATOM 3609 O O . ALA A 1 473 ? 46.916 11.152 -52.510 1.00 65.75 473 ALA A O 1
ATOM 3610 N N . THR A 1 474 ? 47.223 11.329 -50.288 1.00 63.31 474 THR A N 1
ATOM 3611 C CA . THR A 1 474 ? 48.514 10.631 -50.201 1.00 63.31 474 THR A CA 1
ATOM 3612 C C . THR A 1 474 ? 48.414 9.293 -49.466 1.00 63.31 474 THR A C 1
ATOM 3614 O O . THR A 1 474 ? 49.348 8.493 -49.522 1.00 63.31 474 THR A O 1
ATOM 3617 N N . ALA A 1 475 ? 47.282 9.024 -48.808 1.00 61.31 475 ALA A N 1
ATOM 3618 C CA . ALA A 1 475 ? 47.022 7.778 -48.103 1.00 61.31 475 ALA A CA 1
ATOM 3619 C C . ALA A 1 475 ? 46.770 6.627 -49.093 1.00 61.31 475 ALA A C 1
ATOM 3621 O O . ALA A 1 475 ? 45.689 6.497 -49.663 1.00 61.31 475 ALA A O 1
ATOM 3622 N N . THR A 1 476 ? 47.775 5.774 -49.282 1.00 54.31 476 THR A N 1
ATOM 3623 C CA . THR A 1 476 ? 47.669 4.507 -50.020 1.00 54.31 476 THR A CA 1
ATOM 3624 C C . THR A 1 476 ? 47.341 3.382 -49.038 1.00 54.31 476 THR A C 1
ATOM 3626 O O . THR A 1 476 ? 48.187 2.583 -48.656 1.00 54.31 476 THR A O 1
ATOM 3629 N N . GLY A 1 477 ? 46.101 3.356 -48.552 1.00 53.09 477 GLY A N 1
ATOM 3630 C CA . GLY A 1 477 ? 45.643 2.354 -47.585 1.00 53.09 477 GLY A CA 1
ATOM 3631 C C . GLY A 1 477 ? 44.422 2.837 -46.812 1.00 53.09 477 GLY A C 1
ATOM 3632 O O . GLY A 1 477 ? 44.371 3.987 -46.390 1.00 53.09 477 GLY A O 1
ATOM 3633 N N . GLY A 1 478 ? 43.425 1.964 -46.656 1.00 49.31 478 GLY A N 1
ATOM 3634 C CA . GLY A 1 478 ? 42.039 2.295 -46.298 1.00 49.31 478 GLY A CA 1
ATOM 3635 C C . GLY A 1 478 ? 41.755 2.909 -44.922 1.00 49.31 478 GLY A C 1
ATOM 3636 O O . GLY A 1 478 ? 40.584 3.065 -44.599 1.00 49.31 478 GLY A O 1
ATOM 3637 N N . HIS A 1 479 ? 42.753 3.298 -44.126 1.00 50.56 479 HIS A N 1
ATOM 3638 C CA . HIS A 1 479 ? 42.534 3.977 -42.845 1.00 50.56 479 HIS A CA 1
ATOM 3639 C C . HIS A 1 479 ? 43.542 5.109 -42.630 1.00 50.56 479 HIS A C 1
ATOM 3641 O O . HIS A 1 479 ? 44.512 4.985 -41.887 1.00 50.56 479 HIS A O 1
ATOM 3647 N N . SER A 1 480 ? 43.297 6.244 -43.277 1.00 52.12 480 SER A N 1
ATOM 3648 C CA . SER A 1 480 ? 43.854 7.528 -42.857 1.00 52.12 480 SER A CA 1
ATOM 3649 C C . SER A 1 480 ? 42.967 8.109 -41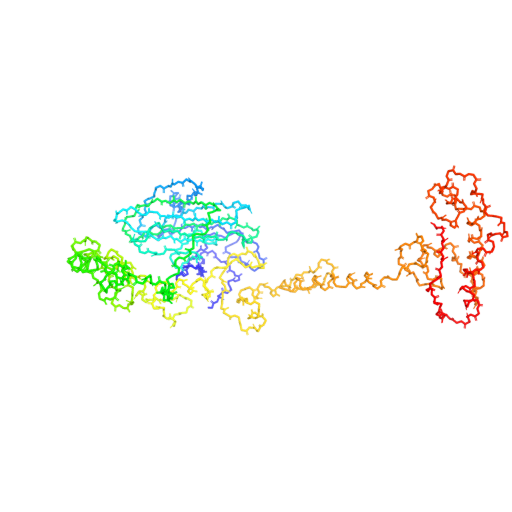.754 1.00 52.12 480 SER A C 1
ATOM 3651 O O . SER A 1 480 ? 41.805 8.441 -41.984 1.00 52.12 480 SER A O 1
ATOM 3653 N N . THR A 1 481 ? 43.504 8.230 -40.537 1.00 55.06 481 THR A N 1
ATOM 3654 C CA . THR A 1 481 ? 42.850 8.931 -39.424 1.00 55.06 481 THR A CA 1
ATOM 3655 C C . THR A 1 481 ? 42.917 10.432 -39.685 1.00 55.06 481 THR A C 1
ATOM 3657 O O . THR A 1 481 ? 43.810 11.125 -39.199 1.00 55.06 481 THR A O 1
ATOM 3660 N N . VAL A 1 482 ? 42.015 10.936 -40.526 1.00 62.75 482 VAL A N 1
ATOM 3661 C CA . VAL A 1 482 ? 41.808 12.379 -40.641 1.00 62.75 482 VAL A CA 1
ATOM 3662 C C . VAL A 1 482 ? 41.207 12.841 -39.323 1.00 62.75 482 VAL A C 1
ATOM 3664 O O . VAL A 1 482 ? 40.130 12.386 -38.935 1.00 62.75 482 VAL A O 1
ATOM 3667 N N . ASP A 1 483 ? 41.913 13.719 -38.621 1.00 66.38 483 ASP A N 1
ATOM 3668 C CA . ASP A 1 483 ? 41.311 14.444 -37.518 1.00 66.38 483 ASP A CA 1
ATOM 3669 C C . ASP A 1 483 ? 40.326 15.457 -38.109 1.00 66.38 483 ASP A C 1
ATOM 3671 O O . ASP A 1 483 ? 40.710 16.424 -38.765 1.00 66.38 483 ASP A O 1
ATOM 3675 N N . TYR A 1 484 ? 39.035 15.177 -37.943 1.00 70.38 484 TYR A N 1
ATOM 3676 C CA . TYR A 1 484 ? 37.963 16.050 -38.417 1.00 70.38 484 TYR A CA 1
ATOM 3677 C C . TYR A 1 484 ? 37.680 17.202 -37.439 1.00 70.38 484 TYR A C 1
ATOM 3679 O O . TYR A 1 484 ? 36.776 18.002 -37.692 1.00 70.38 484 TYR A O 1
ATOM 3687 N N . SER A 1 485 ? 38.403 17.287 -36.314 1.00 63.75 485 SER A N 1
ATOM 3688 C CA . SER A 1 485 ? 38.268 18.394 -35.375 1.00 63.75 485 SER A CA 1
ATOM 3689 C C . SER A 1 485 ? 38.724 19.703 -36.037 1.00 63.75 485 SER A C 1
ATOM 3691 O O . SER A 1 485 ? 39.819 19.820 -36.579 1.00 63.75 485 SER A O 1
ATOM 3693 N N . GLY A 1 486 ? 37.825 20.691 -36.076 1.00 63.59 486 GLY A N 1
ATOM 3694 C CA . GLY A 1 486 ? 38.089 21.991 -36.704 1.00 63.59 486 GLY A CA 1
ATOM 3695 C C . GLY A 1 486 ? 37.910 22.057 -38.227 1.00 63.59 486 GLY A C 1
ATOM 3696 O O . GLY A 1 486 ? 38.239 23.086 -38.815 1.00 63.59 486 GLY A O 1
ATOM 3697 N N . ILE A 1 487 ? 37.379 21.014 -38.884 1.00 76.94 487 ILE A N 1
ATOM 3698 C CA . ILE A 1 487 ? 37.009 21.104 -40.305 1.00 76.94 487 ILE A CA 1
ATOM 3699 C C . ILE A 1 487 ? 35.623 21.742 -40.452 1.00 76.94 487 ILE A C 1
ATOM 3701 O O . ILE A 1 487 ? 34.600 21.129 -40.148 1.00 76.94 487 ILE A O 1
ATOM 3705 N N . ASP A 1 488 ? 35.590 22.954 -41.003 1.00 77.44 488 ASP A N 1
ATOM 3706 C CA . ASP A 1 488 ? 34.355 23.690 -41.282 1.00 77.44 488 ASP A CA 1
ATOM 3707 C C . ASP A 1 488 ? 33.831 23.383 -42.687 1.00 77.44 488 ASP A C 1
ATOM 3709 O O . ASP A 1 488 ? 34.023 24.134 -43.645 1.00 77.44 488 ASP A O 1
ATOM 3713 N N . LEU A 1 489 ? 33.174 22.228 -42.820 1.00 86.31 489 LEU A N 1
ATOM 3714 C CA . LEU A 1 489 ? 32.533 21.817 -44.064 1.00 86.31 489 LEU A CA 1
ATOM 3715 C C . LEU A 1 489 ? 31.050 22.220 -44.069 1.00 86.31 489 LEU A C 1
ATOM 3717 O O . LEU A 1 489 ? 30.266 21.750 -43.247 1.00 86.31 489 LEU A O 1
ATOM 3721 N N . HIS A 1 490 ? 30.662 23.051 -45.037 1.00 87.19 490 HIS A N 1
ATOM 3722 C CA . HIS A 1 490 ? 29.293 23.549 -45.209 1.00 87.19 490 HIS A CA 1
ATOM 3723 C C . HIS A 1 490 ? 28.738 23.140 -46.578 1.00 87.19 490 HIS A C 1
ATOM 3725 O O . HIS A 1 490 ? 28.809 23.905 -47.542 1.00 87.19 490 HIS A O 1
ATOM 3731 N N . LEU A 1 491 ? 28.193 21.928 -46.682 1.00 87.31 491 LEU A N 1
ATOM 3732 C CA . LEU A 1 491 ? 27.603 21.404 -47.919 1.00 87.31 491 LEU A CA 1
ATOM 3733 C C . LEU A 1 491 ? 26.089 21.639 -47.943 1.00 87.31 491 LEU A C 1
ATOM 3735 O O . LEU A 1 491 ? 25.372 21.204 -47.041 1.00 87.31 491 LEU A O 1
ATOM 3739 N N . CYS A 1 492 ? 25.602 22.255 -49.016 1.00 84.94 492 CYS A N 1
ATOM 3740 C CA . CYS A 1 492 ? 24.194 22.231 -49.389 1.00 84.94 492 CYS A CA 1
ATOM 3741 C C . CYS A 1 492 ? 23.899 20.894 -50.076 1.00 84.94 492 CYS A C 1
ATOM 3743 O O . CYS A 1 492 ? 24.454 20.617 -51.140 1.00 84.94 492 CYS A O 1
ATOM 3745 N N . VAL A 1 493 ? 23.059 20.072 -49.448 1.00 77.06 493 VAL A N 1
ATOM 3746 C CA . VAL A 1 493 ? 22.692 18.724 -49.909 1.00 77.06 493 VAL A CA 1
ATOM 3747 C C . VAL A 1 493 ? 21.192 18.638 -50.081 1.00 77.06 493 VAL A C 1
ATOM 3749 O O . VAL A 1 493 ? 20.490 19.152 -49.179 1.00 77.06 493 VAL A O 1
#

Solvent-accessible surface area (backbone atoms only — not comparable to full-atom values): 29269 Å² total; per-residue (Å²): 130,84,79,79,72,52,61,51,41,56,68,44,69,49,74,45,80,45,62,88,51,86,58,59,48,78,44,63,33,86,74,54,82,97,43,62,59,44,72,55,68,98,51,95,79,88,84,87,87,79,89,78,87,70,100,68,98,71,86,81,85,78,90,79,77,84,68,82,71,70,42,79,53,52,70,80,45,76,42,81,45,78,27,35,38,93,46,59,48,30,29,39,35,77,54,63,94,88,48,50,28,38,38,44,35,37,40,59,41,93,96,26,34,60,30,45,19,25,16,69,85,39,78,74,22,40,90,56,46,38,78,43,74,36,75,62,47,69,90,54,71,66,45,59,47,80,43,79,42,75,78,57,66,98,80,64,56,44,39,17,38,18,42,36,20,72,32,75,62,16,44,33,37,39,37,34,41,67,66,65,78,78,70,79,76,82,67,87,66,77,93,77,82,80,85,76,86,70,56,98,58,48,41,70,39,92,73,76,65,46,79,33,46,57,94,49,36,70,63,50,48,61,50,43,67,67,44,40,44,59,40,90,86,79,64,50,69,33,50,63,91,34,68,72,52,76,36,52,34,67,55,93,88,52,95,53,74,50,43,56,85,26,48,64,58,47,44,57,39,62,58,33,66,40,69,50,80,75,44,82,86,50,75,29,66,10,42,58,58,42,19,51,39,39,57,74,70,38,29,44,25,72,38,69,33,95,75,76,73,44,81,40,52,34,37,53,84,40,90,48,69,69,28,55,77,69,73,34,31,37,43,51,46,57,58,24,58,43,70,43,67,39,86,88,78,63,47,78,40,35,54,72,46,45,68,61,55,50,49,52,51,52,50,52,55,50,49,52,60,71,69,55,52,59,18,46,32,75,79,43,88,47,58,41,34,100,50,100,77,37,27,18,66,74,69,37,49,89,59,62,73,94,69,92,55,77,34,38,54,68,48,52,52,46,50,52,48,52,53,42,43,21,24,49,73,21,77,78,45,92,81,38,74,48,78,66,20,24,34,8,35,49,62,74,44,102,56,100,81,49,67,54,43,51,76,68,57,37,48,60,69,43,48,66,57,52,57,72,51,46,68,53,47,71,36,80,56,102,76,72,86,73,78,66,79,89,56,84,41,67,66,89,118

Radius of gyration: 41.46 Å; Cα contacts (8 Å, |Δi|>4): 766; chains: 1; bounding box: 86×78×113 Å

Mean predicted aligned error: 16.8 Å